Protein AF-A0A8S2MP62-F1 (afdb_monomer)

Radius of gyration: 73.42 Å; Cα contacts (8 Å, |Δi|>4): 475; chains: 1; bounding box: 120×52×201 Å

Nearest PDB structures (foldseek):
  8soe-assembly1_A  TM=4.142E-01  e=6.094E-03  Sus scrofa
  3w57-assembly2_B  TM=5.983E-01  e=1.827E-01  Scophthalmus maximus
  3l08-assembly1_A  TM=4.008E-01  e=2.745E-02  Homo sapiens
  7q60-assembly1_A  TM=4.463E-01  e=6.584E-01  Homo sapiens

Mean predicted aligned error: 21.82 Å

Organism: NCBI:txid392030

Secondary structure (DSSP, 8-state):
--GGGEEEEEEE------SS-EEEEEEESSTTSPPSEEPPPEES-SS-EEES----TTTTT-SEEEEEEEEEETTEEEEEEEEEEE-STT--B-----GGGSPTTEEEEEETTEEEE--S--B---------------------------S--HHHHHHHHHHHHHHHHHHHHHHHHHHHHHHHHHHHHHHHHHHHHHHHHHHHHHHHHHHHHHHHHHHHHHHHHHHHHHHHHHHHHHHHHHHHHHHHHHHHHHHHHHHHHHHHHHHHHHHHHHHHHHHHHHHHHHHHHTS-EEE-TTS-EEETTEEE--TT-TTTTT---HHHHHHHHHHHHHHHHHHHHHHHHHT---SS-EE--TTS--EEE-TTSTT-EEESS--S-HHHHHHHHHHHHHHHHHHHHHTT-S---S-TT-HHHHHHHHHHHHHHTHHHHHHHHHHHHHHHHHHHHHHHHH-SS--SS--HHHHHHHHHHHHHHHHHHHHHHHHHHHHHHHHHTT-

Solvent-accessible surface area (backbone atoms only — not comparable to full-atom values): 28619 Å² total; per-residue (Å²): 94,42,53,68,48,45,49,34,42,34,42,35,53,48,90,64,94,67,88,64,40,34,39,35,43,35,36,20,72,46,97,89,45,73,66,80,44,72,56,74,79,37,71,64,56,50,55,44,73,50,67,76,68,81,71,57,84,93,55,32,78,38,41,60,35,34,38,38,32,34,40,33,42,97,91,49,75,42,65,66,44,43,38,74,44,71,36,51,90,83,70,58,70,59,79,88,68,67,83,88,78,61,66,69,66,34,51,38,38,28,40,90,93,39,47,31,60,68,90,84,58,86,53,84,66,88,70,93,80,89,87,85,93,84,83,89,85,87,82,89,85,81,91,78,83,90,72,95,62,74,95,65,52,76,67,58,51,51,50,50,49,51,50,52,51,48,52,51,51,49,50,51,52,49,52,53,49,49,52,52,51,49,53,50,50,52,52,50,49,54,52,50,49,53,50,52,51,51,51,52,52,50,54,50,52,53,52,50,51,54,52,50,52,53,49,50,54,52,48,52,53,51,51,50,54,49,53,52,50,51,51,54,47,52,53,52,50,54,51,50,52,51,52,50,55,52,51,52,54,52,50,53,52,50,53,52,52,52,51,52,52,51,51,53,51,49,53,52,51,52,49,52,50,53,50,53,51,50,46,49,51,52,54,48,49,43,36,67,75,68,49,34,71,52,69,49,97,82,79,49,35,25,42,63,86,29,57,43,80,66,93,77,51,78,60,56,85,78,66,73,47,78,66,58,49,51,36,41,26,50,29,43,48,52,49,54,51,48,53,51,51,50,27,61,70,68,71,45,84,63,86,47,50,73,50,86,44,96,91,50,82,45,34,34,34,43,85,92,42,99,80,28,76,20,45,50,41,84,54,99,53,56,66,50,22,53,50,27,45,35,51,53,31,50,38,52,34,50,51,20,54,76,64,67,35,94,61,67,61,90,51,52,78,44,55,65,58,45,51,48,51,40,50,56,47,59,58,56,56,61,74,61,51,66,60,54,58,58,45,54,60,46,53,52,53,46,49,54,54,26,45,64,75,42,50,90,71,90,62,101,63,82,51,75,68,34,52,52,41,33,55,54,42,47,54,54,49,52,53,53,48,53,55,52,52,51,57,51,52,57,47,53,55,53,56,62,73,73,110

InterPro domains:
  IPR004217 Tim10-like [PF02953] (441-489)
  IPR035427 Tim10-like domain superfamily [G3DSA:1.10.287.810] (438-498)
  IPR035427 Tim10-like domain superfamily [SSF144122] (441-495)

Structure (mmCIF, N/CA/C/O backbone):
data_AF-A0A8S2MP62-F1
#
_entry.id   AF-A0A8S2MP62-F1
#
loop_
_atom_site.group_PDB
_atom_site.id
_atom_site.type_symbol
_atom_site.label_atom_id
_atom_site.label_alt_id
_atom_site.label_comp_id
_atom_site.label_asym_id
_atom_site.label_entity_id
_atom_site.label_seq_id
_atom_site.pdbx_PDB_ins_code
_atom_site.Cartn_x
_atom_site.Cartn_y
_atom_site.Cartn_z
_atom_site.occupancy
_atom_site.B_iso_or_equiv
_atom_site.auth_seq_id
_atom_site.auth_comp_id
_atom_site.auth_asym_id
_atom_site.auth_atom_id
_atom_site.pdbx_PDB_model_num
ATOM 1 N N . LYS A 1 1 ? -30.638 17.308 96.036 1.00 68.62 1 LYS A N 1
ATOM 2 C CA . LYS A 1 1 ? -30.264 16.020 95.373 1.00 68.62 1 LYS A CA 1
ATOM 3 C C . LYS A 1 1 ? -30.498 14.854 96.365 1.00 68.62 1 LYS A C 1
ATOM 5 O O . LYS A 1 1 ? -30.831 15.149 97.499 1.00 68.62 1 LYS A O 1
ATOM 10 N N . ARG A 1 2 ? -30.513 13.556 95.992 1.00 79.50 2 ARG A N 1
ATOM 11 C CA . ARG A 1 2 ? -30.823 12.419 96.923 1.00 79.50 2 ARG A CA 1
ATOM 12 C C . ARG A 1 2 ? -29.920 11.206 96.662 1.00 79.50 2 ARG A C 1
ATOM 14 O O . ARG A 1 2 ? -29.596 10.983 95.496 1.00 79.50 2 ARG A O 1
ATOM 21 N N 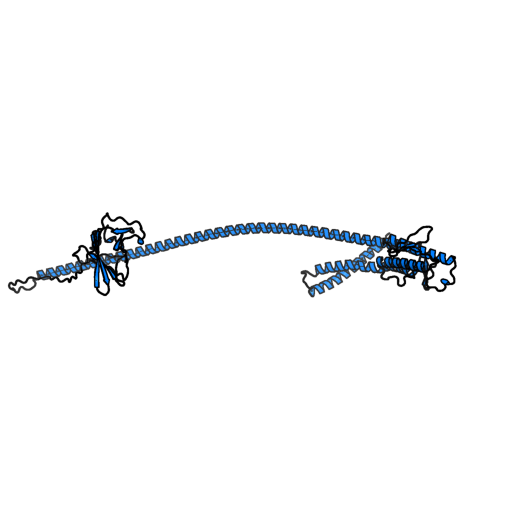. LEU A 1 3 ? -29.629 10.384 97.681 1.00 77.75 3 LEU A N 1
ATOM 22 C CA . LEU A 1 3 ? -28.743 9.202 97.596 1.00 77.75 3 LEU A CA 1
ATOM 23 C C . LEU A 1 3 ? -29.079 8.264 96.417 1.00 77.75 3 LEU A C 1
ATOM 25 O O . LEU A 1 3 ? -28.185 7.839 95.697 1.00 77.75 3 LEU A O 1
ATOM 29 N N . ARG A 1 4 ? -30.369 8.009 96.139 1.00 78.38 4 ARG A N 1
ATOM 30 C CA . ARG A 1 4 ? -30.818 7.178 94.994 1.00 78.38 4 ARG A CA 1
ATOM 31 C C . ARG A 1 4 ? -30.393 7.668 93.608 1.00 78.38 4 ARG A C 1
ATOM 33 O O . ARG A 1 4 ? -30.576 6.948 92.636 1.00 78.38 4 ARG A O 1
ATOM 40 N N . SER A 1 5 ? -29.949 8.915 93.511 1.00 78.25 5 SER A N 1
ATOM 41 C CA . SER A 1 5 ? -29.596 9.551 92.241 1.00 78.25 5 SER A CA 1
ATOM 42 C C . SER A 1 5 ? -28.092 9.527 91.967 1.00 78.25 5 SER A C 1
ATOM 44 O O . SER A 1 5 ? -27.684 10.019 90.922 1.00 78.25 5 SER A O 1
ATOM 46 N N . ILE A 1 6 ? -27.293 8.960 92.881 1.00 78.62 6 ILE A N 1
ATOM 47 C CA . ILE A 1 6 ? -25.871 8.680 92.662 1.00 78.62 6 ILE A CA 1
ATOM 48 C C . ILE A 1 6 ? -25.754 7.412 91.817 1.00 78.62 6 ILE A C 1
ATOM 50 O O . ILE A 1 6 ? -26.229 6.349 92.219 1.00 78.62 6 ILE A O 1
ATOM 54 N N . THR A 1 7 ? -25.145 7.540 90.641 1.00 77.00 7 THR A N 1
ATOM 55 C CA . THR A 1 7 ? -24.943 6.442 89.683 1.00 77.00 7 THR A CA 1
ATOM 56 C C . THR A 1 7 ? -23.549 5.835 89.787 1.00 77.00 7 THR A C 1
ATOM 58 O O . THR A 1 7 ? -23.402 4.614 89.665 1.00 77.00 7 THR A O 1
ATOM 61 N N . SER A 1 8 ? -22.546 6.671 90.058 1.00 80.31 8 SER A N 1
ATOM 62 C CA . SER A 1 8 ? -21.161 6.272 90.299 1.00 80.31 8 SER A CA 1
ATOM 63 C C . SER A 1 8 ? -20.527 7.148 91.387 1.00 80.31 8 SER A C 1
ATOM 65 O O . SER A 1 8 ? -20.941 8.288 91.622 1.00 80.31 8 SER A O 1
ATOM 67 N N . LEU A 1 9 ? -19.558 6.577 92.099 1.00 82.88 9 LEU A N 1
ATOM 68 C CA . LEU A 1 9 ? -18.776 7.234 93.143 1.00 82.88 9 LEU A CA 1
ATOM 69 C C . LEU A 1 9 ? -17.316 6.845 92.955 1.00 82.88 9 LEU A C 1
ATOM 71 O O . LEU A 1 9 ? -17.019 5.663 92.780 1.00 82.88 9 LEU A O 1
ATOM 75 N N . GLY A 1 10 ? -16.400 7.804 93.037 1.00 79.56 10 GLY A N 1
ATOM 76 C CA . GLY A 1 10 ? -14.978 7.501 92.952 1.00 79.56 10 GLY A CA 1
ATOM 77 C C . GLY A 1 10 ? -14.103 8.422 93.787 1.00 79.56 10 GLY A C 1
ATOM 78 O O . GLY A 1 10 ? -14.493 9.519 94.185 1.00 79.56 10 GLY A O 1
ATOM 79 N N . LEU A 1 11 ? -12.888 7.950 94.041 1.00 80.31 11 LEU A N 1
ATOM 80 C CA . LEU A 1 11 ? -11.835 8.697 94.724 1.00 80.31 11 LEU A CA 1
ATOM 81 C C . LEU A 1 11 ? -10.683 8.933 93.749 1.00 80.31 11 LEU A C 1
ATOM 83 O O . LEU A 1 11 ? -10.406 8.088 92.898 1.00 80.31 11 LEU A O 1
ATOM 87 N N . ARG A 1 12 ? -10.008 10.078 93.853 1.00 77.88 12 ARG A N 1
ATOM 88 C CA . ARG A 1 12 ? -8.871 10.430 92.988 1.00 77.88 12 ARG A CA 1
ATOM 89 C C . ARG A 1 12 ? -7.609 10.666 93.810 1.00 77.88 12 ARG A C 1
ATOM 91 O O . ARG A 1 12 ? -7.657 11.299 94.863 1.00 77.88 12 ARG A O 1
ATOM 98 N N . ASN A 1 13 ? -6.480 10.184 93.284 1.00 70.56 13 ASN A N 1
ATOM 99 C CA . ASN A 1 13 ? -5.128 10.453 93.784 1.00 70.56 13 ASN A CA 1
ATOM 100 C C . ASN A 1 13 ? -4.953 10.138 95.281 1.00 70.56 13 ASN A C 1
ATOM 102 O O . ASN A 1 13 ? -4.523 10.990 96.060 1.00 70.56 13 ASN A O 1
ATOM 106 N N . LEU A 1 14 ? -5.281 8.904 95.685 1.00 75.69 14 LEU A N 1
ATOM 107 C CA . LEU A 1 14 ? -5.088 8.443 97.059 1.00 75.69 14 LEU A CA 1
ATOM 108 C C . LEU A 1 14 ? -3.595 8.413 97.432 1.00 75.69 14 LEU A C 1
ATOM 110 O O . LEU A 1 14 ? -2.807 7.659 96.848 1.00 75.69 14 LEU A O 1
ATOM 114 N N . THR A 1 15 ? -3.199 9.195 98.439 1.00 69.31 15 THR A N 1
ATOM 115 C CA . THR A 1 15 ? -1.809 9.280 98.931 1.00 69.31 15 THR A CA 1
ATOM 116 C C . THR A 1 15 ? -1.484 8.154 99.909 1.00 69.31 15 THR A C 1
ATOM 118 O O . THR A 1 15 ? -1.258 8.377 101.098 1.00 69.31 15 THR A O 1
ATOM 121 N N . VAL A 1 16 ? -1.474 6.917 99.415 1.00 71.38 16 VAL A N 1
ATOM 122 C CA . VAL A 1 16 ? -1.174 5.724 100.221 1.00 71.38 16 VAL A CA 1
ATOM 123 C C . VAL A 1 16 ? 0.286 5.329 100.022 1.00 71.38 16 VAL A C 1
ATOM 125 O O . VAL A 1 16 ? 0.721 5.070 98.901 1.00 71.38 16 VAL A O 1
ATOM 128 N N . SER A 1 17 ? 1.053 5.278 101.114 1.00 61.81 17 SER A N 1
ATOM 129 C CA . SER A 1 17 ? 2.489 4.950 101.097 1.00 61.81 17 SER A CA 1
ATOM 130 C C . SER A 1 17 ? 2.784 3.457 100.871 1.00 61.81 17 SER A C 1
ATOM 132 O O . SER A 1 17 ? 3.930 3.079 100.646 1.00 61.81 17 SER A O 1
ATOM 134 N N . GLU A 1 18 ? 1.769 2.595 100.959 1.00 72.00 18 GLU A N 1
ATOM 135 C CA . GLU A 1 18 ? 1.888 1.136 100.868 1.00 72.00 18 GLU A CA 1
ATOM 136 C C . GLU A 1 18 ? 1.758 0.657 99.411 1.00 72.00 18 GLU A C 1
ATOM 138 O O . GLU A 1 18 ? 0.973 1.198 98.635 1.00 72.00 18 GLU A O 1
ATOM 143 N N . PHE A 1 19 ? 2.539 -0.357 99.017 1.00 62.53 19 PHE A N 1
ATOM 144 C CA . PHE A 1 19 ? 2.562 -0.855 97.631 1.00 62.53 19 PHE A CA 1
ATOM 145 C C . PHE A 1 19 ? 1.465 -1.881 97.318 1.00 62.53 19 PHE A C 1
ATOM 147 O O . PHE A 1 19 ? 1.062 -1.968 96.163 1.00 62.53 19 PHE A O 1
ATOM 154 N N . ASN A 1 20 ? 0.977 -2.615 98.328 1.00 75.75 20 ASN A N 1
ATOM 155 C CA . ASN A 1 20 ? -0.141 -3.551 98.202 1.00 75.75 20 ASN A CA 1
ATOM 156 C C . ASN A 1 20 ? -1.212 -3.234 99.254 1.00 75.75 20 ASN A C 1
ATOM 158 O O . ASN A 1 20 ? -0.981 -3.478 100.438 1.00 75.75 20 ASN A O 1
ATOM 162 N N . PHE A 1 21 ? -2.355 -2.699 98.832 1.00 80.81 21 PHE A N 1
ATOM 163 C CA . PHE A 1 21 ? -3.473 -2.343 99.702 1.00 80.81 21 PHE A CA 1
ATOM 164 C C . PHE A 1 21 ? -4.817 -2.525 98.989 1.00 80.81 21 PHE A C 1
ATOM 166 O O . PHE A 1 21 ? -4.911 -2.383 97.772 1.00 80.81 21 PHE A O 1
ATOM 173 N N . THR A 1 22 ? -5.876 -2.798 99.748 1.00 82.19 22 THR A N 1
ATOM 174 C CA . THR A 1 22 ? -7.255 -2.815 99.237 1.00 82.19 22 THR A CA 1
ATOM 175 C C . THR A 1 22 ? -8.048 -1.651 99.812 1.00 82.19 22 THR A C 1
ATOM 177 O O . THR A 1 22 ? -7.950 -1.381 101.012 1.00 82.19 22 THR A O 1
ATOM 180 N N . VAL A 1 23 ? -8.856 -0.995 98.981 1.00 85.44 23 VAL A N 1
ATOM 181 C CA . VAL A 1 23 ? -9.705 0.139 99.368 1.00 85.44 23 VAL A CA 1
ATOM 182 C C . VAL A 1 23 ? -11.173 -0.239 99.241 1.00 85.44 23 VAL A C 1
ATOM 184 O O . VAL A 1 23 ? -11.592 -0.782 98.224 1.00 85.44 23 VAL A O 1
ATOM 187 N N . HIS A 1 24 ? -11.967 0.081 100.255 1.00 86.44 24 HIS A N 1
ATOM 188 C CA . HIS A 1 24 ? -13.428 0.057 100.177 1.00 86.44 24 HIS A CA 1
ATOM 189 C C . HIS A 1 24 ? -14.007 1.205 101.000 1.00 86.44 24 HIS A C 1
ATOM 191 O O . HIS A 1 24 ? -13.315 1.783 101.842 1.00 86.44 24 HIS A O 1
ATOM 197 N N . PHE A 1 25 ? -15.276 1.534 100.776 1.00 87.56 25 PHE A N 1
ATOM 198 C CA . PHE A 1 25 ? -15.977 2.545 101.555 1.00 87.56 25 PHE A CA 1
ATOM 199 C C . PHE A 1 25 ? -17.236 1.992 102.224 1.00 87.56 25 PHE A C 1
ATOM 201 O O . PHE A 1 25 ? -17.855 1.025 101.767 1.00 87.56 25 PHE A O 1
ATOM 208 N N . THR A 1 26 ? -17.625 2.635 103.321 1.00 86.81 26 THR A N 1
ATOM 209 C CA . THR A 1 26 ? -18.871 2.373 104.040 1.00 86.81 26 THR A CA 1
ATOM 210 C C . THR A 1 26 ? -19.688 3.649 104.175 1.00 86.81 26 THR A C 1
ATOM 212 O O . THR A 1 26 ? -19.137 4.732 104.378 1.00 86.81 26 THR A O 1
ATOM 215 N N . LEU A 1 27 ? -21.014 3.526 104.068 1.00 85.31 27 LEU A N 1
ATOM 216 C CA . LEU A 1 27 ? -21.948 4.639 104.255 1.00 85.31 27 LEU A CA 1
ATOM 217 C C . LEU A 1 27 ? -22.711 4.492 105.568 1.00 85.31 27 LEU A C 1
ATOM 219 O O . LEU A 1 27 ? -23.265 3.430 105.875 1.00 85.31 27 LEU A O 1
ATOM 223 N N . HIS A 1 28 ? -22.766 5.584 106.321 1.00 83.50 28 HIS A N 1
ATOM 224 C CA . HIS A 1 28 ? -23.397 5.672 107.632 1.00 83.50 28 HIS A CA 1
ATOM 225 C C . HIS A 1 28 ? -24.408 6.818 107.643 1.00 83.50 28 HIS A C 1
ATOM 227 O O . HIS A 1 28 ? -24.255 7.800 106.921 1.00 83.50 28 HIS A O 1
ATOM 233 N N . ARG A 1 29 ? -25.467 6.697 108.455 1.00 78.50 29 ARG A N 1
ATOM 234 C CA . ARG A 1 29 ? -26.429 7.799 108.618 1.00 78.50 29 ARG A CA 1
ATOM 235 C C . ARG A 1 29 ? -25.825 8.913 109.469 1.00 78.50 29 ARG A C 1
ATOM 237 O O . ARG A 1 29 ? -25.841 10.051 109.047 1.00 78.50 29 ARG A O 1
ATOM 244 N N . ASN A 1 30 ? -25.256 8.542 110.618 1.00 72.88 30 ASN A N 1
ATOM 245 C CA . ASN A 1 30 ? -24.549 9.418 111.558 1.00 72.88 30 ASN A CA 1
ATOM 246 C C . ASN A 1 30 ? -23.274 8.714 112.076 1.00 72.88 30 ASN A C 1
ATOM 248 O O . ASN A 1 30 ? -23.184 7.483 112.007 1.00 72.88 30 ASN A O 1
ATOM 252 N N . GLU A 1 31 ? -22.354 9.449 112.716 1.00 68.75 31 GLU A N 1
ATOM 253 C CA . GLU A 1 31 ? -21.077 8.932 113.258 1.00 68.75 31 GLU A CA 1
ATOM 254 C C . GLU A 1 31 ? -21.194 7.644 114.096 1.00 68.75 31 GLU A C 1
ATOM 256 O O . GLU A 1 31 ? -20.315 6.782 114.027 1.00 68.75 31 GLU A O 1
ATOM 261 N N . LYS A 1 32 ? -22.282 7.507 114.874 1.00 68.44 32 LYS A N 1
ATOM 262 C CA . LYS A 1 32 ? -22.538 6.395 115.815 1.00 68.44 32 LYS A CA 1
ATOM 263 C C . LYS A 1 32 ? -23.351 5.237 115.224 1.00 68.44 32 LYS A C 1
ATOM 265 O O . LYS A 1 32 ? -23.657 4.287 115.937 1.00 68.44 32 LYS A O 1
ATOM 270 N N . THR A 1 33 ? -23.771 5.331 113.962 1.00 73.06 33 THR A N 1
ATOM 271 C CA . THR A 1 33 ? -24.625 4.310 113.328 1.00 73.06 33 THR A CA 1
ATOM 272 C C . THR A 1 33 ? -23.799 3.251 112.604 1.00 73.06 33 THR A C 1
ATOM 274 O O . THR A 1 33 ? -22.775 3.563 111.997 1.00 73.06 33 THR A O 1
ATOM 277 N N . VAL A 1 34 ? -24.262 1.998 112.641 1.00 74.31 34 VAL A N 1
ATOM 278 C CA . VAL A 1 34 ? -23.673 0.895 111.863 1.00 74.31 34 VAL A CA 1
ATOM 279 C C . VAL A 1 34 ? -23.811 1.192 110.364 1.00 74.31 34 VAL A C 1
ATOM 281 O O . VAL A 1 34 ? -24.772 1.845 109.948 1.00 74.31 34 VAL A O 1
ATOM 284 N N . ALA A 1 35 ? -22.842 0.748 109.557 1.00 80.75 35 ALA A N 1
ATOM 285 C CA . ALA A 1 35 ? -22.863 0.951 108.110 1.00 80.75 35 ALA A CA 1
ATOM 286 C C . ALA A 1 35 ? -24.129 0.331 107.500 1.00 80.75 35 ALA A C 1
ATOM 288 O O . ALA A 1 35 ? -24.419 -0.842 107.727 1.00 80.75 35 ALA A O 1
ATOM 289 N N . PHE A 1 36 ? -24.880 1.106 106.714 1.00 82.75 36 PHE A N 1
ATOM 290 C CA . PHE A 1 36 ? -26.032 0.580 105.969 1.00 82.75 36 PHE A CA 1
ATOM 291 C C . PHE A 1 36 ? -25.648 0.105 104.563 1.00 82.75 36 PHE A C 1
ATOM 293 O O . PHE A 1 36 ? -26.455 -0.538 103.890 1.00 82.75 36 PHE A O 1
ATOM 300 N N . TYR A 1 37 ? -24.444 0.455 104.106 1.00 83.44 37 TYR A N 1
ATOM 301 C CA . TYR A 1 37 ? -23.890 0.040 102.826 1.00 83.44 37 TYR A CA 1
ATOM 302 C C . TYR A 1 37 ? -22.370 -0.112 102.933 1.00 83.44 37 TYR A C 1
ATOM 304 O O . TYR A 1 37 ? -21.706 0.738 103.530 1.00 83.44 37 TYR A O 1
ATOM 312 N N . THR A 1 38 ? -21.844 -1.166 102.313 1.00 84.00 38 THR A N 1
ATOM 313 C CA . THR A 1 38 ? -20.411 -1.462 102.199 1.00 84.00 38 THR A CA 1
ATOM 314 C C . THR A 1 38 ? -20.111 -1.760 100.735 1.00 84.00 38 THR A C 1
ATOM 316 O O . THR A 1 38 ? -20.835 -2.537 100.113 1.00 84.00 38 THR A O 1
ATOM 319 N N . SER A 1 39 ? -19.087 -1.116 100.177 1.00 86.69 39 SER A N 1
ATOM 320 C CA . SER A 1 39 ? -18.715 -1.273 98.770 1.00 86.69 39 SER A CA 1
ATOM 321 C C . SER A 1 39 ? -17.922 -2.553 98.499 1.00 86.69 39 SER A C 1
ATOM 323 O O . SER A 1 39 ? -17.418 -3.207 99.412 1.00 86.69 39 SER A O 1
ATOM 325 N N . GLU A 1 40 ? -17.751 -2.863 97.214 1.00 83.25 40 GLU A N 1
ATOM 326 C CA . GLU A 1 40 ? -16.778 -3.855 96.755 1.00 83.25 40 GLU A CA 1
ATOM 327 C C . GLU A 1 40 ? -15.340 -3.386 97.050 1.00 83.25 40 GLU A C 1
ATOM 329 O O . GLU A 1 40 ? -15.069 -2.181 97.134 1.00 83.25 40 GLU A O 1
ATOM 334 N N . LEU A 1 41 ? -14.425 -4.343 97.224 1.00 81.75 41 LEU A N 1
ATOM 335 C CA . LEU A 1 41 ? -13.008 -4.101 97.506 1.00 81.75 41 LEU A CA 1
ATOM 336 C C . LEU A 1 41 ? -12.251 -3.815 96.201 1.00 81.75 41 LEU A C 1
ATOM 338 O O . LEU A 1 41 ? -12.247 -4.643 95.294 1.00 81.75 41 LEU A O 1
ATOM 342 N N . ALA A 1 42 ? -11.581 -2.667 96.124 1.00 80.88 42 ALA A N 1
ATOM 343 C CA . ALA A 1 42 ? -10.706 -2.297 95.016 1.00 80.88 42 ALA A CA 1
ATOM 344 C C . ALA A 1 42 ? -9.238 -2.556 95.390 1.00 80.88 42 ALA A C 1
ATOM 346 O O . ALA A 1 42 ? -8.699 -1.932 96.307 1.00 80.88 42 ALA A O 1
ATOM 347 N N . GLU A 1 43 ? -8.575 -3.482 94.697 1.00 80.25 43 GLU A N 1
ATOM 348 C CA . GLU A 1 43 ? -7.190 -3.873 94.988 1.00 80.25 43 GLU A CA 1
ATOM 349 C C . GLU A 1 43 ? -6.178 -2.980 94.256 1.00 80.25 43 GLU A C 1
ATOM 351 O O . GLU A 1 43 ? -6.240 -2.825 93.039 1.00 80.25 43 GLU A O 1
ATOM 356 N N . ASN A 1 44 ? -5.215 -2.413 94.988 1.00 77.19 44 ASN A N 1
ATOM 357 C CA . ASN A 1 44 ? -4.079 -1.635 94.476 1.00 77.19 44 ASN A CA 1
ATOM 358 C C . ASN A 1 44 ? -4.433 -0.441 93.570 1.00 77.19 44 ASN A C 1
ATOM 360 O O . ASN A 1 44 ? -3.580 0.075 92.841 1.00 77.19 44 ASN A O 1
ATOM 364 N N . GLN A 1 45 ? -5.674 0.041 93.630 1.00 78.00 45 GLN A N 1
ATOM 365 C CA . GLN A 1 45 ? -6.128 1.200 92.872 1.00 78.00 45 GLN A CA 1
ATOM 366 C C . GLN A 1 45 ? -5.966 2.475 93.701 1.00 78.00 45 GLN A C 1
ATOM 368 O O . GLN A 1 45 ? -6.551 2.625 94.771 1.00 78.00 45 GLN A O 1
ATOM 373 N N . ARG A 1 46 ? -5.187 3.430 93.180 1.00 75.88 46 ARG A N 1
ATOM 374 C CA . ARG A 1 46 ? -5.037 4.771 93.779 1.00 75.88 46 ARG A CA 1
ATOM 375 C C . ARG A 1 46 ? -6.175 5.729 93.420 1.00 75.88 46 ARG A C 1
ATOM 377 O O . ARG A 1 46 ? -6.300 6.770 94.053 1.00 75.88 46 ARG A O 1
ATOM 384 N N . SER A 1 47 ? -6.995 5.363 92.439 1.00 79.88 47 SER A N 1
ATOM 385 C CA . SER A 1 47 ? -8.198 6.100 92.051 1.00 79.88 47 SER A CA 1
ATOM 386 C C . SER A 1 47 ? -9.346 5.115 91.784 1.00 79.88 47 SER A C 1
ATOM 388 O O . SER A 1 47 ? -9.626 4.831 90.620 1.00 79.88 47 SER A O 1
ATOM 390 N N . PRO A 1 48 ? -9.928 4.496 92.829 1.00 81.00 48 PRO A N 1
ATOM 391 C CA . PRO A 1 48 ? -11.001 3.520 92.667 1.00 81.00 48 PRO A CA 1
ATOM 392 C C . PRO A 1 48 ? -12.315 4.190 92.244 1.00 81.00 48 PRO A C 1
ATOM 394 O O . PRO A 1 48 ? -12.635 5.298 92.685 1.00 81.00 48 PRO A O 1
ATOM 397 N N . GLU A 1 49 ? -13.087 3.483 91.421 1.00 82.06 49 GLU A N 1
ATOM 398 C CA . GLU A 1 49 ? -14.417 3.887 90.964 1.00 82.06 49 GLU A CA 1
ATOM 399 C C . GLU A 1 49 ? -15.416 2.748 91.191 1.00 82.06 49 GLU A C 1
ATOM 401 O O . GLU A 1 49 ? -15.158 1.596 90.841 1.00 82.06 49 GLU A O 1
ATOM 406 N N . TRP A 1 50 ? -16.570 3.083 91.768 1.00 83.50 50 TRP A N 1
ATOM 407 C CA . TRP A 1 50 ? -17.678 2.167 92.002 1.00 83.50 50 TRP A CA 1
ATOM 408 C C . TRP A 1 50 ? -18.920 2.653 91.259 1.00 83.50 50 TRP A C 1
ATOM 410 O O . TRP A 1 50 ? -19.471 3.715 91.556 1.00 83.50 50 TRP A O 1
ATOM 420 N N . SER A 1 51 ? -19.395 1.843 90.320 1.00 77.25 51 SER A N 1
ATOM 421 C CA . SER A 1 51 ? -20.597 2.111 89.526 1.00 77.25 51 SER A CA 1
ATOM 422 C C . SER A 1 51 ? -21.708 1.115 89.883 1.00 77.25 51 SER A C 1
ATOM 424 O O . SER A 1 51 ? -21.444 0.046 90.428 1.00 77.25 51 SER A O 1
ATOM 426 N N . TYR A 1 52 ? -22.964 1.438 89.556 1.00 71.31 52 TYR A N 1
ATOM 427 C CA . TYR A 1 52 ? -24.133 0.566 89.793 1.00 71.31 52 TYR A CA 1
ATOM 428 C C . TYR A 1 52 ? -24.456 0.295 91.276 1.00 71.31 52 TYR A C 1
ATOM 430 O O . TYR A 1 52 ? -24.889 -0.800 91.648 1.00 71.31 52 TYR A O 1
ATOM 438 N N . LEU A 1 53 ? -24.307 1.313 92.127 1.00 76.94 53 LEU A N 1
ATOM 439 C CA . LEU A 1 53 ? -24.604 1.233 93.560 1.00 76.94 53 LEU A CA 1
ATOM 440 C C . LEU A 1 53 ? -26.106 0.983 93.808 1.00 76.94 53 LEU A C 1
ATOM 442 O O . LEU A 1 53 ? -26.965 1.754 93.379 1.00 76.94 53 LEU A O 1
ATOM 446 N N . LYS A 1 54 ? -26.444 -0.097 94.527 1.00 72.69 54 LYS A N 1
ATOM 447 C CA . LYS A 1 54 ? -27.831 -0.430 94.904 1.00 72.69 54 LYS A CA 1
ATOM 448 C C . LYS A 1 54 ? -28.053 -0.209 96.395 1.00 72.69 54 LYS A C 1
ATOM 450 O O . LYS A 1 54 ? -27.644 -1.022 97.220 1.00 72.69 54 LYS A O 1
ATOM 455 N N . PHE A 1 55 ? -28.752 0.870 96.737 1.00 79.38 55 PHE A N 1
ATOM 456 C CA . PHE A 1 55 ? -29.041 1.218 98.130 1.00 79.38 55 PHE A CA 1
ATOM 457 C C . PHE A 1 55 ? -30.360 0.602 98.635 1.00 79.38 55 PHE A C 1
ATOM 459 O O . PHE A 1 55 ? -31.334 0.541 97.873 1.00 79.38 55 PHE A O 1
ATOM 466 N N . PRO A 1 56 ? -30.445 0.211 99.923 1.00 73.62 56 PRO A N 1
ATOM 467 C CA . PRO A 1 56 ? -31.690 -0.237 100.546 1.00 73.62 56 PRO A CA 1
ATOM 468 C C . PRO A 1 56 ? -32.823 0.800 100.408 1.00 73.62 56 PRO A C 1
ATOM 470 O O . PRO A 1 56 ? -32.581 1.999 100.558 1.00 73.62 56 PRO A O 1
ATOM 473 N N . PRO A 1 57 ? -34.086 0.385 100.193 1.00 69.12 57 PRO A N 1
ATOM 474 C CA . PRO A 1 57 ? -35.202 1.310 99.955 1.00 69.12 57 PRO A CA 1
ATOM 475 C C . PRO A 1 57 ? -35.441 2.304 101.105 1.00 69.12 57 PRO A C 1
ATOM 477 O O . PRO A 1 57 ? -35.940 3.403 100.885 1.00 69.12 57 PRO A O 1
ATOM 480 N N . THR A 1 58 ? -35.028 1.964 102.328 1.00 67.69 58 THR A N 1
ATOM 481 C CA . THR A 1 58 ? -35.148 2.816 103.521 1.00 67.69 58 THR A CA 1
ATOM 482 C C . THR A 1 58 ? -34.118 3.950 103.597 1.00 67.69 58 THR A C 1
ATOM 484 O O . THR A 1 58 ? -34.272 4.841 104.431 1.00 67.69 58 THR A O 1
ATOM 487 N N . THR A 1 59 ? -33.062 3.946 102.775 1.00 70.62 59 THR A N 1
ATOM 488 C CA . THR A 1 59 ? -31.981 4.959 102.782 1.00 70.62 59 THR A CA 1
ATOM 489 C C . THR A 1 59 ? -31.891 5.764 101.484 1.00 70.62 59 THR A C 1
ATOM 491 O O . THR A 1 59 ? -31.235 6.799 101.448 1.00 70.62 59 THR A O 1
ATOM 494 N N . GLN A 1 60 ? -32.621 5.363 100.441 1.00 70.81 60 GLN A N 1
ATOM 495 C CA . GLN A 1 60 ? -32.628 5.991 99.111 1.00 70.81 60 GLN A CA 1
ATOM 496 C C . GLN A 1 60 ? -32.982 7.491 99.089 1.00 70.81 60 GLN A C 1
ATOM 498 O O . GLN A 1 60 ? -32.610 8.199 98.149 1.00 70.81 60 GLN A O 1
ATOM 503 N N . CYS A 1 61 ? -33.694 7.990 100.102 1.00 75.12 61 CYS A N 1
ATOM 504 C CA . CYS A 1 61 ? -34.106 9.392 100.206 1.00 75.12 61 CYS A CA 1
ATOM 505 C C . CYS A 1 61 ? -33.177 10.265 101.070 1.00 75.12 61 CYS A C 1
ATOM 507 O O . CYS A 1 61 ? -33.513 11.428 101.293 1.00 75.12 61 CYS A O 1
ATOM 509 N N . LEU A 1 62 ? -32.046 9.752 101.564 1.00 77.69 62 LEU A N 1
ATOM 510 C CA . LEU A 1 62 ? -31.103 10.551 102.356 1.00 77.69 62 LEU A CA 1
ATOM 511 C C . LEU A 1 62 ? -30.483 11.681 101.513 1.00 77.69 62 LEU A C 1
ATOM 513 O O . LEU A 1 62 ? -30.253 11.510 100.310 1.00 77.69 62 LEU A O 1
ATOM 517 N N . GLN A 1 63 ? -30.285 12.836 102.150 1.00 76.94 63 GLN A N 1
ATOM 518 C CA . GLN A 1 63 ? -29.564 13.996 101.602 1.00 76.94 63 GLN A CA 1
ATOM 519 C C . GLN A 1 63 ? -28.185 14.113 102.237 1.00 76.94 63 GLN A C 1
ATOM 521 O O . GLN A 1 63 ? -27.230 14.349 101.514 1.00 76.94 63 GLN A O 1
ATOM 526 N N . ASP A 1 64 ? -28.094 13.813 103.531 1.00 77.88 64 ASP A N 1
ATOM 527 C CA . ASP A 1 64 ? -26.853 13.856 104.294 1.00 77.88 64 ASP A CA 1
ATOM 528 C C . ASP A 1 64 ? -26.450 12.444 104.705 1.00 77.88 64 ASP A C 1
ATOM 530 O O . ASP A 1 64 ? -27.298 11.641 105.129 1.00 77.88 64 ASP A O 1
ATOM 534 N N . PHE A 1 65 ? -25.173 12.118 104.535 1.00 82.38 65 PHE A N 1
ATOM 535 C CA . PHE A 1 65 ? -24.602 10.857 104.988 1.00 82.38 65 PHE A CA 1
ATOM 536 C C . PHE A 1 65 ? -23.087 10.960 105.150 1.00 82.38 65 PHE A C 1
ATOM 538 O O . PHE A 1 65 ? -22.405 11.685 104.432 1.00 82.38 65 PHE A O 1
ATOM 545 N N . LEU A 1 66 ? -22.557 10.129 106.042 1.00 81.81 66 LEU A N 1
ATOM 546 C CA . LEU A 1 66 ? -21.128 10.039 106.298 1.00 81.81 66 LEU A CA 1
ATOM 547 C C . LEU A 1 66 ? -20.528 8.891 105.480 1.00 81.81 66 LEU A C 1
ATOM 549 O O . LEU A 1 66 ? -20.980 7.742 105.588 1.00 81.81 66 LEU A O 1
ATOM 553 N N . MET A 1 67 ? -19.494 9.182 104.695 1.00 83.19 67 MET A N 1
ATOM 554 C CA . MET A 1 67 ? -18.720 8.187 103.963 1.00 83.19 67 MET A CA 1
ATOM 555 C C . MET A 1 67 ? -17.358 7.975 104.616 1.00 83.19 67 MET A C 1
ATOM 557 O O . MET A 1 67 ? -16.561 8.897 104.748 1.00 83.19 67 MET A O 1
ATOM 561 N N . ARG A 1 68 ? -17.062 6.726 104.967 1.00 84.31 68 ARG A N 1
ATOM 562 C CA . ARG A 1 68 ? -15.776 6.310 105.533 1.00 84.31 68 ARG A CA 1
ATOM 563 C C . ARG A 1 68 ? -15.026 5.443 104.540 1.00 84.31 68 ARG A C 1
ATOM 565 O O . ARG A 1 68 ? -15.578 4.464 104.049 1.00 84.31 68 ARG A O 1
ATOM 572 N N . VAL A 1 69 ? -13.775 5.783 104.264 1.00 82.94 69 VAL A N 1
ATOM 573 C CA . VAL A 1 69 ? -12.889 5.045 103.361 1.00 82.94 69 VAL A CA 1
ATOM 574 C C . VAL A 1 69 ? -11.885 4.268 104.192 1.00 82.94 69 VAL A C 1
ATOM 576 O O . VAL A 1 69 ? -11.148 4.843 104.994 1.00 82.94 69 VAL A O 1
ATOM 579 N N . TRP A 1 70 ? -11.836 2.960 103.980 1.00 83.69 70 TRP A N 1
ATOM 580 C CA . TRP A 1 70 ? -10.982 2.039 104.714 1.00 83.69 70 TRP A CA 1
ATOM 581 C C . TRP A 1 70 ? -9.886 1.503 103.805 1.00 83.69 70 TRP A C 1
ATOM 583 O O . TRP A 1 70 ? -10.139 1.134 102.656 1.00 83.69 70 TRP A O 1
ATOM 593 N N . ILE A 1 71 ? -8.670 1.438 104.342 1.00 81.75 71 ILE A N 1
ATOM 594 C CA . ILE A 1 71 ? -7.517 0.839 103.673 1.00 81.75 71 ILE A CA 1
ATOM 595 C C . ILE A 1 71 ? -7.054 -0.361 104.479 1.00 81.75 71 ILE A C 1
ATOM 597 O O . ILE A 1 71 ? -6.804 -0.253 105.682 1.00 81.75 71 ILE A O 1
ATOM 601 N N . THR A 1 72 ? -6.899 -1.488 103.794 1.00 79.62 72 THR A N 1
ATOM 602 C CA . THR A 1 72 ? -6.394 -2.727 104.382 1.00 79.62 72 THR A CA 1
ATOM 603 C C . THR A 1 72 ? -5.067 -3.097 103.734 1.00 79.62 72 THR A C 1
ATOM 605 O O . THR A 1 72 ? -4.982 -3.246 102.516 1.00 79.62 72 THR A O 1
ATOM 608 N N . SER A 1 73 ? -4.027 -3.253 104.552 1.00 76.69 73 SER A N 1
ATOM 609 C CA . SER A 1 73 ? -2.683 -3.676 104.141 1.00 76.69 73 SER A CA 1
ATOM 610 C C . SER A 1 73 ? -2.201 -4.766 105.095 1.00 76.69 73 SER A C 1
ATOM 612 O O . SER A 1 73 ? -2.314 -4.613 106.311 1.00 76.69 73 SER A O 1
ATOM 614 N N . LYS A 1 74 ? -1.712 -5.889 104.544 1.00 61.31 74 LYS A N 1
ATOM 615 C CA . LYS A 1 74 ? -1.132 -7.029 105.291 1.00 61.31 74 LYS A CA 1
ATOM 616 C C . LYS A 1 74 ? -1.920 -7.400 106.571 1.00 61.31 74 LYS A C 1
ATOM 618 O O . LYS A 1 74 ? -1.332 -7.521 107.639 1.00 61.31 74 LYS A O 1
ATOM 623 N N . GLU A 1 75 ? -3.243 -7.548 106.427 1.00 60.69 75 GLU A N 1
ATOM 624 C CA . GLU A 1 75 ? -4.253 -7.927 107.446 1.00 60.69 75 GLU A CA 1
ATOM 625 C C . GLU A 1 75 ? -4.726 -6.861 108.455 1.00 60.69 75 GLU A C 1
ATOM 627 O O . GLU A 1 75 ? -5.674 -7.120 109.195 1.00 60.69 75 GLU A O 1
ATOM 632 N N . ASN A 1 76 ? -4.197 -5.633 108.437 1.00 68.50 76 ASN A N 1
ATOM 633 C CA . ASN A 1 76 ? -4.728 -4.545 109.269 1.00 68.50 76 ASN A CA 1
ATOM 634 C C . ASN A 1 76 ? -5.588 -3.577 108.444 1.00 68.50 76 ASN A C 1
ATOM 636 O O . ASN A 1 76 ? -5.086 -2.902 107.544 1.00 68.50 76 ASN A O 1
ATOM 640 N N . SER A 1 77 ? -6.882 -3.487 108.772 1.00 74.56 77 SER A N 1
ATOM 641 C CA . SER A 1 77 ? -7.816 -2.492 108.221 1.00 74.56 77 SER A CA 1
ATOM 642 C C . SER A 1 77 ? -7.811 -1.231 109.080 1.00 74.56 77 SER A C 1
ATOM 644 O O . SER A 1 77 ? -8.087 -1.299 110.278 1.00 74.56 77 SER A O 1
ATOM 646 N N . ARG A 1 78 ? -7.540 -0.074 108.473 1.00 79.56 78 ARG A N 1
ATOM 647 C CA . ARG A 1 78 ? -7.599 1.237 109.134 1.00 79.56 78 ARG A CA 1
ATOM 648 C C . ARG A 1 78 ? -8.529 2.189 108.394 1.00 79.56 78 ARG A C 1
ATOM 650 O O . ARG A 1 78 ? -8.617 2.145 107.167 1.00 79.56 78 ARG A O 1
ATOM 657 N N . LEU A 1 79 ? -9.194 3.064 109.143 1.00 79.69 79 LEU A N 1
ATOM 658 C CA . LEU A 1 79 ? -9.925 4.189 108.569 1.00 79.69 79 LEU A CA 1
ATOM 659 C C . LEU A 1 79 ? -8.904 5.176 107.998 1.00 79.69 79 LEU A C 1
ATOM 661 O O . LEU A 1 79 ? -7.970 5.564 108.701 1.00 79.69 79 LEU A O 1
ATOM 665 N N . PHE A 1 80 ? -9.054 5.530 106.726 1.00 78.06 80 PHE A N 1
ATOM 666 C CA . PHE A 1 80 ? -8.130 6.415 106.022 1.00 78.06 80 PHE A CA 1
ATOM 667 C C . PHE A 1 80 ? -8.717 7.809 105.807 1.00 78.06 80 PHE A C 1
ATOM 669 O O . PHE A 1 80 ? -8.047 8.788 106.114 1.00 78.06 80 PHE A O 1
ATOM 676 N N . LEU A 1 81 ? -9.959 7.904 105.324 1.00 79.50 81 LEU A N 1
ATOM 677 C CA . LEU A 1 81 ? -10.642 9.179 105.078 1.00 79.50 81 LEU A CA 1
ATOM 678 C C . LEU A 1 81 ? -12.085 9.103 105.575 1.00 79.50 81 LEU A C 1
ATOM 680 O O . LEU A 1 81 ? -12.718 8.048 105.497 1.00 79.50 81 LEU A O 1
ATOM 684 N N . GLU A 1 82 ? -12.606 10.223 106.054 1.00 80.06 82 GLU A N 1
ATOM 685 C CA . GLU A 1 82 ? -14.009 10.395 106.418 1.00 80.06 82 GLU A CA 1
ATOM 686 C C . GLU A 1 82 ? -14.526 11.667 105.736 1.00 80.06 82 GLU A C 1
ATOM 688 O O . GLU A 1 82 ? -13.917 12.727 105.865 1.00 80.06 82 GLU A O 1
ATOM 693 N N . TYR A 1 83 ? -15.615 11.539 104.978 1.00 78.88 83 TYR A N 1
ATOM 694 C CA . TYR A 1 83 ? -16.282 12.631 104.274 1.00 78.88 83 TYR A CA 1
ATOM 695 C C . TYR A 1 83 ? -17.701 12.773 104.808 1.00 78.88 83 TYR A C 1
ATOM 697 O O . TYR A 1 83 ? -18.441 11.785 104.861 1.00 78.88 83 TYR A O 1
ATOM 705 N N . ASP A 1 84 ? -18.086 13.994 105.161 1.00 76.12 84 ASP A N 1
ATOM 706 C CA . ASP A 1 84 ? -19.475 14.329 105.460 1.00 76.12 84 ASP A CA 1
ATOM 707 C C . ASP A 1 84 ? -20.119 14.883 104.188 1.00 76.12 84 ASP A C 1
ATOM 709 O O . ASP A 1 84 ? -19.739 15.946 103.699 1.00 76.12 84 ASP A O 1
ATOM 713 N N . VAL A 1 85 ? -21.012 14.102 103.578 1.00 77.81 85 VAL A N 1
ATOM 714 C CA . VAL A 1 85 ? -21.541 14.390 102.243 1.00 77.81 85 VAL A CA 1
ATOM 715 C C . VAL A 1 85 ? -22.947 14.956 102.365 1.00 77.81 85 VAL A C 1
ATOM 717 O O . VAL A 1 85 ? -23.894 14.233 102.685 1.00 77.81 85 VAL A O 1
ATOM 720 N N . HIS A 1 86 ? -23.083 16.235 102.019 1.00 76.31 86 HIS A N 1
ATOM 721 C CA . HIS A 1 86 ? -24.352 16.961 101.988 1.00 76.31 86 HIS A CA 1
ATOM 722 C C . HIS A 1 86 ? -24.840 17.154 100.545 1.00 76.31 86 HIS A C 1
ATOM 724 O O . HIS A 1 86 ? -24.273 17.923 99.768 1.00 76.31 86 HIS A O 1
ATOM 730 N N . LEU A 1 87 ? -25.912 16.455 100.153 1.00 72.25 87 LEU A N 1
ATOM 731 C CA . LEU A 1 87 ? -26.486 16.486 98.797 1.00 72.25 87 LEU A CA 1
ATOM 732 C C . LEU A 1 87 ? -27.465 17.652 98.571 1.00 72.25 87 LEU A C 1
ATOM 734 O O . LEU A 1 87 ? -28.564 17.472 98.012 1.00 72.25 87 LEU A O 1
ATOM 738 N N . ASP A 1 88 ? -27.047 18.844 98.971 1.00 67.50 88 ASP A N 1
ATOM 739 C CA . ASP A 1 88 ? -27.817 20.076 98.842 1.00 67.50 88 ASP A CA 1
ATOM 740 C C . ASP A 1 88 ? -27.572 20.785 97.501 1.00 67.50 88 ASP A C 1
ATOM 742 O O . ASP A 1 88 ? -26.772 20.364 96.656 1.00 67.50 88 ASP A O 1
ATOM 746 N N . ASP A 1 89 ? -28.334 21.850 97.257 1.00 59.47 89 ASP A N 1
ATOM 747 C CA . ASP A 1 89 ? -28.290 22.602 95.998 1.00 59.47 89 ASP A CA 1
ATOM 748 C C . ASP A 1 89 ? -27.009 23.454 95.846 1.00 59.47 89 ASP A C 1
ATOM 750 O O . ASP A 1 89 ? -26.806 24.072 94.805 1.00 59.47 89 ASP A O 1
ATOM 754 N N . SER A 1 90 ? -26.111 23.428 96.840 1.00 57.12 90 SER A N 1
ATOM 755 C CA . SER A 1 90 ? -24.769 24.031 96.814 1.00 57.12 90 SER A CA 1
ATOM 756 C C . SER A 1 90 ? -23.750 23.261 95.961 1.00 57.12 90 SER A C 1
ATOM 758 O O . SER A 1 90 ? -22.720 23.822 95.597 1.00 57.12 90 SER A O 1
ATOM 760 N N . LEU A 1 91 ? -24.023 21.998 95.609 1.00 62.91 91 LEU A N 1
ATOM 761 C CA . LEU A 1 91 ? -23.147 21.184 94.758 1.00 62.91 91 LEU A CA 1
ATOM 762 C C . LEU A 1 91 ? -23.165 21.702 93.309 1.00 62.91 91 LEU A C 1
ATOM 764 O O . LEU A 1 91 ? -24.139 21.495 92.577 1.00 62.91 91 LEU A O 1
ATOM 768 N N . ILE A 1 92 ? -22.086 22.343 92.874 1.00 60.34 92 ILE A N 1
ATOM 769 C CA . ILE A 1 92 ? -21.929 22.839 91.501 1.00 60.34 92 ILE A CA 1
ATOM 770 C C . ILE A 1 92 ? -21.368 21.697 90.630 1.00 60.34 92 ILE A C 1
ATOM 772 O O . ILE A 1 92 ? -20.441 21.016 91.069 1.00 60.34 92 ILE A O 1
ATOM 776 N N . PRO A 1 93 ? -21.934 21.421 89.438 1.00 63.75 93 PRO A N 1
ATOM 777 C CA . PRO A 1 93 ? -21.370 20.426 88.527 1.00 63.75 93 PRO A CA 1
ATOM 778 C C . PRO A 1 93 ? -19.985 20.879 88.044 1.00 63.75 93 PRO A C 1
ATOM 780 O O . PRO A 1 93 ? -19.817 22.024 87.627 1.00 63.75 93 PRO A O 1
ATOM 783 N N . ASP A 1 94 ? -19.000 19.987 88.125 1.00 65.19 94 ASP A N 1
ATOM 784 C CA . ASP A 1 94 ? -17.606 20.278 87.784 1.00 65.19 94 ASP A CA 1
ATOM 785 C C . ASP A 1 94 ? -17.435 20.268 86.253 1.00 65.19 94 ASP A C 1
ATOM 787 O O . ASP A 1 94 ? -17.642 19.244 85.593 1.00 65.19 94 ASP A O 1
ATOM 791 N N . GLU A 1 95 ? -17.088 21.417 85.666 1.00 56.59 95 GLU A N 1
ATOM 792 C CA . GLU A 1 95 ? -16.758 21.524 84.242 1.00 56.59 95 GLU A CA 1
ATOM 793 C C . GLU A 1 95 ? -15.349 20.958 84.006 1.00 56.59 95 GLU A C 1
ATOM 795 O O . GLU A 1 95 ? -14.355 21.543 84.429 1.00 56.59 95 GLU A O 1
ATOM 800 N N . GLN A 1 96 ? -15.301 19.792 83.349 1.00 55.41 96 GLN A N 1
ATOM 801 C CA . GLN A 1 96 ? -14.128 19.012 82.920 1.00 55.41 96 GLN A CA 1
ATOM 802 C C . GLN A 1 96 ? -12.773 19.748 82.986 1.00 55.41 96 GLN A C 1
ATOM 804 O O . GLN A 1 96 ? -12.325 20.351 82.010 1.00 55.41 96 GLN A O 1
ATOM 809 N N . LYS A 1 97 ? -12.076 19.623 84.121 1.00 48.69 97 LYS A N 1
ATOM 810 C CA . LYS A 1 97 ? -10.633 19.883 84.223 1.00 48.69 97 LYS A CA 1
ATOM 811 C C . LYS A 1 97 ? -9.862 18.569 84.140 1.00 48.69 97 LYS A C 1
ATOM 813 O O . LYS A 1 97 ? -10.277 17.574 84.734 1.00 48.69 97 LYS A O 1
ATOM 818 N N . ASP A 1 98 ? -8.742 18.588 83.416 1.00 53.66 98 ASP A N 1
ATOM 819 C CA . ASP A 1 98 ? -7.803 17.467 83.295 1.00 53.66 98 ASP A CA 1
ATOM 820 C C . ASP A 1 98 ? -7.436 16.884 84.674 1.00 53.66 98 ASP A C 1
ATOM 822 O O . ASP A 1 98 ? -7.104 17.615 85.613 1.00 53.66 98 ASP A O 1
ATOM 826 N N . ASP A 1 99 ? -7.448 15.549 84.778 1.00 53.50 99 ASP A N 1
ATOM 827 C CA . ASP A 1 99 ? -7.233 14.774 86.016 1.00 53.50 99 ASP A CA 1
ATOM 828 C C . ASP A 1 99 ? -5.902 15.086 86.741 1.00 53.50 99 ASP A C 1
ATOM 830 O O . ASP A 1 99 ? -5.736 14.757 87.916 1.00 53.50 99 ASP A O 1
ATOM 834 N N . SER A 1 100 ? -4.952 15.741 86.068 1.00 53.84 100 SER A N 1
ATOM 835 C CA . SER A 1 100 ? -3.632 16.118 86.585 1.00 53.84 100 SER A CA 1
ATOM 836 C C . SER A 1 100 ? -3.604 17.414 87.411 1.00 53.84 100 SER A C 1
ATOM 838 O O . SER A 1 100 ? -2.576 17.704 88.021 1.00 53.84 100 SER A O 1
ATOM 840 N N . GLN A 1 101 ? -4.702 18.183 87.467 1.00 53.44 101 GLN A N 1
ATOM 841 C CA . GLN A 1 101 ? -4.810 19.419 88.268 1.00 53.44 101 GLN A CA 1
ATOM 842 C C . GLN A 1 101 ? -5.642 19.269 89.555 1.00 53.44 101 GLN A C 1
ATOM 844 O O . GLN A 1 101 ? -5.791 20.235 90.305 1.00 53.44 101 GLN A O 1
ATOM 849 N N . ARG A 1 102 ? -6.199 18.081 89.820 1.00 61.22 102 ARG A N 1
ATOM 850 C CA . ARG A 1 102 ? -7.032 17.814 91.005 1.00 61.22 102 ARG A CA 1
ATOM 851 C C . ARG A 1 102 ? -6.173 17.527 92.240 1.00 61.22 102 ARG A C 1
ATOM 853 O O . ARG A 1 102 ? -5.114 16.907 92.133 1.00 61.22 102 ARG A O 1
ATOM 860 N N . SER A 1 103 ? -6.630 17.986 93.407 1.00 62.28 103 SER A N 1
ATOM 861 C CA . SER A 1 103 ? -5.962 17.741 94.687 1.00 62.28 103 SER A CA 1
ATOM 862 C C . SER A 1 103 ? -5.922 16.243 95.022 1.00 62.28 103 SER A C 1
ATOM 864 O O . SER A 1 103 ? -6.622 15.417 94.437 1.00 62.28 103 SER A O 1
ATOM 866 N N . ASN A 1 104 ? -5.030 15.861 95.932 1.00 71.25 104 ASN A N 1
ATOM 867 C CA . ASN A 1 104 ? -4.969 14.483 96.407 1.00 71.25 104 ASN A CA 1
ATOM 868 C C . ASN A 1 104 ? -6.162 14.181 97.326 1.00 71.25 104 ASN A C 1
ATOM 870 O O . ASN A 1 104 ? -6.611 15.066 98.051 1.00 71.25 104 ASN A O 1
ATOM 874 N N . ASN A 1 105 ? -6.623 12.925 97.338 1.00 76.31 105 ASN A N 1
ATOM 875 C CA . ASN A 1 105 ? -7.757 12.455 98.145 1.00 76.31 105 ASN A CA 1
ATOM 876 C C . ASN A 1 105 ? -9.074 13.214 97.865 1.00 76.31 105 ASN A C 1
ATOM 878 O O . ASN A 1 105 ? -9.787 13.600 98.791 1.00 76.31 105 ASN A O 1
ATOM 882 N N . THR A 1 106 ? -9.419 13.438 96.594 1.00 73.50 106 THR A N 1
ATOM 883 C CA . THR A 1 106 ? -10.691 14.089 96.224 1.00 73.50 106 THR A CA 1
ATOM 884 C C . THR A 1 106 ? -11.794 13.058 95.988 1.00 73.50 106 THR A C 1
ATOM 886 O O . THR A 1 106 ? -11.598 12.096 95.238 1.00 73.50 106 THR A O 1
ATOM 889 N N . LEU A 1 107 ? -12.967 13.287 96.587 1.00 77.44 107 LEU A N 1
ATOM 890 C CA . LEU A 1 107 ? -14.200 12.552 96.306 1.00 77.44 107 LEU A CA 1
ATOM 891 C C . LEU A 1 107 ? -14.925 13.175 95.113 1.00 77.44 107 LEU A C 1
ATOM 893 O O . LEU A 1 107 ? -15.134 14.388 95.067 1.00 77.44 107 LEU A O 1
ATOM 897 N N . TRP A 1 108 ? -15.362 12.334 94.178 1.00 79.62 108 TRP A N 1
ATOM 898 C CA . TRP A 1 108 ? -16.281 12.739 93.125 1.00 79.62 108 TRP A CA 1
ATOM 899 C C . TRP A 1 108 ? -17.496 11.810 93.054 1.00 79.62 108 TRP A C 1
ATOM 901 O O . TRP A 1 108 ? -17.423 10.611 93.338 1.00 79.62 108 TRP A O 1
ATOM 911 N N . LEU A 1 109 ? -18.632 12.396 92.689 1.00 81.12 109 LEU A N 1
ATOM 912 C CA . LEU A 1 109 ? -19.944 11.762 92.640 1.00 81.12 109 LEU A CA 1
ATOM 913 C C . LEU A 1 109 ? -20.579 12.046 91.285 1.00 81.12 109 LEU A C 1
ATOM 915 O O . LEU A 1 109 ? -20.632 13.199 90.864 1.00 81.12 109 LEU A O 1
ATOM 919 N N . GLU A 1 110 ? -21.120 11.034 90.620 1.00 77.25 110 GLU A N 1
ATOM 920 C CA . GLU A 1 110 ? -21.927 11.246 89.421 1.00 77.25 110 GLU A CA 1
ATOM 921 C C . GLU A 1 110 ? -23.408 11.147 89.754 1.00 77.25 110 GLU A C 1
ATOM 923 O O . GLU A 1 110 ? -23.881 10.156 90.320 1.00 77.25 110 GLU A O 1
ATOM 928 N N . MET A 1 111 ? -24.156 12.181 89.382 1.00 75.12 111 MET A N 1
ATOM 929 C CA . MET A 1 111 ? -25.606 12.200 89.497 1.00 75.12 111 MET A CA 1
ATOM 930 C C . MET A 1 111 ? -26.202 12.793 88.228 1.00 75.12 111 MET A C 1
ATOM 932 O O . MET A 1 111 ? -25.782 13.855 87.776 1.00 75.12 111 MET A O 1
ATOM 936 N N . PHE A 1 112 ? -27.216 12.133 87.668 1.00 72.75 112 PHE A N 1
ATOM 937 C CA . PHE A 1 112 ? -27.929 12.616 86.476 1.00 72.75 112 PHE A CA 1
ATOM 938 C C . PHE A 1 112 ? -27.016 12.909 85.264 1.00 72.75 112 PHE A C 1
ATOM 940 O O . PHE A 1 112 ? -27.323 13.796 84.473 1.00 72.75 112 PHE A O 1
ATOM 947 N N . GLY A 1 113 ? -25.902 12.178 85.123 1.00 63.97 113 GLY A N 1
ATOM 948 C CA . GLY A 1 113 ? -24.929 12.357 84.035 1.00 63.97 113 GLY A CA 1
ATOM 949 C C . GLY A 1 113 ? -23.963 13.536 84.210 1.00 63.97 113 GLY A C 1
ATOM 950 O O . GLY A 1 113 ? -23.228 13.850 83.278 1.00 63.97 113 GLY A O 1
ATOM 951 N N . TYR A 1 114 ? -23.953 14.185 85.380 1.00 69.31 114 TYR A N 1
ATOM 952 C CA . TYR A 1 114 ? -22.998 15.236 85.745 1.00 69.31 114 TYR A CA 1
ATOM 953 C C . TYR A 1 114 ? -22.107 14.773 86.903 1.00 69.31 114 TYR A C 1
ATOM 955 O O . TYR A 1 114 ? -22.594 14.132 87.837 1.00 69.31 114 TYR A O 1
ATOM 963 N N . GLN A 1 115 ? -20.818 15.125 86.858 1.00 72.19 115 GLN A N 1
ATOM 964 C CA . GLN A 1 115 ? -19.870 14.883 87.947 1.00 72.19 115 GLN A CA 1
ATOM 965 C C . GLN A 1 115 ? -19.844 16.072 88.913 1.00 72.19 115 GLN A C 1
ATOM 967 O O . GLN A 1 115 ? -19.806 17.229 88.501 1.00 72.19 115 GLN A O 1
ATOM 972 N N . PHE A 1 116 ? -19.853 15.771 90.205 1.00 73.12 116 PHE A N 1
ATOM 973 C CA . PHE A 1 116 ? -19.760 16.720 91.305 1.00 73.12 116 PHE A CA 1
ATOM 974 C C . PHE A 1 116 ? -18.524 16.375 92.131 1.00 73.12 116 PHE A C 1
ATOM 976 O O . PHE A 1 116 ? -18.291 15.203 92.426 1.00 73.12 116 PHE A O 1
ATOM 983 N N . THR A 1 117 ? -17.743 17.379 92.508 1.00 66.88 117 THR A N 1
ATOM 984 C CA . THR A 1 117 ? -16.606 17.246 93.424 1.00 66.88 117 THR A CA 1
ATOM 985 C C . THR A 1 117 ? -16.899 18.056 94.676 1.00 66.88 117 THR A C 1
ATOM 987 O O . THR A 1 117 ? -17.484 19.136 94.595 1.00 66.88 117 THR A O 1
ATOM 990 N N . ASP A 1 118 ? -16.529 17.523 95.837 1.00 61.88 118 ASP A N 1
ATOM 991 C CA . ASP A 1 118 ? -16.570 18.293 97.077 1.00 61.88 118 ASP A CA 1
ATOM 992 C C . ASP A 1 118 ? -15.158 18.811 97.368 1.00 61.88 118 ASP A C 1
ATOM 994 O O . ASP A 1 118 ? -14.229 18.025 97.568 1.00 61.88 118 ASP A O 1
ATOM 998 N N . ASN A 1 119 ? -14.977 20.132 97.304 1.00 52.88 119 ASN A N 1
ATOM 999 C CA . ASN A 1 119 ? -13.686 20.779 97.541 1.00 52.88 119 ASN A CA 1
ATOM 1000 C C . ASN A 1 119 ? -13.525 21.280 98.990 1.00 52.88 119 ASN A C 1
ATOM 1002 O O . ASN A 1 119 ? -12.447 21.773 99.318 1.00 52.88 119 ASN A O 1
ATOM 1006 N N . GLU A 1 120 ? -14.526 21.140 99.870 1.00 52.12 120 GLU A N 1
ATOM 1007 C CA . GLU A 1 120 ? -14.471 21.691 101.236 1.00 52.12 120 GLU A CA 1
ATOM 1008 C C . GLU A 1 120 ? -15.128 20.784 102.295 1.00 52.12 120 GLU A C 1
ATOM 1010 O O . GLU A 1 120 ? -16.105 21.159 102.933 1.00 52.12 120 GLU A O 1
ATOM 1015 N N . SER A 1 121 ? -14.561 19.602 102.557 1.00 46.22 121 SER A N 1
ATOM 1016 C CA . SER A 1 121 ? -14.941 18.790 103.732 1.00 46.22 121 SER A CA 1
ATOM 1017 C C . SER A 1 121 ? -13.904 17.696 104.043 1.00 46.22 121 SER A C 1
ATOM 1019 O O . SER A 1 121 ? -14.172 16.498 104.000 1.00 46.22 121 SER A O 1
ATOM 1021 N N . MET A 1 122 ? -12.667 18.096 104.359 1.00 38.53 122 MET A N 1
ATOM 1022 C CA . MET A 1 122 ? -11.609 17.156 104.755 1.00 38.53 122 MET A CA 1
ATOM 1023 C C . MET A 1 122 ? -11.417 17.169 106.281 1.00 38.53 122 MET A C 1
ATOM 1025 O O . MET A 1 122 ? -10.781 18.071 106.825 1.00 38.53 122 MET A O 1
ATOM 1029 N N . LEU A 1 123 ? -11.943 16.155 106.975 1.00 40.84 123 LEU A N 1
ATOM 1030 C CA . LEU A 1 123 ? -11.593 15.849 108.367 1.00 40.84 123 LEU A CA 1
ATOM 1031 C C . LEU A 1 123 ? -10.782 14.544 108.396 1.00 40.84 123 LEU A C 1
ATOM 1033 O O . LEU A 1 123 ? -11.329 13.445 108.391 1.00 40.84 123 LEU A O 1
ATOM 1037 N N . GLU A 1 124 ? -9.451 14.649 108.433 1.00 37.00 124 GLU A N 1
ATOM 1038 C CA . GLU A 1 124 ? -8.590 13.498 108.730 1.00 37.00 124 GLU A CA 1
ATOM 1039 C C . GLU A 1 124 ? -8.752 13.109 110.209 1.00 37.00 124 GLU A C 1
ATOM 1041 O O . GLU A 1 124 ? -8.210 13.763 111.103 1.00 37.00 124 GLU A O 1
ATOM 1046 N N . ILE A 1 125 ? -9.486 12.029 110.494 1.00 39.38 125 ILE A N 1
ATOM 1047 C CA . ILE A 1 125 ? -9.586 11.465 111.847 1.00 39.38 125 ILE A CA 1
ATOM 1048 C C . ILE A 1 125 ? -9.022 10.040 111.857 1.00 39.38 125 ILE A C 1
ATOM 1050 O O . ILE A 1 125 ? -9.683 9.072 111.488 1.00 39.38 125 ILE A O 1
ATOM 1054 N N . GLN A 1 126 ? -7.792 9.891 112.360 1.00 34.00 126 GLN A N 1
ATOM 1055 C CA . GLN A 1 126 ? -7.222 8.593 112.736 1.00 34.00 126 GLN A CA 1
ATOM 1056 C C . GLN A 1 126 ? -7.804 8.128 114.081 1.00 34.00 126 GLN A C 1
ATOM 1058 O O . GLN A 1 126 ? -7.297 8.507 115.137 1.00 34.00 126 GLN A O 1
ATOM 1063 N N . LYS A 1 127 ? -8.840 7.276 114.076 1.00 33.66 127 LYS A N 1
ATOM 1064 C CA . LYS A 1 127 ? -9.236 6.493 115.266 1.00 33.66 127 LYS A CA 1
ATOM 1065 C C . LYS A 1 127 ? -9.671 5.068 114.901 1.00 33.66 127 LYS A C 1
ATOM 1067 O O . LYS A 1 127 ? -10.677 4.861 114.234 1.00 33.66 127 LYS A O 1
ATOM 1072 N N . ASN A 1 128 ? -8.920 4.087 115.404 1.00 31.44 128 ASN A N 1
ATOM 1073 C CA . ASN A 1 128 ? -9.260 2.661 115.388 1.00 31.44 128 ASN A CA 1
ATOM 1074 C C . ASN A 1 128 ? -10.305 2.363 116.472 1.00 31.44 128 ASN A C 1
ATOM 1076 O O . ASN A 1 128 ? -9.996 2.538 117.650 1.00 31.44 128 ASN A O 1
ATOM 1080 N N . VAL A 1 129 ? -11.498 1.871 116.116 1.00 30.14 129 VAL A N 1
ATOM 1081 C CA . VAL A 1 129 ? -12.447 1.329 117.107 1.00 30.14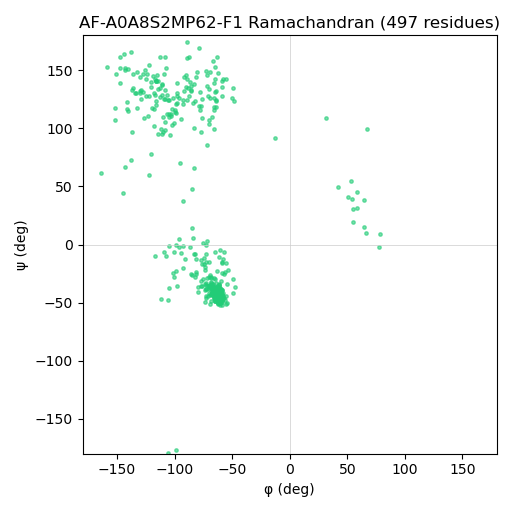 129 VAL A CA 1
ATOM 1082 C C . VAL A 1 129 ? -13.176 0.093 116.566 1.00 30.14 129 VAL A C 1
ATOM 1084 O O . VAL A 1 129 ? -13.833 0.148 115.531 1.00 30.14 129 VAL A O 1
ATOM 1087 N N . GLN A 1 130 ? -13.046 -1.020 117.296 1.00 28.69 130 GLN A N 1
ATOM 1088 C CA . GLN A 1 130 ? -13.795 -2.272 117.138 1.00 28.69 130 GLN A CA 1
ATOM 1089 C C . GLN A 1 130 ? -15.103 -2.195 117.941 1.00 28.69 130 GLN A C 1
ATOM 1091 O O . GLN A 1 130 ? -15.072 -1.735 119.082 1.00 28.69 130 GLN A O 1
ATOM 1096 N N . PHE A 1 131 ? -16.225 -2.697 117.408 1.00 27.69 131 PHE A N 1
ATOM 1097 C CA . PHE A 1 131 ? -17.445 -2.909 118.198 1.00 27.69 131 PHE A CA 1
ATOM 1098 C C . PHE A 1 131 ? -18.097 -4.275 117.939 1.00 27.69 131 PHE A C 1
ATOM 1100 O O . PHE A 1 131 ? -18.323 -4.680 116.802 1.00 27.69 131 PHE A O 1
ATOM 1107 N N . THR A 1 132 ? -18.391 -4.955 119.048 1.00 25.39 132 THR A N 1
ATOM 1108 C CA . THR A 1 132 ? -19.187 -6.176 119.216 1.00 25.39 132 THR A CA 1
ATOM 1109 C C . THR A 1 132 ? -20.609 -5.806 119.649 1.00 25.39 132 THR A C 1
ATOM 1111 O O . THR A 1 132 ? -20.750 -5.087 120.639 1.00 25.39 132 THR A O 1
ATOM 1114 N N . ASP A 1 133 ? -21.646 -6.337 118.993 1.00 27.09 133 ASP A N 1
ATOM 1115 C CA . ASP A 1 133 ? -23.044 -6.136 119.404 1.00 27.09 133 ASP A CA 1
ATOM 1116 C C . ASP A 1 133 ? -23.589 -7.339 120.193 1.00 27.09 133 ASP A C 1
ATOM 1118 O O . ASP A 1 133 ? -23.800 -8.430 119.663 1.00 27.09 133 ASP A O 1
ATOM 1122 N N . THR A 1 134 ? -23.885 -7.098 121.471 1.00 25.91 134 THR A N 1
ATOM 1123 C CA . THR A 1 134 ? -24.772 -7.911 122.315 1.00 25.91 134 THR A CA 1
ATOM 1124 C C . THR A 1 134 ? -25.739 -6.991 123.057 1.00 25.91 134 THR A C 1
ATOM 1126 O O . THR A 1 134 ? -25.313 -6.206 123.901 1.00 25.91 134 THR A O 1
ATOM 1129 N N . ALA A 1 135 ? -27.040 -7.135 122.798 1.00 28.94 135 ALA A N 1
ATOM 1130 C CA . ALA A 1 135 ? -28.130 -6.716 123.687 1.00 28.94 135 ALA A CA 1
ATOM 1131 C C . ALA A 1 135 ? -29.329 -7.653 123.411 1.00 28.94 135 ALA A C 1
ATOM 1133 O O . ALA A 1 135 ? -29.822 -7.698 122.291 1.00 28.94 135 ALA A O 1
ATOM 1134 N N . SER A 1 136 ? -29.704 -8.601 124.275 1.00 27.53 136 SER A N 1
ATOM 1135 C CA . SER A 1 136 ? -30.272 -8.488 125.632 1.00 27.53 136 SER A CA 1
ATOM 1136 C C . SER A 1 136 ? -31.676 -7.877 125.644 1.00 27.53 136 SER A C 1
ATOM 1138 O O . SER A 1 136 ? -31.832 -6.662 125.655 1.00 27.53 136 SER A O 1
ATOM 1140 N N . THR A 1 137 ? -32.704 -8.727 125.735 1.00 28.81 137 THR A N 1
ATOM 1141 C CA . THR A 1 137 ? -34.020 -8.358 126.281 1.00 28.81 137 THR A CA 1
ATOM 1142 C C . THR A 1 137 ? -34.289 -9.204 127.522 1.00 28.81 137 THR A C 1
ATOM 1144 O O . THR A 1 137 ? -34.335 -10.432 127.480 1.00 28.81 137 THR A O 1
ATOM 1147 N N . THR A 1 138 ? -34.400 -8.515 128.651 1.00 28.89 138 THR A N 1
ATOM 1148 C CA . THR A 1 138 ? -34.675 -9.019 129.995 1.00 28.89 138 THR A CA 1
ATOM 1149 C C . THR A 1 138 ? -36.181 -9.214 130.196 1.00 28.89 138 THR A C 1
ATOM 1151 O O . THR A 1 138 ? -36.980 -8.368 129.803 1.00 28.89 138 THR A O 1
ATOM 1154 N N . ILE A 1 139 ? -36.581 -10.321 130.832 1.00 34.53 139 ILE A N 1
ATOM 1155 C CA . ILE A 1 139 ? -37.954 -10.544 131.312 1.00 34.53 139 ILE A CA 1
ATOM 1156 C C . ILE A 1 139 ? -37.917 -10.657 132.835 1.00 34.53 139 ILE A C 1
ATOM 1158 O O . ILE A 1 139 ? -37.262 -11.531 133.405 1.00 34.53 139 ILE A O 1
ATOM 1162 N N . ASP A 1 140 ? -38.646 -9.741 133.459 1.00 29.53 140 ASP A N 1
ATOM 1163 C CA . ASP A 1 140 ? -38.821 -9.564 134.893 1.00 29.53 140 ASP A CA 1
ATOM 1164 C C . ASP A 1 140 ? -39.686 -10.697 135.487 1.00 29.53 140 ASP A C 1
ATOM 1166 O O . ASP A 1 140 ? -40.789 -10.978 135.011 1.00 29.53 140 ASP A O 1
ATOM 1170 N N . LYS A 1 141 ? -39.201 -11.368 136.540 1.00 33.34 141 LYS A N 1
ATOM 1171 C CA . LYS A 1 141 ? -39.933 -12.414 137.278 1.00 33.34 141 LYS A CA 1
ATOM 1172 C C . LYS A 1 141 ? -40.311 -11.899 138.665 1.00 33.34 141 LYS A C 1
ATOM 1174 O O . LYS A 1 141 ? -39.471 -11.840 139.559 1.00 33.34 141 LYS A O 1
ATOM 1179 N N . LYS A 1 142 ? -41.603 -11.649 138.892 1.00 33.59 142 LYS A N 1
ATOM 1180 C CA . LYS A 1 142 ? -42.199 -11.628 140.238 1.00 33.59 142 LYS A CA 1
ATOM 1181 C C . LYS A 1 142 ? -43.348 -12.633 140.315 1.00 33.59 142 LYS A C 1
ATOM 1183 O O . LYS A 1 142 ? -44.396 -12.462 139.702 1.00 33.59 142 LYS A O 1
ATOM 1188 N N . SER A 1 143 ? -43.113 -13.694 141.085 1.00 31.39 143 SER A N 1
ATOM 1189 C CA . SER A 1 143 ? -44.063 -14.750 141.445 1.00 31.39 143 SER A CA 1
ATOM 1190 C C . SER A 1 143 ? -45.296 -14.220 142.175 1.00 31.39 143 SER A C 1
ATOM 1192 O O . SER A 1 143 ? -45.148 -13.521 143.175 1.00 31.39 143 SER A O 1
ATOM 1194 N N . LYS A 1 144 ? -46.493 -14.687 141.791 1.00 35.53 144 LYS A N 1
ATOM 1195 C CA . LYS A 1 144 ? -47.633 -14.892 142.705 1.00 35.53 144 LYS A CA 1
ATOM 1196 C C . LYS A 1 144 ? -48.550 -16.021 142.196 1.00 35.53 144 LYS A C 1
ATOM 1198 O O . LYS A 1 144 ? -49.120 -15.930 141.120 1.00 35.53 144 LYS A O 1
ATOM 1203 N N . ARG A 1 145 ? -48.627 -17.073 143.023 1.00 32.84 145 ARG A N 1
ATOM 1204 C CA . ARG A 1 145 ? -49.637 -18.146 143.173 1.00 32.84 145 ARG A CA 1
ATOM 1205 C C . ARG A 1 145 ? -50.417 -18.612 141.930 1.00 32.84 145 ARG A C 1
ATOM 1207 O O . ARG A 1 145 ? -51.367 -17.982 141.482 1.00 32.84 145 ARG A O 1
ATOM 1214 N N . ILE A 1 146 ? -50.067 -19.825 141.505 1.00 39.09 146 ILE A N 1
ATOM 1215 C CA . ILE A 1 146 ? -50.764 -20.665 140.527 1.00 39.09 146 ILE A CA 1
ATOM 1216 C C . ILE A 1 146 ? -52.123 -21.084 141.105 1.00 39.09 146 ILE A C 1
ATOM 1218 O O . ILE A 1 146 ? -52.184 -21.813 142.092 1.00 39.09 146 ILE A O 1
ATOM 1222 N N . SER A 1 147 ? -53.208 -20.640 140.472 1.00 43.78 147 SER A N 1
ATOM 1223 C CA . SER A 1 147 ? -54.490 -21.345 140.512 1.00 43.78 147 SER A CA 1
ATOM 1224 C C . SER A 1 147 ? -54.583 -22.177 139.234 1.00 43.78 147 SER A C 1
ATOM 1226 O O . SER A 1 147 ? -54.334 -21.676 138.138 1.00 43.78 147 SER A O 1
ATOM 1228 N N . LEU A 1 148 ? -54.871 -23.472 139.369 1.00 42.84 148 LEU A N 1
ATOM 1229 C CA . LEU A 1 148 ? -55.098 -24.367 138.234 1.00 42.84 148 LEU A CA 1
ATOM 1230 C C . LEU A 1 148 ? -56.446 -24.021 137.590 1.00 42.84 148 LEU A C 1
ATOM 1232 O O . LEU A 1 148 ? -57.480 -24.602 137.907 1.00 42.84 148 LEU A O 1
ATOM 1236 N N . VAL A 1 149 ? -56.430 -23.046 136.686 1.00 51.91 149 VAL A N 1
ATOM 1237 C CA . VAL A 1 149 ? -57.517 -22.788 135.739 1.00 51.91 149 VAL A CA 1
ATOM 1238 C C . VAL A 1 149 ? -57.247 -23.653 134.507 1.00 51.91 149 VAL A C 1
ATOM 1240 O O . VAL A 1 149 ? -56.111 -23.704 134.034 1.00 51.91 149 VAL A O 1
ATOM 1243 N N . LYS A 1 150 ? -58.264 -24.352 133.975 1.00 54.53 150 LYS A N 1
ATOM 1244 C CA . LYS A 1 150 ? -58.148 -25.018 132.664 1.00 54.53 150 LYS A CA 1
ATOM 1245 C C . LYS A 1 150 ? -57.604 -23.988 131.671 1.00 54.53 150 LYS A C 1
ATOM 1247 O O . LYS A 1 150 ? -58.179 -22.910 131.551 1.00 54.53 150 LYS A O 1
ATOM 1252 N N . SER A 1 151 ? -56.512 -24.309 130.981 1.00 53.44 151 SER A N 1
ATOM 1253 C CA . SER A 1 151 ? -55.751 -23.376 130.130 1.00 53.44 151 SER A CA 1
ATOM 1254 C C . SER A 1 151 ? -56.555 -22.767 128.972 1.00 53.44 151 SER A C 1
ATOM 1256 O O . SER A 1 151 ? -56.063 -21.893 128.264 1.00 53.44 151 SER A O 1
ATOM 1258 N N . TYR A 1 152 ? -57.802 -23.195 128.785 1.00 64.00 152 TYR A N 1
ATOM 1259 C CA . TYR A 1 152 ? -58.718 -22.703 127.775 1.00 64.00 152 TYR A CA 1
ATOM 1260 C C . TYR A 1 152 ? -60.175 -22.826 128.244 1.00 64.00 152 TYR A C 1
ATOM 1262 O O . TYR A 1 152 ? -60.560 -23.776 128.930 1.00 64.00 152 TYR A O 1
ATOM 1270 N N . ASN A 1 153 ? -61.015 -21.881 127.818 1.00 71.75 153 ASN A N 1
ATOM 1271 C CA . ASN A 1 153 ? -62.470 -22.014 127.847 1.00 71.75 153 ASN A CA 1
ATOM 1272 C C . ASN A 1 153 ? -62.991 -22.185 126.401 1.00 71.75 153 ASN A C 1
ATOM 1274 O O . ASN A 1 153 ? -62.285 -21.875 125.437 1.00 71.75 153 ASN A O 1
ATOM 1278 N N . LYS A 1 154 ? -64.220 -22.694 126.228 1.00 76.06 154 LYS A N 1
ATOM 1279 C CA . LYS A 1 154 ? -64.827 -22.933 124.899 1.00 76.06 154 LYS A CA 1
ATOM 1280 C C . LYS A 1 154 ? -64.833 -21.668 124.026 1.00 76.06 154 LYS A C 1
ATOM 1282 O O . LYS A 1 154 ? -64.640 -21.757 122.818 1.00 76.06 154 LYS A O 1
ATOM 1287 N N . LEU A 1 155 ? -64.997 -20.496 124.640 1.00 75.31 155 LEU A N 1
ATOM 1288 C CA . LEU A 1 155 ? -64.985 -19.200 123.961 1.00 75.31 155 LEU A CA 1
ATOM 1289 C C . LEU A 1 155 ? -63.582 -18.828 123.438 1.00 75.31 155 LEU A C 1
ATOM 1291 O O . LEU A 1 155 ? -63.472 -18.278 122.349 1.00 75.31 155 LEU A O 1
ATOM 1295 N N . SER A 1 156 ? -62.511 -19.163 124.163 1.00 73.62 156 SER A N 1
ATOM 1296 C CA . SER A 1 156 ? -61.115 -18.964 123.750 1.00 73.62 156 SER A CA 1
ATOM 1297 C C . SER A 1 156 ? -60.738 -19.859 122.570 1.00 73.62 156 SER A C 1
ATOM 1299 O O . SER A 1 156 ? -60.052 -19.402 121.661 1.00 73.62 156 SER A O 1
ATOM 1301 N N . ILE A 1 157 ? -61.228 -21.106 122.547 1.00 79.31 157 ILE A N 1
ATOM 1302 C CA . ILE A 1 157 ? -61.059 -22.010 121.396 1.00 79.31 157 ILE A CA 1
ATOM 1303 C C . ILE A 1 157 ? -61.814 -21.468 120.181 1.00 79.31 157 ILE A C 1
ATOM 1305 O O . ILE A 1 157 ? -61.233 -21.379 119.106 1.00 79.31 157 ILE A O 1
ATOM 1309 N N . LEU A 1 158 ? -63.069 -21.036 120.347 1.00 77.50 158 LEU A N 1
ATOM 1310 C CA . LEU A 1 158 ? -63.852 -20.441 119.256 1.00 77.50 158 LEU A CA 1
ATOM 1311 C C . LEU A 1 158 ? -63.211 -19.157 118.707 1.00 77.50 158 LEU A C 1
ATOM 1313 O O . LEU A 1 158 ? -63.190 -18.956 117.499 1.00 77.50 158 LEU A O 1
ATOM 1317 N N . ARG A 1 159 ? -62.624 -18.312 119.565 1.00 79.44 159 ARG A N 1
ATOM 1318 C CA . ARG A 1 159 ? -61.852 -17.137 119.125 1.00 79.44 159 ARG A CA 1
ATOM 1319 C C . ARG A 1 159 ? -60.618 -17.532 118.316 1.00 79.44 159 ARG A C 1
ATOM 1321 O O . ARG A 1 159 ? -60.379 -16.929 117.279 1.00 79.44 159 ARG A O 1
ATOM 1328 N N . MET A 1 160 ? -59.869 -18.549 118.747 1.00 81.31 160 MET A N 1
ATOM 1329 C CA . MET A 1 160 ? -58.738 -19.067 117.969 1.00 81.31 160 MET A CA 1
ATOM 1330 C C . MET A 1 160 ? -59.185 -19.681 116.637 1.00 81.31 160 MET A C 1
ATOM 1332 O O . MET A 1 160 ? -58.538 -19.432 115.629 1.00 81.31 160 MET A O 1
ATOM 1336 N N . MET A 1 161 ? -60.300 -20.416 116.598 1.00 80.50 161 MET A N 1
ATOM 1337 C CA . MET A 1 161 ? -60.858 -20.950 115.347 1.00 80.50 161 MET A CA 1
ATOM 1338 C C . MET A 1 161 ? -61.278 -19.828 114.395 1.00 80.50 161 MET A C 1
ATOM 1340 O O . MET A 1 161 ? -60.907 -19.868 113.230 1.00 80.50 161 MET A O 1
ATOM 1344 N N . ASN A 1 162 ? -61.928 -18.775 114.896 1.00 82.75 162 ASN A N 1
ATOM 1345 C CA . ASN A 1 162 ? -62.273 -17.605 114.088 1.00 82.75 162 ASN A CA 1
ATOM 1346 C C . ASN A 1 162 ? -61.031 -16.864 113.568 1.00 82.75 162 ASN A C 1
ATOM 1348 O O . ASN A 1 162 ? -61.047 -16.373 112.446 1.00 82.75 162 ASN A O 1
ATOM 1352 N N . VAL A 1 163 ? -59.950 -16.788 114.353 1.00 83.25 163 VAL A N 1
ATOM 1353 C CA . VAL A 1 163 ? -58.666 -16.224 113.898 1.00 83.25 163 VAL A CA 1
ATOM 1354 C C . VAL A 1 163 ? -58.026 -17.118 112.833 1.00 83.25 163 VAL A C 1
ATOM 1356 O O . VAL A 1 163 ? -57.540 -16.607 111.832 1.00 83.25 163 VAL A O 1
ATOM 1359 N N . ILE A 1 164 ? -58.067 -18.443 112.996 1.00 84.69 164 ILE A N 1
ATOM 1360 C CA . ILE A 1 164 ? -57.593 -19.397 111.983 1.00 84.69 164 ILE A CA 1
ATOM 1361 C C . ILE A 1 164 ? -58.409 -19.264 110.691 1.00 84.69 164 ILE A C 1
ATOM 1363 O O . ILE A 1 164 ? -57.831 -19.271 109.606 1.00 84.69 164 ILE A O 1
ATOM 1367 N N . ASP A 1 165 ? -59.728 -19.108 110.784 1.00 84.81 165 ASP A N 1
ATOM 1368 C CA . ASP A 1 165 ? -60.598 -18.928 109.622 1.00 84.81 165 ASP A CA 1
ATOM 1369 C C . ASP A 1 165 ? -60.403 -17.553 108.966 1.00 84.81 165 ASP A C 1
ATOM 1371 O O . ASP A 1 165 ? -60.379 -17.470 107.738 1.00 84.81 165 ASP A O 1
ATOM 1375 N N . ALA A 1 166 ? -60.145 -16.500 109.749 1.00 85.44 166 ALA A N 1
ATOM 1376 C CA . ALA A 1 166 ? -59.735 -15.195 109.234 1.00 85.44 166 ALA A CA 1
ATOM 1377 C C . ALA A 1 166 ? -58.402 -15.290 108.471 1.00 85.44 166 ALA A C 1
ATOM 1379 O O . ALA A 1 166 ? -58.344 -14.887 107.311 1.00 85.44 166 ALA A O 1
ATOM 1380 N N . ILE A 1 167 ? -57.382 -15.937 109.048 1.00 81.31 167 ILE A N 1
ATOM 1381 C CA . ILE A 1 167 ? -56.084 -16.183 108.394 1.00 81.31 167 ILE A CA 1
ATOM 1382 C C . ILE A 1 167 ? -56.260 -17.015 107.117 1.00 81.31 167 ILE A C 1
ATOM 1384 O O . ILE A 1 167 ? -55.641 -16.726 106.098 1.00 81.31 167 ILE A O 1
ATOM 1388 N N . ARG A 1 168 ? -57.114 -18.047 107.123 1.00 87.62 168 ARG A N 1
ATOM 1389 C CA . ARG A 1 168 ? -57.410 -18.842 105.917 1.00 87.62 168 ARG A CA 1
ATOM 1390 C C . ARG A 1 168 ? -58.108 -18.013 104.842 1.00 87.62 168 ARG A C 1
ATOM 1392 O O . ARG A 1 168 ? -57.786 -18.170 103.667 1.00 87.62 168 ARG A O 1
ATOM 1399 N N . SER A 1 169 ? -59.046 -17.149 105.225 1.00 84.06 169 SER A N 1
ATOM 1400 C CA . SER A 1 169 ? -59.739 -16.256 104.294 1.00 84.06 169 SER A CA 1
ATOM 1401 C C . SER A 1 169 ? -58.795 -15.214 103.686 1.00 84.06 169 SER A C 1
ATOM 1403 O O . SER A 1 169 ? -58.872 -14.956 102.487 1.00 84.06 169 SER A O 1
ATOM 1405 N N . GLU A 1 170 ? -57.849 -14.705 104.477 1.00 88.12 170 GLU A N 1
ATOM 1406 C CA . GLU A 1 170 ? -56.822 -13.755 104.049 1.00 88.12 170 GLU A CA 1
ATOM 1407 C C . GLU A 1 170 ? -55.752 -14.422 103.178 1.00 88.12 170 GLU A C 1
ATOM 1409 O O . GLU A 1 170 ? -55.354 -13.888 102.147 1.00 88.12 170 GLU A O 1
ATOM 1414 N N . ASN A 1 171 ? -55.361 -15.656 103.498 1.00 85.88 171 ASN A N 1
ATOM 1415 C CA . ASN A 1 171 ? -54.513 -16.454 102.617 1.00 85.88 171 ASN A CA 1
ATOM 1416 C C . ASN A 1 171 ? -55.207 -16.740 101.279 1.00 85.88 171 ASN A C 1
ATOM 1418 O O . ASN A 1 171 ? -54.562 -16.670 100.239 1.00 85.88 171 ASN A O 1
ATOM 1422 N N . ARG A 1 172 ? -56.520 -17.005 101.275 1.00 88.69 172 ARG A N 1
ATOM 1423 C CA . ARG A 1 172 ? -57.289 -17.237 100.042 1.00 88.69 172 ARG A CA 1
ATOM 1424 C C . ARG A 1 172 ? -57.459 -15.968 99.202 1.00 88.69 172 ARG A C 1
ATOM 1426 O O . ARG A 1 172 ? -57.409 -16.042 97.976 1.00 88.69 172 ARG A O 1
ATOM 1433 N N . SER A 1 173 ? -57.660 -14.808 99.827 1.00 87.06 173 SER A N 1
ATOM 1434 C CA . SER A 1 173 ? -57.701 -13.531 99.105 1.00 87.06 173 SER A CA 1
ATOM 1435 C C . SER A 1 173 ? -56.316 -13.140 98.580 1.00 87.06 173 SER A C 1
ATOM 1437 O O . SER A 1 173 ? -56.213 -12.640 97.460 1.00 87.06 173 SER A O 1
ATOM 1439 N N . SER A 1 174 ? -55.253 -13.448 99.328 1.00 87.38 174 SER A N 1
ATOM 1440 C CA . SER A 1 174 ? -53.860 -13.285 98.903 1.00 87.38 174 SER A CA 1
ATOM 1441 C C . SER A 1 174 ? -53.527 -14.160 97.690 1.00 87.38 174 SER A C 1
ATOM 1443 O O . SER A 1 174 ? -53.045 -13.641 96.684 1.00 87.38 174 SER A O 1
ATOM 1445 N N . THR A 1 175 ? -53.880 -15.454 97.697 1.00 89.81 175 THR A N 1
ATOM 1446 C CA . THR A 1 175 ? -53.674 -16.328 96.525 1.00 89.81 175 THR A CA 1
ATOM 1447 C C . THR A 1 175 ? -54.483 -15.866 95.316 1.00 89.81 175 THR A C 1
ATOM 1449 O O . THR A 1 175 ? -53.965 -15.855 94.204 1.00 89.81 175 THR A O 1
ATOM 1452 N N . GLN A 1 176 ? -55.720 -15.407 95.518 1.00 90.81 176 GLN A N 1
ATOM 1453 C CA . GLN A 1 176 ? -56.540 -14.864 94.433 1.00 90.81 176 GLN A CA 1
ATOM 1454 C C . GLN A 1 176 ? -55.972 -13.550 93.864 1.00 90.81 176 GLN A C 1
ATOM 1456 O O . GLN A 1 176 ? -56.083 -13.287 92.666 1.00 90.81 176 GLN A O 1
ATOM 1461 N N . CYS A 1 177 ? -55.352 -12.718 94.703 1.00 91.19 177 CYS A N 1
ATOM 1462 C CA . CYS A 1 177 ? -54.634 -11.525 94.265 1.00 91.19 177 CYS A CA 1
ATOM 1463 C C . CYS A 1 177 ? -53.388 -11.898 93.446 1.00 91.19 177 CYS A C 1
ATOM 1465 O O . CYS A 1 177 ? -53.167 -11.330 92.379 1.00 91.19 177 CYS A O 1
ATOM 1467 N N . LEU A 1 178 ? -52.626 -12.903 93.891 1.00 90.00 178 LEU A N 1
ATOM 1468 C CA . LEU A 1 178 ? -51.461 -13.417 93.167 1.00 90.00 178 LEU A CA 1
ATOM 1469 C C . LEU A 1 178 ? -51.834 -13.999 91.797 1.00 90.00 178 LEU A C 1
ATOM 1471 O O . LEU A 1 178 ? -51.163 -13.689 90.821 1.00 90.00 178 LEU A O 1
ATOM 1475 N N . GLU A 1 179 ? -52.928 -14.756 91.678 1.00 91.38 179 GLU A N 1
ATOM 1476 C CA . GLU A 1 179 ? -53.415 -15.254 90.378 1.00 91.38 179 GLU A CA 1
ATOM 1477 C C . GLU A 1 179 ? -53.820 -14.115 89.426 1.00 91.38 179 GLU A C 1
ATOM 1479 O O . GLU A 1 179 ? -53.539 -14.155 88.226 1.00 91.38 179 GLU A O 1
ATOM 1484 N N . ARG A 1 180 ? -54.446 -13.052 89.949 1.00 91.62 180 ARG A N 1
ATOM 1485 C CA . ARG A 1 180 ? -54.771 -11.854 89.155 1.00 91.62 180 ARG A CA 1
ATOM 1486 C C . ARG A 1 180 ? -53.521 -11.105 88.701 1.00 91.62 180 ARG A C 1
ATOM 1488 O O . ARG A 1 180 ? -53.475 -10.632 87.570 1.00 91.62 180 ARG A O 1
ATOM 1495 N N . LEU A 1 181 ? -52.505 -11.009 89.555 1.00 89.12 181 LEU A N 1
ATOM 1496 C CA . LEU A 1 181 ? -51.219 -10.423 89.180 1.00 89.12 181 LEU A CA 1
ATOM 1497 C C . LEU A 1 181 ? -50.498 -11.285 88.139 1.00 89.12 181 LEU A C 1
ATOM 1499 O O . LEU A 1 181 ? -49.977 -10.738 87.174 1.00 89.12 181 LEU A O 1
ATOM 1503 N N . GLN A 1 182 ? -50.527 -12.611 88.282 1.00 92.75 182 GLN A N 1
ATOM 1504 C CA . GLN A 1 182 ? -49.932 -13.544 87.324 1.00 92.75 182 GLN A CA 1
ATOM 1505 C C . GLN A 1 182 ? -50.585 -13.409 85.941 1.00 92.75 182 GLN A C 1
ATOM 1507 O O . GLN A 1 182 ? -49.896 -13.176 84.954 1.00 92.75 182 GLN A O 1
ATOM 1512 N N . THR A 1 183 ? -51.918 -13.446 85.874 1.00 93.12 183 THR A N 1
ATOM 1513 C CA . THR A 1 183 ? -52.657 -13.267 84.610 1.00 93.12 183 THR A CA 1
ATOM 1514 C C . THR A 1 183 ? -52.420 -11.893 83.982 1.00 93.12 183 THR A C 1
ATOM 1516 O O . THR A 1 183 ? -52.275 -11.789 82.765 1.00 93.12 183 THR A O 1
ATOM 1519 N N . PHE A 1 184 ? -52.321 -10.832 84.788 1.00 94.94 184 PHE A N 1
ATOM 1520 C CA . PHE A 1 184 ? -51.957 -9.501 84.303 1.00 94.94 184 PHE A CA 1
ATOM 1521 C C . PHE A 1 184 ? -50.536 -9.461 83.722 1.00 94.94 184 PHE A C 1
ATOM 1523 O O . PHE A 1 184 ? -50.325 -8.858 82.669 1.00 94.94 184 PHE A O 1
ATOM 1530 N N . VAL A 1 185 ? -49.573 -10.124 84.371 1.00 93.38 185 VAL A N 1
ATOM 1531 C CA . VAL A 1 185 ? -48.196 -10.260 83.872 1.00 93.38 185 VAL A CA 1
ATOM 1532 C C . VAL A 1 185 ? -48.169 -11.029 82.552 1.00 93.38 185 VAL A C 1
ATOM 1534 O O . VAL A 1 185 ? -47.535 -10.555 81.611 1.00 93.38 185 VAL A O 1
ATOM 1537 N N . ASP A 1 186 ? -48.889 -12.145 82.442 1.00 93.12 186 ASP A N 1
ATOM 1538 C CA . ASP A 1 186 ? -48.940 -12.958 81.220 1.00 93.12 186 ASP A CA 1
ATOM 1539 C C . ASP A 1 186 ? -49.543 -12.169 80.042 1.00 93.12 186 ASP A C 1
ATOM 1541 O O . ASP A 1 186 ? -48.986 -12.147 78.941 1.00 93.12 186 ASP A O 1
ATOM 1545 N N . VAL A 1 187 ? -50.634 -11.428 80.281 1.00 93.69 187 VAL A N 1
ATOM 1546 C CA . VAL A 1 187 ? -51.250 -10.542 79.276 1.00 93.69 187 VAL A CA 1
ATOM 1547 C C . VAL A 1 187 ? -50.300 -9.412 78.874 1.00 93.69 187 VAL A C 1
ATOM 1549 O O . VAL A 1 187 ? -50.178 -9.095 77.688 1.00 93.69 187 VAL A O 1
ATOM 1552 N N . HIS A 1 188 ? -49.588 -8.809 79.829 1.00 92.81 188 HIS A N 1
ATOM 1553 C CA . HIS A 1 188 ? -48.585 -7.792 79.522 1.00 92.81 188 HIS A CA 1
ATOM 1554 C C . HIS A 1 188 ? -47.397 -8.357 78.739 1.00 92.81 188 HIS A C 1
ATOM 1556 O O . HIS A 1 188 ? -46.889 -7.674 77.849 1.00 92.81 188 HIS A O 1
ATOM 1562 N N . GLN A 1 189 ? -46.962 -9.585 79.022 1.00 93.75 189 GLN A N 1
ATOM 1563 C CA . GLN A 1 189 ? -45.907 -10.256 78.264 1.00 93.75 189 GLN A CA 1
ATOM 1564 C C . GLN A 1 189 ? -46.336 -10.542 76.818 1.00 93.75 189 GLN A C 1
ATOM 1566 O O . GLN A 1 189 ? -45.555 -10.270 75.905 1.00 93.75 189 GLN A O 1
ATOM 1571 N N . ASP A 1 190 ? -47.573 -10.998 76.587 1.00 93.81 190 ASP A N 1
ATOM 1572 C CA . ASP A 1 190 ? -48.133 -11.173 75.236 1.00 93.81 190 ASP A CA 1
ATOM 1573 C C . ASP A 1 190 ? -48.288 -9.832 74.494 1.00 93.81 190 ASP A C 1
ATOM 1575 O O . ASP A 1 190 ? -47.956 -9.700 73.316 1.00 93.81 190 ASP A O 1
ATOM 1579 N N . HIS A 1 191 ? -48.712 -8.775 75.186 1.00 94.44 191 HIS A N 1
ATOM 1580 C CA . HIS A 1 191 ? -48.761 -7.440 74.592 1.00 94.44 191 HIS A CA 1
ATOM 1581 C C . HIS A 1 191 ? -47.359 -6.932 74.207 1.00 94.44 191 HIS A C 1
ATOM 1583 O O . HIS A 1 191 ? -47.159 -6.390 73.117 1.00 94.44 191 HIS A O 1
ATOM 1589 N N . LEU A 1 192 ? -46.360 -7.146 75.068 1.00 93.75 192 LEU A N 1
ATOM 1590 C CA . LEU A 1 192 ? -44.968 -6.796 74.783 1.00 93.75 192 LEU A CA 1
ATOM 1591 C C . LEU A 1 192 ? -44.383 -7.631 73.635 1.00 93.75 192 LEU A C 1
ATOM 1593 O O . LEU A 1 192 ? -43.618 -7.087 72.836 1.00 93.75 192 LEU A O 1
ATOM 1597 N N . SER A 1 193 ? -44.731 -8.916 73.510 1.00 93.88 193 SER A N 1
ATOM 1598 C CA . SER A 1 193 ? -44.278 -9.763 72.397 1.00 93.88 193 SER A CA 1
ATOM 1599 C C . SER A 1 193 ? -44.835 -9.259 71.059 1.00 93.88 193 SER A C 1
ATOM 1601 O O . SER A 1 193 ? -44.077 -9.099 70.101 1.00 93.88 193 SER A O 1
ATOM 1603 N N . LYS A 1 194 ? -46.116 -8.871 71.024 1.00 94.06 194 LYS A N 1
ATOM 1604 C CA . LYS A 1 194 ? -46.766 -8.264 69.852 1.00 94.06 194 LYS A CA 1
ATOM 1605 C C . LYS A 1 194 ? -46.160 -6.914 69.474 1.00 94.06 194 LYS A C 1
ATOM 1607 O O . LYS A 1 194 ? -45.976 -6.643 68.287 1.00 94.06 194 LYS A O 1
ATOM 1612 N N . ILE A 1 195 ? -45.801 -6.073 70.449 1.00 95.12 195 ILE A N 1
ATOM 1613 C CA . ILE A 1 195 ? -45.074 -4.818 70.183 1.00 95.12 195 ILE A CA 1
ATOM 1614 C C . ILE A 1 195 ? -43.699 -5.111 69.580 1.00 95.12 195 ILE A C 1
ATOM 1616 O O . ILE A 1 195 ? -43.340 -4.503 68.573 1.00 95.12 195 ILE A O 1
ATOM 1620 N N . LYS A 1 196 ? -42.946 -6.063 70.145 1.00 93.81 196 LYS A N 1
ATOM 1621 C CA . LYS A 1 196 ? -41.636 -6.464 69.605 1.00 93.81 196 LYS A CA 1
ATOM 1622 C C . LYS A 1 196 ? -41.751 -6.975 68.172 1.00 93.81 196 LYS A C 1
ATOM 1624 O O . LYS A 1 196 ? -40.951 -6.592 67.324 1.00 93.81 196 LYS A O 1
ATOM 1629 N N . GLU A 1 197 ? -42.752 -7.802 67.884 1.00 95.19 197 GLU A N 1
ATOM 1630 C CA . GLU A 1 197 ? -42.983 -8.320 66.537 1.00 95.19 197 GLU A CA 1
ATOM 1631 C C . GLU A 1 197 ? -43.373 -7.204 65.557 1.00 95.19 197 GLU A C 1
ATOM 1633 O O . GLU A 1 197 ? -42.852 -7.144 64.441 1.00 95.19 197 GLU A O 1
ATOM 1638 N N . ARG A 1 198 ? -44.234 -6.270 65.980 1.00 95.31 198 ARG A N 1
ATOM 1639 C CA . ARG A 1 198 ? -44.593 -5.088 65.188 1.00 95.31 198 ARG A CA 1
ATOM 1640 C C . ARG A 1 198 ? -43.369 -4.232 64.868 1.00 95.31 198 ARG A C 1
ATOM 1642 O O . ARG A 1 198 ? -43.194 -3.861 63.708 1.00 95.31 198 ARG A O 1
ATOM 1649 N N . GLU A 1 199 ? -42.530 -3.932 65.857 1.00 93.44 199 GLU A N 1
ATOM 1650 C CA . GLU A 1 199 ? -41.308 -3.146 65.651 1.00 93.44 199 GLU A CA 1
ATOM 1651 C C . GLU A 1 199 ? -40.292 -3.899 64.781 1.00 93.44 199 GLU A C 1
ATOM 1653 O O . GLU A 1 199 ? -39.716 -3.318 63.865 1.00 93.44 199 GLU A O 1
ATOM 1658 N N . SER A 1 200 ? -40.148 -5.217 64.954 1.00 95.00 200 SER A N 1
ATOM 1659 C CA . SER A 1 200 ? -39.304 -6.049 64.087 1.00 95.00 200 SER A CA 1
ATOM 1660 C C . SER A 1 200 ? -39.762 -6.004 62.623 1.00 95.00 200 SER A C 1
ATOM 1662 O O . SER A 1 200 ? -38.957 -5.773 61.717 1.00 95.00 200 SER A O 1
ATOM 1664 N N . ARG A 1 201 ? -41.072 -6.141 62.372 1.00 95.00 201 ARG A N 1
ATOM 1665 C CA . ARG A 1 201 ? -41.648 -6.017 61.023 1.00 95.00 201 ARG A CA 1
ATOM 1666 C C . ARG A 1 201 ? -41.480 -4.605 60.464 1.00 95.00 201 ARG A C 1
ATOM 1668 O O . ARG A 1 201 ? -41.169 -4.462 59.283 1.00 95.00 201 ARG A O 1
ATOM 1675 N N . ARG A 1 202 ? -41.644 -3.567 61.290 1.00 96.69 202 ARG A N 1
ATOM 1676 C CA . ARG A 1 202 ? -41.438 -2.166 60.893 1.00 96.69 202 ARG A CA 1
ATOM 1677 C C . ARG A 1 202 ? -39.999 -1.925 60.434 1.00 96.69 202 ARG A C 1
ATOM 1679 O O . ARG A 1 202 ? -39.804 -1.440 59.322 1.00 96.69 202 ARG A O 1
ATOM 1686 N N . LEU A 1 203 ? -39.016 -2.342 61.232 1.00 96.19 203 LEU A N 1
ATOM 1687 C CA . LEU A 1 203 ? -37.595 -2.255 60.881 1.00 96.19 203 LEU A CA 1
ATOM 1688 C C . LEU A 1 203 ? -37.278 -3.044 59.605 1.00 96.19 203 LEU A C 1
ATOM 1690 O O . LEU A 1 203 ? -36.514 -2.583 58.756 1.00 96.19 203 LEU A O 1
ATOM 1694 N N . ARG A 1 204 ? -37.908 -4.211 59.416 1.00 97.12 204 ARG A N 1
ATOM 1695 C CA . ARG A 1 204 ? -37.750 -4.994 58.186 1.00 97.12 204 ARG A CA 1
ATOM 1696 C C . ARG A 1 204 ? -38.274 -4.254 56.956 1.00 97.12 204 ARG A C 1
ATOM 1698 O O . ARG A 1 204 ? -37.600 -4.258 55.929 1.00 97.12 204 ARG A O 1
ATOM 1705 N N . VAL A 1 205 ? -39.442 -3.617 57.045 1.00 97.25 205 VAL A N 1
ATOM 1706 C CA . VAL A 1 205 ? -40.003 -2.804 55.952 1.00 97.25 205 VAL A CA 1
ATOM 1707 C C . VAL A 1 205 ? -39.095 -1.620 55.630 1.00 97.25 205 VAL A C 1
ATOM 1709 O O . VAL A 1 205 ? -38.860 -1.335 54.459 1.00 97.25 205 VAL A O 1
ATOM 1712 N N . GLU A 1 206 ? -38.558 -0.949 56.645 1.00 97.12 206 GLU A N 1
ATOM 1713 C CA . GLU A 1 206 ? -37.658 0.190 56.457 1.00 97.12 206 GLU A CA 1
ATOM 1714 C C . GLU A 1 206 ? -36.338 -0.226 55.794 1.00 97.12 206 GLU A C 1
ATOM 1716 O O . GLU A 1 206 ? -35.924 0.382 54.807 1.00 97.12 206 GLU A O 1
ATOM 1721 N N . SER A 1 207 ? -35.755 -1.347 56.227 1.00 96.62 207 SER A N 1
ATOM 1722 C CA . SER A 1 207 ? -34.590 -1.958 55.578 1.00 96.62 207 SER A CA 1
ATOM 1723 C C . SER A 1 207 ? -34.863 -2.324 54.112 1.00 96.62 207 SER A C 1
ATOM 1725 O O . SER A 1 207 ? -34.046 -2.031 53.239 1.00 96.62 207 SER A O 1
ATOM 1727 N N . LEU A 1 208 ? -36.025 -2.912 53.807 1.00 97.31 208 LEU A N 1
ATOM 1728 C CA . LEU A 1 208 ? -36.405 -3.249 52.431 1.00 97.31 208 LEU A CA 1
ATOM 1729 C C . LEU A 1 208 ? -36.609 -2.002 51.561 1.00 97.31 208 LEU A C 1
ATOM 1731 O O . LEU A 1 208 ? -36.215 -2.003 50.398 1.00 97.31 208 LEU A O 1
ATOM 1735 N N . ARG A 1 209 ? -37.179 -0.924 52.112 1.00 97.00 209 ARG A N 1
ATOM 1736 C CA . ARG A 1 209 ? -37.312 0.358 51.402 1.00 97.00 209 ARG A CA 1
ATOM 1737 C C . ARG A 1 209 ? -35.950 0.961 51.075 1.00 97.00 209 ARG A C 1
ATOM 1739 O O . ARG A 1 209 ? -35.751 1.395 49.945 1.00 97.00 209 ARG A O 1
ATOM 1746 N N . GLN A 1 210 ? -35.009 0.930 52.018 1.00 96.62 210 GLN A N 1
ATOM 1747 C CA . GLN A 1 210 ? -33.634 1.378 51.780 1.00 96.62 210 GLN A CA 1
ATOM 1748 C C . GLN A 1 210 ? -32.936 0.533 50.704 1.00 96.62 210 GLN A C 1
ATOM 1750 O O . GLN A 1 210 ? -32.263 1.083 49.834 1.00 96.62 210 GLN A O 1
ATOM 1755 N N . GLN A 1 211 ? -33.131 -0.792 50.712 1.00 97.12 211 GLN A N 1
ATOM 1756 C CA . GLN A 1 211 ? -32.605 -1.682 49.669 1.00 97.12 211 GLN A CA 1
ATOM 1757 C C . GLN A 1 211 ? -33.220 -1.402 48.293 1.00 97.12 211 GLN A C 1
ATOM 1759 O O . GLN A 1 211 ? -32.506 -1.380 47.296 1.00 97.12 211 GLN A O 1
ATOM 1764 N N . LEU A 1 212 ? -34.528 -1.158 48.221 1.00 97.38 212 LEU A N 1
ATOM 1765 C CA . LEU A 1 212 ? -35.185 -0.799 46.966 1.00 97.38 212 LEU A CA 1
ATOM 1766 C C . LEU A 1 212 ? -34.664 0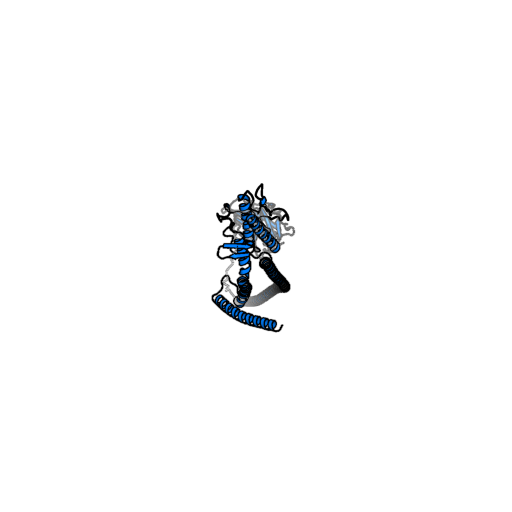.543 46.436 1.00 97.38 212 LEU A C 1
ATOM 1768 O O . LEU A 1 212 ? -34.363 0.662 45.252 1.00 97.38 212 LEU A O 1
ATOM 1772 N N . GLN A 1 213 ? -34.518 1.541 47.309 1.00 96.69 213 GLN A N 1
ATOM 1773 C CA . GLN A 1 213 ? -34.010 2.856 46.927 1.00 96.69 213 GLN A CA 1
ATOM 1774 C C . GLN A 1 213 ? -32.570 2.779 46.409 1.00 96.69 213 GLN A C 1
ATOM 1776 O O . GLN A 1 213 ? -32.261 3.373 45.377 1.00 96.69 213 GLN A O 1
ATOM 1781 N N . SER A 1 214 ? -31.697 2.014 47.071 1.00 95.75 214 SER A N 1
ATOM 1782 C CA . SER A 1 214 ? -30.323 1.827 46.595 1.00 95.75 214 SER A CA 1
ATOM 1783 C C . SER A 1 214 ? -30.275 1.088 45.255 1.00 95.75 214 SER A C 1
ATOM 1785 O O . SER A 1 214 ? -29.506 1.471 44.373 1.00 95.75 214 SER A O 1
ATOM 1787 N N . GLN A 1 215 ? -31.140 0.091 45.049 1.00 97.00 215 GLN A N 1
ATOM 1788 C CA . GLN A 1 215 ? -31.259 -0.601 43.765 1.00 97.00 215 GLN A CA 1
ATOM 1789 C C . GLN A 1 215 ? -31.751 0.315 42.641 1.00 97.00 215 GLN A C 1
ATOM 1791 O O . GLN A 1 215 ? -31.219 0.238 41.535 1.00 97.00 215 GLN A O 1
ATOM 1796 N N . LEU A 1 216 ? -32.721 1.194 42.911 1.00 97.69 216 LEU A N 1
ATOM 1797 C CA . LEU A 1 216 ? -33.224 2.154 41.926 1.00 97.69 216 LEU A CA 1
ATOM 1798 C C . LEU A 1 216 ? -32.129 3.123 41.470 1.00 97.69 216 LEU A C 1
ATOM 1800 O O . LEU A 1 216 ? -31.963 3.314 40.268 1.00 97.69 216 LEU A O 1
ATOM 1804 N N . ILE A 1 217 ? -31.331 3.652 42.403 1.00 97.44 217 ILE A N 1
ATOM 1805 C CA . ILE A 1 217 ? -30.204 4.542 42.076 1.00 97.44 217 ILE A CA 1
ATOM 1806 C C . ILE A 1 217 ? -29.185 3.819 41.184 1.00 97.44 217 ILE A C 1
ATOM 1808 O O . ILE A 1 217 ? -28.746 4.357 40.169 1.00 97.44 217 ILE A O 1
ATOM 1812 N N . VAL A 1 218 ? -28.825 2.576 41.523 1.00 97.31 218 VAL A N 1
ATOM 1813 C CA . VAL A 1 218 ? -27.886 1.778 40.715 1.00 97.31 218 VAL A CA 1
ATOM 1814 C C . VAL A 1 218 ? -28.459 1.474 39.329 1.00 97.31 218 VAL A C 1
ATOM 1816 O O . VAL A 1 218 ? -27.726 1.493 38.338 1.00 97.31 218 VAL A O 1
ATOM 1819 N N . TYR A 1 219 ? -29.757 1.184 39.240 1.00 96.88 219 TYR A N 1
ATOM 1820 C CA . TYR A 1 219 ? -30.426 0.948 37.965 1.00 96.88 219 TYR A CA 1
ATOM 1821 C C . TYR A 1 219 ? -30.406 2.199 37.082 1.00 96.88 219 TYR A C 1
ATOM 1823 O O . TYR A 1 219 ? -30.029 2.106 35.916 1.00 96.88 219 TYR A O 1
ATOM 1831 N N . GLU A 1 220 ? -30.743 3.363 37.636 1.00 97.00 220 GLU A N 1
ATOM 1832 C CA . GLU A 1 220 ? -30.734 4.639 36.919 1.00 97.00 220 GLU A CA 1
ATOM 1833 C C . GLU A 1 220 ? -29.331 4.987 36.401 1.00 97.00 220 GLU A C 1
ATOM 1835 O O . GLU A 1 220 ? -29.162 5.316 35.227 1.00 97.00 220 GLU A O 1
ATOM 1840 N N . GLN A 1 221 ? -28.298 4.803 37.229 1.00 96.69 221 GLN A N 1
ATOM 1841 C CA . GLN A 1 221 ? -26.906 4.977 36.804 1.00 96.69 221 GLN A CA 1
ATOM 1842 C C . GLN A 1 221 ? -26.539 4.044 35.643 1.00 96.69 221 GLN A C 1
ATOM 1844 O O . GLN A 1 221 ? -25.980 4.492 34.643 1.00 96.69 221 GLN A O 1
ATOM 1849 N N . ARG A 1 222 ? -26.886 2.752 35.736 1.00 96.38 222 ARG A N 1
ATOM 1850 C CA . ARG A 1 222 ? -26.632 1.781 34.657 1.00 96.38 222 ARG A CA 1
ATOM 1851 C C . ARG A 1 222 ? -27.383 2.131 33.379 1.00 96.38 222 ARG A C 1
ATOM 1853 O O . ARG A 1 222 ? -26.824 1.968 32.297 1.00 96.38 222 ARG A O 1
ATOM 1860 N N . PHE A 1 223 ? -28.621 2.597 33.499 1.00 97.12 223 PHE A N 1
ATOM 1861 C CA . PHE A 1 223 ? -29.436 3.018 32.367 1.00 97.12 223 PHE A CA 1
ATOM 1862 C C . PHE A 1 223 ? -28.805 4.216 31.649 1.00 97.12 223 PHE A C 1
ATOM 1864 O O . PHE A 1 223 ? -28.631 4.172 30.431 1.00 97.12 223 PHE A O 1
ATOM 1871 N N . ASN A 1 224 ? -28.356 5.227 32.397 1.00 96.94 224 ASN A N 1
ATOM 1872 C CA . ASN A 1 224 ? -27.666 6.389 31.836 1.00 96.94 224 ASN A CA 1
ATOM 1873 C C . ASN A 1 224 ? -26.347 5.990 31.155 1.00 96.94 224 ASN A C 1
ATOM 1875 O O . ASN A 1 224 ? -26.119 6.348 30.000 1.00 96.94 224 ASN A O 1
ATOM 1879 N N . SER A 1 225 ? -25.522 5.157 31.803 1.00 96.12 225 SER A N 1
ATOM 1880 C CA . SER A 1 225 ? -24.287 4.638 31.193 1.00 96.12 225 SER A CA 1
ATOM 1881 C C . SER A 1 225 ? -24.544 3.809 29.930 1.00 96.12 225 SER A C 1
ATOM 1883 O O . SER A 1 225 ? -23.741 3.832 28.995 1.00 96.12 225 SER A O 1
ATOM 1885 N N . TYR A 1 226 ? -25.647 3.056 29.884 1.00 95.81 226 TYR A N 1
ATOM 1886 C CA . TYR A 1 226 ? -26.050 2.316 28.690 1.00 95.81 226 TYR A CA 1
ATOM 1887 C C . TYR A 1 226 ? -26.429 3.266 27.549 1.00 95.81 226 TYR A C 1
ATOM 1889 O O . TYR A 1 226 ? -25.946 3.087 26.431 1.00 95.81 226 TYR A O 1
ATOM 1897 N N . GLN A 1 227 ? -27.223 4.303 27.828 1.00 96.56 227 GLN A N 1
ATOM 1898 C CA . GLN A 1 227 ? -27.604 5.299 26.825 1.00 96.56 227 GLN A CA 1
ATOM 1899 C C . GLN A 1 227 ? -26.399 6.065 26.268 1.00 96.56 227 GLN A C 1
ATOM 1901 O O . GLN A 1 227 ? -26.299 6.247 25.055 1.00 96.56 227 GLN A O 1
ATOM 1906 N N . GLU A 1 228 ? -25.463 6.486 27.122 1.00 96.31 228 GLU A N 1
ATOM 1907 C CA . GLU A 1 228 ? -24.224 7.142 26.682 1.00 96.31 228 GLU A CA 1
ATOM 1908 C C . GLU A 1 228 ? -23.401 6.229 25.774 1.00 96.31 228 GLU A C 1
ATOM 1910 O O . GLU A 1 228 ? -22.970 6.636 24.694 1.00 96.31 228 GLU A O 1
ATOM 1915 N N . ARG A 1 229 ? -23.239 4.959 26.166 1.00 95.69 229 ARG A N 1
ATOM 1916 C CA . ARG A 1 229 ? -22.521 3.971 25.357 1.00 95.69 229 ARG A CA 1
ATOM 1917 C C . ARG A 1 229 ? -23.200 3.730 24.013 1.00 95.69 229 ARG A C 1
ATOM 1919 O O . ARG A 1 229 ? -22.507 3.569 23.014 1.00 95.69 229 ARG A O 1
ATOM 1926 N N . GLN A 1 230 ? -24.530 3.714 23.978 1.00 95.44 230 GLN A N 1
ATOM 1927 C CA . GLN A 1 230 ? -25.290 3.540 22.746 1.00 95.44 230 GLN A CA 1
ATOM 1928 C C . GLN A 1 230 ? -25.098 4.728 21.791 1.00 95.44 230 GLN A C 1
ATOM 1930 O O . GLN A 1 230 ? -24.881 4.514 20.601 1.00 95.44 230 GLN A O 1
ATOM 1935 N N . LYS A 1 231 ? -25.089 5.965 22.308 1.00 96.62 231 LYS A N 1
ATOM 1936 C CA . LYS A 1 231 ? -24.789 7.166 21.509 1.00 96.62 231 LYS A CA 1
ATOM 1937 C C . LYS A 1 231 ? -23.370 7.134 20.945 1.00 96.62 231 LYS A C 1
ATOM 1939 O O . LYS A 1 231 ? -23.195 7.289 19.741 1.00 96.62 231 LYS A O 1
ATOM 1944 N N . LEU A 1 232 ? -22.379 6.848 21.793 1.00 97.31 232 LEU A N 1
ATOM 1945 C CA . LEU A 1 232 ? -20.977 6.725 21.377 1.00 97.31 232 LEU A CA 1
ATOM 1946 C C . LEU A 1 232 ? -20.785 5.638 20.315 1.00 97.31 232 LEU A C 1
ATOM 1948 O O . LEU A 1 232 ? -20.004 5.808 19.380 1.00 97.31 232 LEU A O 1
ATOM 1952 N N . PHE A 1 233 ? -21.495 4.516 20.447 1.00 97.06 233 PHE A N 1
ATOM 1953 C CA . PHE A 1 233 ? -21.457 3.449 19.456 1.00 97.06 233 PHE A CA 1
ATOM 1954 C C . PHE A 1 233 ? -22.021 3.906 18.106 1.00 97.06 233 PHE A C 1
ATOM 1956 O O . PHE A 1 233 ? -21.387 3.657 17.082 1.00 97.06 233 PHE A O 1
ATOM 1963 N N . GLU A 1 234 ? -23.160 4.604 18.090 1.00 96.81 234 GLU A N 1
ATOM 1964 C CA . GLU A 1 234 ? -23.763 5.094 16.844 1.00 96.81 234 GLU A CA 1
ATOM 1965 C C . GLU A 1 234 ? -22.887 6.162 16.172 1.00 96.81 234 GLU A C 1
ATOM 1967 O O . GLU A 1 234 ? -22.650 6.105 14.967 1.00 96.81 234 GLU A O 1
ATOM 1972 N N . GLU A 1 235 ? -22.314 7.088 16.946 1.00 96.75 235 GLU A N 1
ATOM 1973 C CA . GLU A 1 235 ? -21.337 8.058 16.437 1.00 96.75 235 GLU A CA 1
ATOM 1974 C C . GLU A 1 235 ? -20.124 7.357 15.825 1.00 96.75 235 GLU A C 1
ATOM 1976 O O . GLU A 1 235 ? -19.702 7.685 14.713 1.00 96.75 235 GLU A O 1
ATOM 1981 N N . ARG A 1 236 ? -19.576 6.353 16.521 1.00 96.56 236 ARG A N 1
ATOM 1982 C CA . ARG A 1 236 ? -18.416 5.609 16.033 1.00 96.56 236 ARG A CA 1
ATOM 1983 C C . ARG A 1 236 ? -18.739 4.810 14.776 1.00 96.56 236 ARG A C 1
ATOM 1985 O O . ARG A 1 236 ? -17.907 4.755 13.873 1.00 96.56 236 ARG A O 1
ATOM 1992 N N . LYS A 1 237 ? -19.926 4.212 14.704 1.00 96.62 237 LYS A N 1
ATOM 1993 C CA . LYS A 1 237 ? -20.421 3.505 13.523 1.00 96.62 237 LYS A CA 1
ATOM 1994 C C . LYS A 1 237 ? -20.518 4.453 12.325 1.00 96.62 237 LYS A C 1
ATOM 1996 O O . LYS A 1 237 ? -19.922 4.162 11.294 1.00 96.62 237 LYS A O 1
ATOM 2001 N N . ASN A 1 238 ? -21.149 5.615 12.491 1.00 97.06 238 ASN A N 1
ATOM 2002 C CA . ASN A 1 238 ? -21.273 6.618 11.429 1.00 97.06 238 ASN A CA 1
ATOM 2003 C C . ASN A 1 238 ? -19.903 7.132 10.956 1.00 97.06 238 ASN A C 1
ATOM 2005 O O . ASN A 1 238 ? -19.670 7.283 9.757 1.00 97.06 238 ASN A O 1
ATOM 2009 N N . GLN A 1 239 ? -18.962 7.351 11.883 1.00 97.44 239 GLN A N 1
ATOM 2010 C CA . GLN A 1 239 ? -17.580 7.708 11.540 1.00 97.44 239 GLN A CA 1
ATOM 2011 C C . GLN A 1 239 ? -16.893 6.614 10.715 1.00 97.44 239 GLN A C 1
ATOM 2013 O O . GLN A 1 239 ? -16.218 6.915 9.733 1.00 97.44 239 GLN A O 1
ATOM 2018 N N . LEU A 1 240 ? -17.042 5.347 11.109 1.00 96.38 240 LEU A N 1
ATOM 2019 C CA . LEU A 1 240 ? -16.443 4.221 10.393 1.00 96.38 240 LEU A CA 1
ATOM 2020 C C . LEU A 1 240 ? -17.043 4.053 8.996 1.00 96.38 240 LEU A C 1
ATOM 2022 O O . LEU A 1 240 ? -16.289 3.839 8.051 1.00 96.38 240 LEU A O 1
ATOM 2026 N N . GLU A 1 241 ? -18.360 4.198 8.853 1.00 96.69 241 GLU A N 1
ATOM 2027 C CA . GLU A 1 241 ? -19.029 4.174 7.550 1.00 96.69 241 GLU A CA 1
ATOM 2028 C C . GLU A 1 241 ? -18.508 5.298 6.649 1.00 96.69 241 GLU A C 1
ATOM 2030 O O . GLU A 1 241 ? -18.105 5.039 5.516 1.00 96.69 241 GLU A O 1
ATOM 2035 N N . HIS A 1 242 ? -18.414 6.528 7.163 1.00 96.94 242 HIS A N 1
ATOM 2036 C CA . HIS A 1 242 ? -17.861 7.651 6.408 1.00 96.94 242 HIS A CA 1
ATOM 2037 C C . HIS A 1 242 ? -16.412 7.403 5.962 1.00 96.94 242 HIS A C 1
ATOM 2039 O O . HIS A 1 242 ? -16.080 7.601 4.792 1.00 96.94 242 HIS A O 1
ATOM 2045 N N . ASN A 1 243 ? -15.560 6.920 6.869 1.00 96.56 243 ASN A N 1
ATOM 2046 C CA . ASN A 1 243 ? -14.168 6.598 6.557 1.00 96.56 243 ASN A CA 1
ATOM 2047 C C . ASN A 1 243 ? -14.060 5.484 5.507 1.00 96.56 243 ASN A C 1
ATOM 2049 O O . ASN A 1 243 ? -13.192 5.540 4.639 1.00 96.56 243 ASN A O 1
ATOM 2053 N N . LEU A 1 244 ? -14.945 4.486 5.560 1.00 97.12 244 LEU A N 1
ATOM 2054 C CA . LEU A 1 244 ? -14.997 3.411 4.573 1.00 97.12 244 LEU A CA 1
ATOM 2055 C C . LEU A 1 244 ? -15.369 3.949 3.186 1.00 97.12 244 LEU A C 1
ATOM 2057 O O . LEU A 1 244 ? -14.695 3.616 2.215 1.00 97.12 244 LEU A O 1
ATOM 2061 N N . TYR A 1 245 ? -16.364 4.836 3.090 1.00 95.25 245 TYR A N 1
ATOM 2062 C CA . TYR A 1 245 ? -16.698 5.498 1.825 1.00 95.25 245 TYR A CA 1
ATOM 2063 C C . TYR A 1 245 ? -15.529 6.325 1.275 1.00 95.25 245 TYR A C 1
ATOM 2065 O O . TYR A 1 245 ? -15.231 6.248 0.083 1.00 95.25 245 TYR A O 1
ATOM 2073 N N . GLN A 1 246 ? -14.830 7.077 2.132 1.00 96.19 246 GLN A N 1
ATOM 2074 C CA . GLN A 1 246 ? -13.645 7.833 1.718 1.00 96.19 246 GLN A CA 1
ATOM 2075 C C . GLN A 1 246 ? -12.524 6.921 1.201 1.00 96.19 246 GLN A C 1
ATOM 2077 O O . GLN A 1 246 ? -11.932 7.214 0.163 1.00 96.19 246 GLN A O 1
ATOM 2082 N N . LEU A 1 247 ? -12.248 5.811 1.893 1.00 94.75 247 LEU A N 1
ATOM 2083 C CA . LEU A 1 247 ? -11.221 4.844 1.495 1.00 94.75 247 LEU A CA 1
ATOM 2084 C C . LEU A 1 247 ? -11.538 4.185 0.151 1.00 94.75 247 LEU A C 1
ATOM 2086 O O . LEU A 1 247 ? -10.639 4.046 -0.676 1.00 94.75 247 LEU A O 1
ATOM 2090 N N . ILE A 1 248 ? -12.800 3.815 -0.089 1.00 95.19 248 ILE A N 1
ATOM 2091 C CA . ILE A 1 248 ? -13.233 3.255 -1.377 1.00 95.19 248 ILE A CA 1
ATOM 2092 C C . ILE A 1 248 ? -12.974 4.260 -2.500 1.00 95.19 248 ILE A C 1
ATOM 2094 O O . ILE A 1 248 ? -12.318 3.925 -3.482 1.00 95.19 248 ILE A O 1
ATOM 2098 N N . HIS A 1 249 ? -13.405 5.509 -2.324 1.00 94.88 249 HIS A N 1
ATOM 2099 C CA . HIS A 1 249 ? -13.203 6.548 -3.330 1.00 94.88 249 HIS A CA 1
ATOM 2100 C C . HIS A 1 249 ? -11.712 6.813 -3.604 1.00 94.88 249 HIS A C 1
ATOM 2102 O O . HIS A 1 249 ? -11.300 6.965 -4.753 1.00 94.88 249 HIS A O 1
ATOM 2108 N N . GLN A 1 250 ? -10.870 6.828 -2.566 1.00 94.50 250 GLN A N 1
ATOM 2109 C CA . GLN A 1 250 ? -9.418 6.948 -2.734 1.00 94.50 250 GLN A CA 1
ATOM 2110 C C . GLN A 1 250 ? -8.826 5.761 -3.504 1.00 94.50 250 GLN A C 1
ATOM 2112 O O . GLN A 1 250 ? -7.956 5.955 -4.352 1.00 94.50 250 GLN A O 1
ATOM 2117 N N . HIS A 1 251 ? -9.296 4.541 -3.237 1.00 93.19 251 HIS A N 1
ATOM 2118 C CA . HIS A 1 251 ? -8.843 3.350 -3.950 1.00 93.19 251 HIS A CA 1
ATOM 2119 C C . HIS A 1 251 ? -9.199 3.411 -5.441 1.00 93.19 251 HIS A C 1
ATOM 2121 O O . HIS A 1 251 ? -8.327 3.213 -6.286 1.00 93.19 251 HIS A O 1
ATOM 2127 N N . GLU A 1 252 ? -10.434 3.794 -5.769 1.00 92.88 252 GLU A N 1
ATOM 2128 C CA . GLU A 1 252 ? -10.889 3.968 -7.154 1.00 92.88 252 GLU A CA 1
ATOM 2129 C C . GLU A 1 252 ? -10.077 5.035 -7.904 1.00 92.88 252 GLU A C 1
ATOM 2131 O O . GLU A 1 252 ? -9.718 4.851 -9.070 1.00 92.88 252 GLU A O 1
ATOM 2136 N N . GLN A 1 253 ? -9.724 6.138 -7.233 1.00 94.62 253 GLN A N 1
ATOM 2137 C CA . GLN A 1 253 ? -8.844 7.156 -7.811 1.00 94.62 253 GLN A CA 1
ATOM 2138 C C . GLN A 1 253 ? -7.453 6.600 -8.126 1.00 94.62 253 GLN A C 1
ATOM 2140 O O . GLN A 1 253 ? -6.912 6.863 -9.201 1.00 94.62 253 GLN A O 1
ATOM 2145 N N . ILE A 1 254 ? -6.865 5.822 -7.213 1.00 94.12 254 ILE A N 1
ATOM 2146 C CA . ILE A 1 254 ? -5.556 5.194 -7.430 1.00 94.12 254 ILE A CA 1
ATOM 2147 C C . ILE A 1 254 ? -5.616 4.229 -8.618 1.00 94.12 254 ILE A C 1
ATOM 2149 O O . ILE A 1 254 ? -4.742 4.287 -9.485 1.00 94.12 254 ILE A O 1
ATOM 2153 N N . ASP A 1 255 ? -6.654 3.398 -8.710 1.00 91.88 255 ASP A N 1
ATOM 2154 C CA . ASP A 1 255 ? -6.843 2.478 -9.834 1.00 91.88 255 ASP A CA 1
ATOM 2155 C C . ASP A 1 255 ? -6.954 3.221 -11.169 1.00 91.88 255 ASP A C 1
ATOM 2157 O O . ASP A 1 255 ? -6.353 2.815 -12.171 1.00 91.88 255 ASP A O 1
ATOM 2161 N N . PHE A 1 256 ? -7.662 4.353 -11.190 1.00 94.31 256 PHE A N 1
ATOM 2162 C CA . PHE A 1 256 ? -7.716 5.225 -12.359 1.00 94.31 256 PHE A CA 1
ATOM 2163 C C . PHE A 1 256 ? -6.317 5.721 -12.766 1.00 94.31 256 PHE A C 1
ATOM 2165 O O . PHE A 1 256 ? -5.935 5.597 -13.935 1.00 94.31 256 PHE A O 1
ATOM 2172 N N . TYR A 1 257 ? -5.513 6.211 -11.816 1.00 94.69 257 TYR A N 1
ATOM 2173 C CA . TYR A 1 257 ? -4.144 6.661 -12.096 1.00 94.69 257 TYR A CA 1
ATOM 2174 C C . TYR A 1 257 ? -3.236 5.526 -12.581 1.00 94.69 257 TYR A C 1
ATOM 2176 O O . TYR A 1 257 ? -2.482 5.715 -13.538 1.00 94.69 257 TYR A O 1
ATOM 2184 N N . ILE A 1 258 ? -3.321 4.336 -11.977 1.00 90.81 258 ILE A N 1
ATOM 2185 C CA . ILE A 1 258 ? -2.558 3.155 -12.405 1.00 90.81 258 ILE A CA 1
ATOM 2186 C C . ILE A 1 258 ? -2.910 2.788 -13.850 1.00 90.81 258 ILE A C 1
ATOM 2188 O O . ILE A 1 258 ? -2.016 2.539 -14.664 1.00 90.81 258 ILE A O 1
ATOM 2192 N N . ASN A 1 259 ? -4.198 2.788 -14.199 1.00 88.12 259 ASN A N 1
ATOM 2193 C CA . ASN A 1 259 ? -4.646 2.498 -15.559 1.00 88.12 259 ASN A CA 1
ATOM 2194 C C . ASN A 1 259 ? -4.135 3.537 -16.564 1.00 88.12 259 ASN A C 1
ATOM 2196 O O . ASN A 1 259 ? -3.607 3.161 -17.614 1.00 88.12 259 ASN A O 1
ATOM 2200 N N . HIS A 1 260 ? -4.201 4.824 -16.221 1.00 93.19 260 HIS A N 1
ATOM 2201 C CA . HIS A 1 260 ? -3.682 5.898 -17.068 1.00 93.19 260 HIS A CA 1
ATOM 2202 C C . HIS A 1 260 ? -2.160 5.794 -17.284 1.00 93.19 260 HIS A C 1
ATOM 2204 O O . HIS A 1 260 ? -1.659 5.931 -18.406 1.00 93.19 260 HIS A O 1
ATOM 2210 N N . LEU A 1 261 ? -1.404 5.495 -16.223 1.00 93.31 261 LEU A N 1
ATOM 2211 C CA . LEU A 1 261 ? 0.042 5.269 -16.305 1.00 93.31 261 LEU A CA 1
ATOM 2212 C C . LEU A 1 261 ? 0.380 4.056 -17.178 1.00 93.31 261 LEU A C 1
ATOM 2214 O O . LEU A 1 261 ? 1.280 4.132 -18.016 1.00 93.31 261 LEU A O 1
ATOM 2218 N N . ASN A 1 262 ? -0.358 2.955 -17.034 1.00 83.75 262 ASN A N 1
ATOM 2219 C CA . ASN A 1 262 ? -0.176 1.769 -17.869 1.00 83.75 262 ASN A CA 1
ATOM 2220 C C . ASN A 1 262 ? -0.473 2.055 -19.343 1.00 83.75 262 ASN A C 1
ATOM 2222 O O . ASN A 1 262 ? 0.283 1.616 -20.210 1.00 83.75 262 ASN A O 1
ATOM 2226 N N . GLN A 1 263 ? -1.519 2.827 -19.639 1.00 89.62 263 GLN A N 1
ATOM 2227 C CA . GLN A 1 263 ? -1.827 3.244 -21.005 1.00 89.62 263 GLN A CA 1
ATOM 2228 C C . GLN A 1 263 ? -0.695 4.093 -21.595 1.00 89.62 263 GLN A C 1
ATOM 2230 O O . GLN A 1 263 ? -0.233 3.806 -22.696 1.00 89.62 263 GLN A O 1
ATOM 2235 N N . SER A 1 264 ? -0.191 5.069 -20.836 1.00 90.56 264 SER A N 1
ATOM 2236 C CA . SER A 1 264 ? 0.923 5.933 -21.252 1.00 90.56 264 SER A CA 1
ATOM 2237 C C . SER A 1 264 ? 2.220 5.141 -21.470 1.00 90.56 264 SER A C 1
ATOM 2239 O O . SER A 1 264 ? 2.987 5.399 -22.393 1.00 90.56 264 SER A O 1
ATOM 2241 N N . LYS A 1 265 ? 2.465 4.117 -20.648 1.00 86.75 265 LYS A N 1
ATOM 2242 C CA . LYS A 1 265 ? 3.592 3.195 -20.824 1.00 86.75 265 LYS A CA 1
ATOM 2243 C C . LYS A 1 265 ? 3.461 2.366 -22.104 1.00 86.75 265 LYS A C 1
ATOM 2245 O O . LYS A 1 265 ? 4.460 2.171 -22.795 1.00 86.75 265 LYS A O 1
ATOM 2250 N N . CYS A 1 266 ? 2.261 1.872 -22.413 1.00 84.12 266 CYS A N 1
ATOM 2251 C CA . CYS A 1 266 ? 2.000 1.140 -23.652 1.00 84.12 266 CYS A CA 1
ATOM 2252 C C . CYS A 1 266 ? 2.218 2.034 -24.878 1.00 84.12 266 CYS A C 1
ATOM 2254 O O . CYS A 1 266 ? 2.959 1.641 -25.772 1.00 84.12 266 CYS A O 1
ATOM 2256 N N . THR A 1 267 ? 1.677 3.257 -24.886 1.00 88.56 267 THR A N 1
ATOM 2257 C CA . THR A 1 267 ? 1.861 4.184 -26.015 1.00 88.56 267 THR A CA 1
ATOM 2258 C C . THR A 1 267 ? 3.328 4.553 -26.218 1.00 88.56 267 THR A C 1
ATOM 2260 O O . THR A 1 267 ? 3.809 4.531 -27.348 1.00 88.56 267 THR A O 1
ATOM 2263 N N . LEU A 1 268 ? 4.080 4.820 -25.144 1.00 90.50 268 LEU A N 1
ATOM 2264 C CA . LEU A 1 268 ? 5.527 5.042 -25.233 1.00 90.50 268 LEU A CA 1
ATOM 2265 C C . LEU A 1 268 ? 6.255 3.830 -25.816 1.00 90.50 268 LEU A C 1
ATOM 2267 O O . LEU A 1 268 ? 7.151 3.979 -26.647 1.00 90.50 268 LEU A O 1
ATOM 2271 N N . HIS A 1 269 ? 5.881 2.624 -25.391 1.00 80.62 269 HIS A N 1
ATOM 2272 C CA . HIS A 1 269 ? 6.488 1.406 -25.909 1.00 80.62 269 HIS A CA 1
ATOM 2273 C C . HIS A 1 269 ? 6.197 1.215 -27.408 1.00 80.62 269 HIS A C 1
ATOM 2275 O O . HIS A 1 269 ? 7.132 0.927 -28.161 1.00 80.62 269 HIS A O 1
ATOM 2281 N N . ASP A 1 270 ? 4.965 1.457 -27.848 1.00 80.50 270 ASP A N 1
ATOM 2282 C CA . ASP A 1 270 ? 4.576 1.404 -29.261 1.00 80.50 270 ASP A CA 1
ATOM 2283 C C . ASP A 1 270 ? 5.340 2.450 -30.091 1.00 80.50 270 ASP A C 1
ATOM 2285 O O . ASP A 1 270 ? 5.910 2.127 -31.135 1.00 80.50 270 ASP A O 1
ATOM 2289 N N . LEU A 1 271 ? 5.453 3.689 -29.597 1.00 84.94 271 LEU A N 1
ATOM 2290 C CA . LEU A 1 271 ? 6.220 4.753 -30.255 1.00 84.94 271 LEU A CA 1
ATOM 2291 C C . LEU A 1 271 ? 7.702 4.388 -30.400 1.00 84.94 271 LEU A C 1
ATOM 2293 O O . LEU A 1 271 ? 8.277 4.562 -31.474 1.00 84.94 271 LEU A O 1
ATOM 2297 N N . ILE A 1 272 ? 8.316 3.815 -29.361 1.00 84.12 272 ILE A N 1
ATOM 2298 C CA . ILE A 1 272 ? 9.700 3.321 -29.417 1.00 84.12 272 ILE A CA 1
ATOM 2299 C C . ILE A 1 272 ? 9.843 2.224 -30.481 1.00 84.12 272 ILE A C 1
ATOM 2301 O O . ILE A 1 272 ? 10.859 2.169 -31.175 1.00 84.12 272 ILE A O 1
ATOM 2305 N N . GLN A 1 273 ? 8.858 1.337 -30.637 1.00 78.75 273 GLN A N 1
ATOM 2306 C CA . GLN A 1 273 ? 8.896 0.320 -31.692 1.00 78.75 273 GLN A CA 1
ATOM 2307 C C . GLN A 1 273 ? 8.818 0.939 -33.086 1.00 78.75 273 GLN A C 1
ATOM 2309 O O . GLN A 1 273 ? 9.594 0.547 -33.955 1.00 78.75 273 GLN A O 1
ATOM 2314 N N . VAL A 1 274 ? 7.942 1.927 -33.282 1.00 84.50 274 VAL A N 1
ATOM 2315 C CA . VAL A 1 274 ? 7.822 2.653 -34.554 1.00 84.50 274 VAL A CA 1
ATOM 2316 C C . VAL A 1 274 ? 9.123 3.382 -34.896 1.00 84.50 274 VAL A C 1
ATOM 2318 O O . VAL A 1 274 ? 9.582 3.295 -36.034 1.00 84.50 274 VAL A O 1
ATOM 2321 N N . ILE A 1 275 ? 9.750 4.054 -33.925 1.00 85.06 275 ILE A N 1
ATOM 2322 C CA . ILE A 1 275 ? 11.033 4.746 -34.122 1.00 85.06 275 ILE A CA 1
ATOM 2323 C C . ILE A 1 275 ? 12.131 3.750 -34.502 1.00 85.06 275 ILE A C 1
ATOM 2325 O O . ILE A 1 275 ? 12.779 3.936 -35.528 1.00 85.06 275 ILE A O 1
ATOM 2329 N N . ASN A 1 276 ? 12.287 2.661 -33.743 1.00 81.00 276 ASN A N 1
ATOM 2330 C CA . ASN A 1 276 ? 13.286 1.631 -34.041 1.00 81.00 276 ASN A CA 1
ATOM 2331 C C . ASN A 1 276 ? 13.074 1.010 -35.428 1.00 81.00 276 ASN A C 1
ATOM 2333 O O . ASN A 1 276 ? 14.037 0.727 -36.133 1.00 81.00 276 ASN A O 1
ATOM 2337 N N . PHE A 1 277 ? 11.819 0.787 -35.825 1.00 81.19 277 PHE A N 1
ATOM 2338 C CA . PHE A 1 277 ? 11.493 0.267 -37.150 1.00 81.19 277 PHE A CA 1
ATOM 2339 C C . PHE A 1 277 ? 11.877 1.256 -38.256 1.00 81.19 277 PHE A C 1
ATOM 2341 O O . PHE A 1 277 ? 12.501 0.866 -39.238 1.00 81.19 277 PHE A O 1
ATOM 2348 N N . ARG A 1 278 ? 11.575 2.549 -38.081 1.00 84.62 278 ARG A N 1
ATOM 2349 C CA . ARG A 1 278 ? 11.965 3.591 -39.042 1.00 84.62 278 ARG A CA 1
ATOM 2350 C C . ARG A 1 278 ? 13.479 3.756 -39.144 1.00 84.62 278 ARG A C 1
ATOM 2352 O O . ARG A 1 278 ? 13.988 3.808 -40.255 1.00 84.62 278 ARG A O 1
ATOM 2359 N N . GLN A 1 279 ? 14.191 3.793 -38.017 1.00 84.44 279 GLN A N 1
ATOM 2360 C CA . GLN A 1 279 ? 15.657 3.851 -37.999 1.00 84.44 279 GLN A CA 1
ATOM 2361 C C . GLN A 1 279 ? 16.264 2.660 -38.748 1.00 84.44 279 GLN A C 1
ATOM 2363 O O . GLN A 1 279 ? 17.133 2.850 -39.592 1.00 84.44 279 GLN A O 1
ATOM 2368 N N . LYS A 1 280 ? 15.736 1.448 -38.524 1.00 80.44 280 LYS A N 1
ATOM 2369 C CA . LYS A 1 280 ? 16.131 0.250 -39.277 1.00 80.44 280 LYS A CA 1
ATOM 2370 C C . LYS A 1 280 ? 15.901 0.395 -40.773 1.00 80.44 280 LYS A C 1
ATOM 2372 O O . LYS A 1 280 ? 16.818 0.126 -41.538 1.00 80.44 280 LYS A O 1
ATOM 2377 N N . ASN A 1 281 ? 14.716 0.834 -41.188 1.00 83.44 281 ASN A N 1
ATOM 2378 C CA . ASN A 1 281 ? 14.404 0.981 -42.609 1.00 83.44 281 ASN A CA 1
ATOM 2379 C C . ASN A 1 281 ? 15.302 2.016 -43.289 1.00 83.44 281 ASN A C 1
ATOM 2381 O O . ASN A 1 281 ? 15.800 1.750 -44.373 1.00 83.44 281 ASN A O 1
ATOM 2385 N N . ILE A 1 282 ? 15.571 3.151 -42.639 1.00 86.25 282 ILE A N 1
ATOM 2386 C CA . ILE A 1 282 ? 16.468 4.178 -43.185 1.00 86.25 282 ILE A CA 1
ATOM 2387 C C . ILE A 1 282 ? 17.889 3.623 -43.332 1.00 86.25 282 ILE A C 1
ATOM 2389 O O . ILE A 1 282 ? 18.495 3.764 -44.390 1.00 86.25 282 ILE A O 1
ATOM 2393 N N . VAL A 1 283 ? 18.417 2.944 -42.307 1.00 85.62 283 VAL A N 1
ATOM 2394 C CA . VAL A 1 283 ? 19.753 2.325 -42.384 1.00 85.62 283 VAL A CA 1
ATOM 2395 C C . VAL A 1 283 ? 19.794 1.247 -43.475 1.00 85.62 283 VAL A C 1
ATOM 2397 O O . VAL A 1 283 ? 20.790 1.147 -44.185 1.00 85.62 283 VAL A O 1
ATOM 2400 N N . HIS A 1 284 ? 18.711 0.488 -43.661 1.00 83.62 284 HIS A N 1
ATOM 2401 C CA . HIS A 1 284 ? 18.572 -0.499 -44.735 1.00 83.62 284 HIS A CA 1
ATOM 2402 C C . HIS A 1 284 ? 18.559 0.149 -46.126 1.00 83.62 284 HIS A C 1
ATOM 2404 O O . HIS A 1 284 ? 19.267 -0.302 -47.021 1.00 83.62 284 HIS A O 1
ATOM 2410 N N . GLU A 1 285 ? 17.789 1.218 -46.325 1.00 85.81 285 GLU A N 1
ATOM 2411 C CA . GLU A 1 285 ? 17.750 1.956 -47.591 1.00 85.81 285 GLU A CA 1
ATOM 2412 C C . GLU A 1 285 ? 19.116 2.570 -47.921 1.00 85.81 285 GLU A C 1
ATOM 2414 O O . GLU A 1 285 ? 19.603 2.420 -49.037 1.00 85.81 285 GLU A O 1
ATOM 2419 N N . ILE A 1 286 ? 19.785 3.189 -46.946 1.00 87.06 286 ILE A N 1
ATOM 2420 C CA . ILE A 1 286 ? 21.127 3.760 -47.134 1.00 87.06 286 ILE A CA 1
ATOM 2421 C C . ILE A 1 286 ? 22.145 2.662 -47.466 1.00 87.06 286 ILE A C 1
ATOM 2423 O O . ILE A 1 286 ? 22.959 2.837 -48.374 1.00 87.06 286 ILE A O 1
ATOM 2427 N N . TYR A 1 287 ? 22.076 1.523 -46.774 1.00 85.19 287 TYR A N 1
ATOM 2428 C CA . TYR A 1 287 ? 22.913 0.361 -47.058 1.00 85.19 287 TYR A CA 1
ATOM 2429 C C . TYR A 1 287 ? 22.714 -0.152 -48.491 1.00 85.19 287 TYR A C 1
ATOM 2431 O O . TYR A 1 287 ? 23.688 -0.354 -49.205 1.00 85.19 287 TYR A O 1
ATOM 2439 N N . HIS A 1 288 ? 21.470 -0.328 -48.943 1.00 82.50 288 HIS A N 1
ATOM 2440 C CA . HIS A 1 288 ? 21.198 -0.899 -50.263 1.00 82.50 288 HIS A CA 1
ATOM 2441 C C . HIS A 1 288 ? 21.400 0.080 -51.428 1.00 82.50 288 HIS A C 1
ATOM 2443 O O . HIS A 1 288 ? 21.837 -0.349 -52.494 1.00 82.50 288 HIS A O 1
ATOM 2449 N N . TYR A 1 289 ? 21.086 1.369 -51.252 1.00 83.56 289 TYR A N 1
ATOM 2450 C CA . TYR A 1 289 ? 21.092 2.346 -52.349 1.00 83.56 289 TYR A CA 1
ATOM 2451 C C . TYR A 1 289 ? 22.340 3.236 -52.403 1.00 83.56 289 TYR A C 1
ATOM 2453 O O . TYR A 1 289 ? 22.689 3.693 -53.489 1.00 83.56 289 TYR A O 1
ATOM 2461 N N . ILE A 1 290 ? 23.001 3.508 -51.270 1.00 85.44 290 ILE A N 1
ATOM 2462 C CA . ILE A 1 290 ? 24.117 4.471 -51.198 1.00 85.44 290 ILE A CA 1
ATOM 2463 C C . ILE A 1 290 ? 25.449 3.765 -50.923 1.00 85.44 290 ILE A C 1
ATOM 2465 O O . ILE A 1 290 ? 26.429 4.022 -51.619 1.00 85.44 290 ILE A O 1
ATOM 2469 N N . TYR A 1 291 ? 25.487 2.854 -49.945 1.00 87.19 291 TYR A N 1
ATOM 2470 C CA . TYR A 1 291 ? 26.703 2.137 -49.533 1.00 87.19 291 TYR A CA 1
ATOM 2471 C C . TYR A 1 291 ? 26.556 0.612 -49.632 1.00 87.19 291 TYR A C 1
ATOM 2473 O O . TYR A 1 291 ? 26.708 -0.075 -48.617 1.00 87.19 291 TYR A O 1
ATOM 2481 N N . PRO A 1 292 ? 26.280 0.050 -50.826 1.00 85.62 292 PRO A N 1
ATOM 2482 C CA . PRO A 1 292 ? 26.151 -1.394 -50.970 1.00 85.62 292 PRO A CA 1
ATOM 2483 C C . PRO A 1 292 ? 27.487 -2.065 -50.650 1.00 85.62 292 PRO A C 1
ATOM 2485 O O . PRO A 1 292 ? 28.509 -1.733 -51.256 1.00 85.62 292 PRO A O 1
ATOM 2488 N N . ILE A 1 293 ? 27.476 -3.003 -49.696 1.00 84.69 293 ILE A N 1
ATOM 2489 C CA . ILE A 1 293 ? 28.644 -3.824 -49.349 1.00 84.69 293 ILE A CA 1
ATOM 2490 C C . ILE A 1 293 ? 28.436 -5.219 -49.923 1.00 84.69 293 ILE A C 1
ATOM 2492 O O . ILE A 1 293 ? 27.564 -5.957 -49.459 1.00 84.69 293 ILE A O 1
ATOM 2496 N N . ILE A 1 294 ? 29.253 -5.580 -50.907 1.00 82.50 294 ILE A N 1
ATOM 2497 C CA . ILE A 1 294 ? 29.257 -6.899 -51.540 1.00 82.50 294 ILE A CA 1
ATOM 2498 C C . ILE A 1 294 ? 30.502 -7.626 -51.041 1.00 82.50 294 ILE A C 1
ATOM 2500 O O . ILE A 1 294 ? 31.600 -7.071 -51.077 1.00 82.50 294 ILE A O 1
ATOM 2504 N N . GLY A 1 295 ? 30.324 -8.843 -50.535 1.00 76.69 295 GLY A N 1
ATOM 2505 C CA . GLY A 1 295 ? 31.433 -9.698 -50.120 1.00 76.69 295 GLY A CA 1
ATOM 2506 C C . GLY A 1 295 ? 31.311 -11.060 -50.777 1.00 76.69 295 GLY A C 1
ATOM 2507 O O . GLY A 1 295 ? 30.225 -11.637 -50.710 1.00 76.69 295 GLY A O 1
ATOM 2508 N N . ASP A 1 296 ? 32.406 -11.534 -51.367 1.00 68.31 296 ASP A N 1
ATOM 2509 C CA . ASP A 1 296 ? 32.524 -12.870 -51.959 1.00 68.31 296 ASP A CA 1
ATOM 2510 C C . ASP A 1 296 ? 32.965 -13.902 -50.902 1.00 68.31 296 ASP A C 1
ATOM 2512 O O . ASP A 1 296 ? 33.536 -13.548 -49.866 1.00 68.31 296 ASP A O 1
ATOM 2516 N N . ASP A 1 297 ? 32.761 -15.197 -51.177 1.00 64.44 297 ASP A N 1
ATOM 2517 C CA . ASP A 1 297 ? 33.153 -16.316 -50.293 1.00 64.44 297 ASP A CA 1
ATOM 2518 C C . ASP A 1 297 ? 34.669 -16.365 -49.994 1.00 64.44 297 ASP A C 1
ATOM 2520 O O . ASP A 1 297 ? 35.101 -16.993 -49.028 1.00 64.44 297 ASP A O 1
ATOM 2524 N N . ASN A 1 298 ? 35.478 -15.652 -50.786 1.00 67.50 298 ASN A N 1
ATOM 2525 C CA . ASN A 1 298 ? 36.927 -15.516 -50.620 1.00 67.50 298 ASN A CA 1
ATOM 2526 C C . ASN A 1 298 ? 37.339 -14.398 -49.642 1.00 67.50 298 ASN A C 1
ATOM 2528 O O . ASN A 1 298 ? 38.506 -14.014 -49.620 1.00 67.50 298 ASN A O 1
ATOM 2532 N N . ASP A 1 299 ? 36.411 -13.862 -48.838 1.00 66.88 299 ASP A N 1
ATOM 2533 C CA . ASP A 1 299 ? 36.691 -12.805 -47.849 1.00 66.88 299 ASP A CA 1
ATOM 2534 C C . ASP A 1 299 ? 37.139 -11.468 -48.519 1.00 66.88 299 ASP A C 1
ATOM 2536 O O . ASP A 1 299 ? 37.639 -10.556 -47.853 1.00 66.88 299 ASP A O 1
ATOM 2540 N N . GLU A 1 300 ? 36.917 -11.320 -49.835 1.00 73.00 300 GLU A N 1
ATOM 2541 C CA . GLU A 1 300 ? 37.068 -10.069 -50.592 1.00 73.00 300 GLU A CA 1
ATOM 2542 C C . GLU A 1 300 ? 35.797 -9.224 -50.458 1.00 73.00 300 GLU A C 1
ATOM 2544 O O . GLU A 1 300 ? 34.708 -9.656 -50.839 1.00 73.00 300 GLU A O 1
ATOM 2549 N N . TYR A 1 301 ? 35.933 -8.001 -49.942 1.00 79.75 301 TYR A N 1
ATOM 2550 C CA . TYR A 1 301 ? 34.812 -7.089 -49.729 1.00 79.75 301 TYR A CA 1
ATOM 2551 C C . TYR A 1 301 ? 34.955 -5.823 -50.576 1.00 79.75 301 TYR A C 1
ATOM 2553 O O . TYR A 1 301 ? 36.044 -5.268 -50.733 1.00 79.75 301 TYR A O 1
ATOM 2561 N N . SER A 1 302 ? 33.829 -5.333 -51.087 1.00 82.25 302 SER A N 1
ATOM 2562 C CA . SER A 1 302 ? 33.729 -4.061 -51.799 1.00 82.25 302 SER A CA 1
ATOM 2563 C C . SER A 1 302 ? 32.592 -3.215 -51.239 1.00 82.25 302 SER A C 1
ATOM 2565 O O . SER A 1 302 ? 31.563 -3.751 -50.831 1.00 82.25 302 SER A O 1
ATOM 2567 N N . ILE A 1 303 ? 32.783 -1.897 -51.207 1.00 83.06 303 ILE A N 1
ATOM 2568 C CA . ILE A 1 303 ? 31.772 -0.914 -50.802 1.00 83.06 303 ILE A CA 1
ATOM 2569 C C . ILE A 1 303 ? 31.558 0.077 -51.939 1.00 83.06 303 ILE A C 1
ATOM 2571 O O . ILE A 1 303 ? 32.524 0.624 -52.466 1.00 83.06 303 ILE A O 1
ATOM 2575 N N . ALA A 1 304 ? 30.303 0.283 -52.348 1.00 79.25 304 ALA A N 1
ATOM 2576 C CA . ALA A 1 304 ? 29.956 1.152 -53.479 1.00 79.25 304 ALA A CA 1
ATOM 2577 C C . ALA A 1 304 ? 30.778 0.840 -54.754 1.00 79.25 304 ALA A C 1
ATOM 2579 O O . ALA A 1 304 ? 31.232 1.741 -55.454 1.00 79.25 304 ALA A O 1
ATOM 2580 N N . ASN A 1 305 ? 30.981 -0.456 -55.037 1.00 78.50 305 ASN A N 1
ATOM 2581 C CA . ASN A 1 305 ? 31.803 -1.002 -56.130 1.00 78.50 305 ASN A CA 1
ATOM 2582 C C . ASN A 1 305 ? 33.322 -0.741 -56.038 1.00 78.50 305 ASN A C 1
ATOM 2584 O O . ASN A 1 305 ? 34.044 -1.052 -56.984 1.00 78.50 305 ASN A O 1
ATOM 2588 N N . VAL A 1 306 ? 33.833 -0.233 -54.911 1.00 78.81 306 VAL A N 1
ATOM 2589 C CA . VAL A 1 306 ? 35.275 -0.086 -54.656 1.00 78.81 306 VAL A CA 1
ATOM 2590 C C . VAL A 1 306 ? 35.756 -1.248 -53.793 1.00 78.81 306 VAL A C 1
ATOM 2592 O O . VAL A 1 306 ? 35.248 -1.457 -52.689 1.00 78.81 306 VAL A O 1
ATOM 2595 N N . LYS A 1 307 ? 36.722 -2.027 -54.290 1.00 73.56 307 LYS A N 1
ATOM 2596 C CA . LYS A 1 307 ? 37.319 -3.134 -53.531 1.00 73.56 307 LYS A CA 1
ATOM 2597 C C . LYS A 1 307 ? 38.178 -2.583 -52.393 1.00 73.56 307 LYS A C 1
ATOM 2599 O O . LYS A 1 307 ? 38.997 -1.698 -52.618 1.00 73.56 307 LYS A O 1
ATOM 2604 N N . LEU A 1 308 ? 38.022 -3.142 -51.193 1.00 69.69 308 LEU A N 1
ATOM 2605 C CA . LEU A 1 308 ? 38.942 -2.933 -50.078 1.00 69.69 308 LEU A CA 1
ATOM 2606 C C . LEU A 1 308 ? 39.726 -4.233 -49.878 1.00 69.69 308 LEU A C 1
ATOM 2608 O O . LEU A 1 308 ? 39.209 -5.170 -49.261 1.00 69.69 308 LEU A O 1
ATOM 2612 N N . PRO A 1 309 ? 40.951 -4.338 -50.404 1.00 62.16 309 PRO A N 1
ATOM 2613 C CA . PRO A 1 309 ? 41.736 -5.537 -50.174 1.00 62.16 309 PRO A CA 1
ATOM 2614 C C . PRO A 1 309 ? 42.155 -5.600 -48.680 1.00 62.16 309 PRO A C 1
ATOM 2616 O O . PRO A 1 309 ? 42.285 -4.577 -48.000 1.00 62.16 309 PRO A O 1
ATOM 2619 N N . GLN A 1 310 ? 42.302 -6.788 -48.099 1.00 58.16 310 GLN A N 1
ATOM 2620 C CA . GLN A 1 310 ? 42.535 -6.917 -46.651 1.00 58.16 310 GLN A CA 1
ATOM 2621 C C . GLN A 1 310 ? 43.952 -6.458 -46.269 1.00 58.16 310 GLN A C 1
ATOM 2623 O O . GLN A 1 310 ? 44.913 -6.842 -46.922 1.00 58.16 310 GLN A O 1
ATOM 2628 N N . ALA A 1 311 ? 44.119 -5.699 -45.180 1.00 52.19 311 ALA A N 1
ATOM 2629 C CA . ALA A 1 311 ? 45.408 -5.118 -44.760 1.00 52.19 311 ALA A CA 1
ATOM 2630 C C . ALA A 1 311 ? 46.572 -6.123 -44.537 1.00 52.19 311 ALA A C 1
ATOM 2632 O O . ALA A 1 311 ? 47.700 -5.702 -44.285 1.00 52.19 311 ALA A O 1
ATOM 2633 N N . GLU A 1 312 ? 46.316 -7.435 -44.601 1.00 49.03 312 GLU A N 1
ATOM 2634 C CA . GLU A 1 312 ? 47.276 -8.517 -44.343 1.00 49.03 312 GLU A CA 1
ATOM 2635 C C . GLU A 1 312 ? 47.870 -9.161 -45.610 1.00 49.03 312 GLU A C 1
ATOM 2637 O O . GLU A 1 312 ? 48.798 -9.969 -45.505 1.00 49.03 312 GLU A O 1
ATOM 2642 N N . ASP A 1 313 ? 47.399 -8.802 -46.806 1.00 54.97 313 ASP A N 1
ATOM 2643 C CA . ASP A 1 313 ? 47.933 -9.369 -48.044 1.00 54.97 313 ASP A CA 1
ATOM 2644 C C . ASP A 1 313 ? 49.384 -8.900 -48.259 1.00 54.97 313 ASP A C 1
ATOM 2646 O O . ASP A 1 313 ? 49.662 -7.741 -48.552 1.00 54.97 313 ASP A O 1
ATOM 2650 N N . LYS A 1 314 ? 50.360 -9.808 -48.124 1.00 47.31 314 LYS A N 1
ATOM 2651 C CA . LYS A 1 314 ? 51.808 -9.525 -48.289 1.00 47.31 314 LYS A CA 1
ATOM 2652 C C . LYS A 1 314 ? 52.181 -8.959 -49.674 1.00 47.31 314 LYS A C 1
ATOM 2654 O O . LYS A 1 314 ? 53.283 -8.447 -49.860 1.00 47.31 314 LYS A O 1
ATOM 2659 N N . THR A 1 315 ? 51.262 -9.026 -50.633 1.00 48.03 315 THR A N 1
ATOM 2660 C CA . THR A 1 315 ? 51.320 -8.419 -51.971 1.00 48.03 315 THR A CA 1
ATOM 2661 C C . THR A 1 315 ? 51.053 -6.907 -51.974 1.00 48.03 315 THR A C 1
ATOM 2663 O O . THR A 1 315 ? 51.433 -6.228 -52.933 1.00 48.03 315 THR A O 1
ATOM 2666 N N . TYR A 1 316 ? 50.474 -6.352 -50.900 1.00 52.94 316 TYR A N 1
ATOM 2667 C CA . TYR A 1 316 ? 50.261 -4.911 -50.726 1.00 52.94 316 TYR A CA 1
ATOM 2668 C C . TYR A 1 316 ? 51.553 -4.116 -50.680 1.00 52.94 316 TYR A C 1
ATOM 2670 O O . TYR A 1 316 ? 51.665 -3.075 -51.316 1.00 52.94 316 TYR A O 1
ATOM 2678 N N . GLN A 1 317 ? 52.544 -4.615 -49.945 1.00 53.31 317 GLN A N 1
ATOM 2679 C CA . GLN A 1 317 ? 53.812 -3.910 -49.765 1.00 53.31 317 GLN A CA 1
ATOM 2680 C C . GLN A 1 317 ? 54.688 -3.951 -51.025 1.00 53.31 317 GLN A C 1
ATOM 2682 O O . GLN A 1 317 ? 55.586 -3.130 -51.173 1.00 53.31 317 GLN A O 1
ATOM 2687 N N . THR A 1 318 ? 54.436 -4.890 -51.944 1.00 49.75 318 THR A N 1
ATOM 2688 C CA . THR A 1 318 ? 55.284 -5.144 -53.122 1.00 49.75 318 THR A CA 1
ATOM 2689 C C . THR A 1 318 ? 54.675 -4.688 -54.454 1.00 49.75 318 THR A C 1
ATOM 2691 O O . THR A 1 318 ? 55.392 -4.653 -55.449 1.00 49.75 318 THR A O 1
ATOM 2694 N N . SER A 1 319 ? 53.394 -4.293 -54.503 1.00 53.53 319 SER A N 1
ATOM 2695 C CA . SER A 1 319 ? 52.711 -3.868 -55.745 1.00 53.53 319 SER A CA 1
ATOM 2696 C C . SER A 1 319 ? 51.683 -2.740 -55.539 1.00 53.53 319 SER A C 1
ATOM 2698 O O . SER A 1 319 ? 50.563 -2.780 -56.056 1.00 53.53 319 SER A O 1
ATOM 2700 N N . MET A 1 320 ? 52.048 -1.723 -54.756 1.00 57.66 320 MET A N 1
ATOM 2701 C CA . MET A 1 320 ? 51.198 -0.557 -54.504 1.00 57.66 320 MET A CA 1
ATOM 2702 C C . MET A 1 320 ? 51.334 0.463 -55.645 1.00 57.66 320 MET A C 1
ATOM 2704 O O . MET A 1 320 ? 52.307 1.211 -55.726 1.00 57.66 320 MET A O 1
ATOM 2708 N N . THR A 1 321 ? 50.373 0.474 -56.567 1.00 64.44 321 THR A N 1
ATOM 2709 C CA . THR A 1 321 ? 50.218 1.569 -57.533 1.00 64.44 321 THR A CA 1
ATOM 2710 C C . THR A 1 321 ? 49.481 2.733 -56.862 1.00 64.44 321 THR A C 1
ATOM 2712 O O . THR A 1 321 ? 48.602 2.511 -56.031 1.00 64.44 321 THR A O 1
ATOM 2715 N N . ARG A 1 322 ? 49.774 3.983 -57.260 1.00 65.00 322 ARG A N 1
ATOM 2716 C CA . ARG A 1 322 ? 49.039 5.188 -56.798 1.00 65.00 322 ARG A CA 1
ATOM 2717 C C . ARG A 1 322 ? 47.520 5.099 -57.006 1.00 65.00 322 ARG A C 1
ATOM 2719 O O . ARG A 1 322 ? 46.762 5.830 -56.380 1.00 65.00 322 ARG A O 1
ATOM 2726 N N . GLU A 1 323 ? 47.076 4.250 -57.926 1.00 68.06 323 GLU A N 1
ATOM 2727 C CA . GLU A 1 323 ? 45.661 3.991 -58.203 1.00 68.06 323 GLU A CA 1
ATOM 2728 C C . GLU A 1 323 ? 45.017 3.164 -57.080 1.00 68.06 323 GLU A C 1
ATOM 2730 O O . GLU A 1 323 ? 43.967 3.548 -56.574 1.00 68.06 323 GLU A O 1
ATOM 2735 N N . ARG A 1 324 ? 45.696 2.116 -56.592 1.00 70.19 324 ARG A N 1
ATOM 2736 C CA . ARG A 1 324 ? 45.213 1.282 -55.478 1.00 70.19 324 ARG A CA 1
ATOM 2737 C C . ARG A 1 324 ? 45.189 2.021 -54.138 1.00 70.19 324 ARG A C 1
ATOM 2739 O O . ARG A 1 324 ? 44.298 1.778 -53.333 1.00 70.19 324 ARG A O 1
ATOM 2746 N N . GLU A 1 325 ? 46.126 2.943 -53.897 1.00 73.81 325 GLU A N 1
ATOM 2747 C CA . GLU A 1 325 ? 46.106 3.805 -52.697 1.00 73.81 325 GLU A CA 1
ATOM 2748 C C . GLU A 1 325 ? 44.822 4.642 -52.631 1.00 73.81 325 GLU A C 1
ATOM 2750 O O . GLU A 1 325 ? 44.174 4.707 -51.587 1.00 73.81 325 GLU A O 1
ATOM 2755 N N . LYS A 1 326 ? 44.418 5.218 -53.770 1.00 76.50 326 LYS A N 1
ATOM 2756 C CA . LYS A 1 326 ? 43.194 6.020 -53.892 1.00 76.50 326 LYS A CA 1
ATOM 2757 C C . LYS A 1 326 ? 41.925 5.184 -53.774 1.00 76.50 326 LYS A C 1
ATOM 2759 O O . LYS A 1 326 ? 40.940 5.659 -53.221 1.00 76.50 326 LYS A O 1
ATOM 2764 N N . GLU A 1 327 ? 41.933 3.952 -54.280 1.00 78.00 327 GLU A N 1
ATOM 2765 C CA . GLU A 1 327 ? 40.817 3.014 -54.105 1.00 78.00 327 GLU A CA 1
ATOM 2766 C C . GLU A 1 327 ? 40.618 2.657 -52.625 1.00 78.00 327 GLU A C 1
ATOM 2768 O O . GLU A 1 327 ? 39.497 2.714 -52.121 1.00 78.00 327 GLU A O 1
ATOM 2773 N N . VAL A 1 328 ? 41.703 2.364 -51.900 1.00 78.62 328 VAL A N 1
ATOM 2774 C CA . VAL A 1 328 ? 41.655 2.078 -50.456 1.00 78.62 328 VAL A CA 1
ATOM 2775 C C . VAL A 1 328 ? 41.197 3.304 -49.663 1.00 78.62 328 VAL A C 1
ATOM 2777 O O . VAL A 1 328 ? 40.342 3.180 -48.786 1.00 78.62 328 VAL A O 1
ATOM 2780 N N . GLU A 1 329 ? 41.714 4.488 -49.990 1.00 80.19 329 GLU A N 1
ATOM 2781 C CA . GLU A 1 329 ? 41.286 5.755 -49.390 1.00 80.19 329 GLU A CA 1
ATOM 2782 C C . GLU A 1 329 ? 39.789 6.015 -49.619 1.00 80.19 329 GLU A C 1
ATOM 2784 O O . GLU A 1 329 ? 39.060 6.320 -48.673 1.00 80.19 329 GLU A O 1
ATOM 2789 N N . ALA A 1 330 ? 39.299 5.821 -50.847 1.00 82.56 330 ALA A N 1
ATOM 2790 C CA . ALA A 1 330 ? 37.886 5.982 -51.178 1.00 82.56 330 ALA A CA 1
ATOM 2791 C C . ALA A 1 330 ? 37.000 4.973 -50.429 1.00 82.56 330 ALA A C 1
ATOM 2793 O O . ALA A 1 330 ? 35.989 5.358 -49.838 1.00 82.56 330 ALA A O 1
ATOM 2794 N N . ALA A 1 331 ? 37.390 3.695 -50.393 1.00 83.44 331 ALA A N 1
ATOM 2795 C CA . ALA A 1 331 ? 36.644 2.651 -49.694 1.00 83.44 331 ALA A CA 1
ATOM 2796 C C . ALA A 1 331 ? 36.559 2.911 -48.181 1.00 83.44 331 ALA A C 1
ATOM 2798 O O . ALA A 1 331 ? 35.487 2.778 -47.584 1.00 83.44 331 ALA A O 1
ATOM 2799 N N . ILE A 1 332 ? 37.660 3.324 -47.549 1.00 84.19 332 ILE A N 1
ATOM 2800 C CA . ILE A 1 332 ? 37.678 3.665 -46.119 1.00 84.19 332 ILE A CA 1
ATOM 2801 C C . ILE A 1 332 ? 36.898 4.949 -45.858 1.00 84.19 332 ILE A C 1
ATOM 2803 O O . ILE A 1 332 ? 36.176 5.023 -44.863 1.00 84.19 332 ILE A O 1
ATOM 2807 N N . GLY A 1 333 ? 36.961 5.922 -46.767 1.00 85.50 333 GLY A N 1
ATOM 2808 C CA . GLY A 1 333 ? 36.151 7.129 -46.682 1.00 85.50 333 GLY A CA 1
ATOM 2809 C C . GLY A 1 333 ? 34.652 6.838 -46.724 1.00 85.50 333 GLY A C 1
ATOM 2810 O O . GLY A 1 333 ? 33.904 7.368 -45.901 1.00 85.50 333 GLY A O 1
ATOM 2811 N N . TYR A 1 334 ? 34.213 5.921 -47.593 1.00 87.06 334 TYR A N 1
ATOM 2812 C CA . TYR A 1 334 ? 32.832 5.436 -47.598 1.00 87.06 334 TYR A CA 1
ATOM 2813 C C . TYR A 1 334 ? 32.464 4.708 -46.302 1.00 87.06 334 TYR A C 1
ATOM 2815 O O . TYR A 1 334 ? 31.382 4.947 -45.766 1.00 87.06 334 TYR A O 1
ATOM 2823 N N . CYS A 1 335 ? 33.361 3.889 -45.743 1.00 87.62 335 CYS A N 1
ATOM 2824 C CA . CYS A 1 335 ? 33.131 3.229 -44.453 1.00 87.62 335 CYS A CA 1
ATOM 2825 C C . CYS A 1 335 ? 32.963 4.242 -43.314 1.00 87.62 335 CYS A C 1
ATOM 2827 O O . CYS A 1 335 ? 32.000 4.166 -42.554 1.00 87.62 335 CYS A O 1
ATOM 2829 N N . ALA A 1 336 ? 33.886 5.198 -43.204 1.00 89.38 336 ALA A N 1
ATOM 2830 C CA . ALA A 1 336 ? 33.877 6.229 -42.174 1.00 89.38 336 ALA A CA 1
ATOM 2831 C C . ALA A 1 336 ? 32.613 7.097 -42.265 1.00 89.38 336 ALA A C 1
ATOM 2833 O O . ALA A 1 336 ? 31.946 7.335 -41.258 1.00 89.38 336 ALA A O 1
ATOM 2834 N N . HIS A 1 337 ? 32.234 7.503 -43.480 1.00 89.44 337 HIS A N 1
ATOM 2835 C CA . HIS A 1 337 ? 31.012 8.269 -43.716 1.00 89.44 337 HIS A CA 1
ATOM 2836 C C . HIS A 1 337 ? 29.750 7.475 -43.383 1.00 89.44 337 HIS A C 1
ATOM 2838 O O . HIS A 1 337 ? 28.829 8.003 -42.759 1.00 89.44 337 HIS A O 1
ATOM 2844 N N . PHE A 1 338 ? 29.712 6.187 -43.721 1.00 89.75 338 PHE A N 1
ATOM 2845 C CA . PHE A 1 338 ? 28.567 5.353 -43.392 1.00 89.75 338 PHE A CA 1
ATOM 2846 C C . PHE A 1 338 ? 28.427 5.128 -41.877 1.00 89.75 338 PHE A C 1
ATOM 2848 O O . PHE A 1 338 ? 27.331 5.277 -41.339 1.00 89.75 338 PHE A O 1
ATOM 2855 N N . VAL A 1 339 ? 29.528 4.866 -41.162 1.00 90.62 339 VAL A N 1
ATOM 2856 C CA . VAL A 1 339 ? 29.550 4.761 -39.689 1.00 90.62 339 VAL A CA 1
ATOM 2857 C C . VAL A 1 339 ? 29.065 6.056 -39.034 1.00 90.62 339 VAL A C 1
ATOM 2859 O O . VAL A 1 339 ? 28.246 6.011 -38.112 1.00 90.62 339 VAL A O 1
ATOM 2862 N N . PHE A 1 340 ? 29.499 7.208 -39.548 1.00 91.06 340 PHE A N 1
ATOM 2863 C CA . PHE A 1 340 ? 29.018 8.511 -39.097 1.00 91.06 340 PHE A CA 1
ATOM 2864 C C . PHE A 1 340 ? 27.507 8.674 -39.312 1.00 91.06 340 PHE A C 1
ATOM 2866 O O . PHE A 1 340 ? 26.787 9.018 -38.375 1.00 91.06 340 PHE A O 1
ATOM 2873 N N . ILE A 1 341 ? 26.995 8.362 -40.506 1.00 89.56 341 ILE A N 1
ATOM 2874 C CA . ILE A 1 341 ? 25.560 8.439 -40.813 1.00 89.56 341 ILE A CA 1
ATOM 2875 C C . ILE A 1 341 ? 24.738 7.520 -39.900 1.00 89.56 341 ILE A C 1
ATOM 2877 O O . ILE A 1 341 ? 23.716 7.948 -39.358 1.00 89.56 341 ILE A O 1
ATOM 2881 N N . ILE A 1 342 ? 25.175 6.271 -39.699 1.00 89.12 342 ILE A N 1
ATOM 2882 C CA . ILE A 1 342 ? 24.499 5.328 -38.797 1.00 89.12 342 ILE A CA 1
ATOM 2883 C C . ILE A 1 342 ? 24.462 5.904 -37.381 1.00 89.12 342 ILE A C 1
ATOM 2885 O O . ILE A 1 342 ? 23.405 5.903 -36.756 1.00 89.12 342 ILE A O 1
ATOM 2889 N N . SER A 1 343 ? 25.578 6.442 -36.884 1.00 91.31 343 SER A N 1
ATOM 2890 C CA . SER A 1 343 ? 25.646 7.098 -35.574 1.00 91.31 343 SER A CA 1
ATOM 2891 C C . SER A 1 343 ? 24.625 8.235 -35.436 1.00 91.31 343 SER A C 1
ATOM 2893 O O . SER A 1 343 ? 23.917 8.285 -34.426 1.00 91.31 343 SER A O 1
ATOM 2895 N N . GLN A 1 344 ? 24.480 9.087 -36.457 1.00 89.56 344 GLN A N 1
ATOM 2896 C CA . GLN A 1 344 ? 23.513 10.191 -36.451 1.00 89.56 344 GLN A CA 1
ATOM 2897 C C . GLN A 1 344 ? 22.063 9.689 -36.424 1.00 89.56 344 GLN A C 1
ATOM 2899 O O . GLN A 1 344 ? 21.276 10.115 -35.576 1.00 89.56 344 GLN A O 1
ATOM 2904 N N . PHE A 1 345 ? 21.699 8.741 -37.295 1.00 88.44 345 PHE A N 1
ATOM 2905 C CA . PHE A 1 345 ? 20.332 8.203 -37.338 1.00 88.44 345 PHE A CA 1
ATOM 2906 C C . PHE A 1 345 ? 19.970 7.386 -36.097 1.00 88.44 345 PHE A C 1
ATOM 2908 O O . PHE A 1 345 ? 18.820 7.418 -35.649 1.00 88.44 345 PHE A O 1
ATOM 2915 N N . MET A 1 346 ? 20.944 6.682 -35.522 1.00 84.25 346 MET A N 1
ATOM 2916 C CA . MET A 1 346 ? 20.778 5.899 -34.299 1.00 84.25 346 MET A CA 1
ATOM 2917 C C . MET A 1 346 ? 20.896 6.743 -33.025 1.00 84.25 346 MET A C 1
ATOM 2919 O O . MET A 1 346 ? 20.607 6.232 -31.944 1.00 84.25 346 MET A O 1
ATOM 2923 N N . GLN A 1 347 ? 21.289 8.017 -33.141 1.00 88.19 347 GLN A N 1
ATOM 2924 C CA . GLN A 1 347 ? 21.553 8.928 -32.023 1.00 88.19 347 GLN A CA 1
ATOM 2925 C C . GLN A 1 347 ? 22.567 8.353 -31.017 1.00 88.19 347 GLN A C 1
ATOM 2927 O O . GLN A 1 347 ? 22.422 8.502 -29.803 1.00 88.19 347 GLN A O 1
ATOM 2932 N N . ILE A 1 348 ? 23.599 7.672 -31.525 1.00 89.31 348 ILE A N 1
ATOM 2933 C CA . ILE A 1 348 ? 24.680 7.096 -30.716 1.00 89.31 348 ILE A CA 1
ATOM 2934 C C . ILE A 1 348 ? 25.923 7.961 -30.921 1.00 89.31 348 ILE A C 1
ATOM 2936 O O . ILE A 1 348 ? 26.469 7.937 -32.023 1.00 89.31 348 ILE A O 1
ATOM 2940 N N . PRO A 1 349 ? 26.408 8.701 -29.910 1.00 90.56 349 PRO A N 1
ATOM 2941 C CA . PRO A 1 349 ? 27.643 9.462 -30.050 1.00 90.56 349 PRO A CA 1
ATOM 2942 C C . PRO A 1 349 ? 28.827 8.504 -30.224 1.00 90.56 349 PRO A C 1
ATOM 2944 O O . PRO A 1 349 ? 29.015 7.598 -29.408 1.00 90.56 349 PRO A O 1
ATOM 2947 N N . LEU A 1 350 ? 29.610 8.695 -31.286 1.00 90.19 350 LEU A N 1
ATOM 2948 C CA . LEU A 1 350 ? 30.832 7.925 -31.519 1.00 90.19 350 LEU A CA 1
ATOM 2949 C C . LEU A 1 350 ? 31.860 8.233 -30.432 1.00 90.19 350 LEU A C 1
ATOM 2951 O O . LEU A 1 350 ? 32.021 9.388 -30.030 1.00 90.19 350 LEU A O 1
ATOM 2955 N N . ARG A 1 351 ? 32.551 7.198 -29.951 1.00 90.25 351 ARG A N 1
ATOM 2956 C CA . ARG A 1 351 ? 33.636 7.358 -28.982 1.00 90.25 351 ARG A CA 1
ATOM 2957 C C . ARG A 1 351 ? 34.841 8.040 -29.620 1.00 90.25 351 ARG A C 1
ATOM 2959 O O . ARG A 1 351 ? 35.509 8.805 -28.927 1.00 90.25 351 ARG A O 1
ATOM 2966 N N . PHE A 1 352 ? 35.099 7.761 -30.895 1.00 92.00 352 PHE A N 1
ATOM 2967 C CA . PHE A 1 352 ? 36.179 8.364 -31.665 1.00 92.00 352 PHE A CA 1
ATOM 2968 C C . PHE A 1 352 ? 35.588 9.219 -32.800 1.00 92.00 352 PHE A C 1
ATOM 2970 O O . PHE A 1 352 ? 35.230 8.706 -33.857 1.00 92.00 352 PHE A O 1
ATOM 2977 N N . PRO A 1 353 ? 35.423 10.540 -32.607 1.00 90.56 353 PRO A N 1
ATOM 2978 C CA . PRO A 1 353 ? 34.782 11.388 -33.605 1.00 90.56 353 PRO A CA 1
ATOM 2979 C C . PRO A 1 353 ? 35.496 11.353 -34.955 1.00 90.56 353 PRO A C 1
ATOM 2981 O O . PRO A 1 353 ? 36.727 11.351 -35.024 1.00 90.56 353 PRO A O 1
ATOM 2984 N N . ILE A 1 354 ? 34.697 11.353 -36.020 1.00 89.88 354 ILE A N 1
ATOM 2985 C CA . ILE A 1 354 ? 35.158 11.372 -37.408 1.00 89.88 354 ILE A CA 1
ATOM 2986 C C . ILE A 1 354 ? 34.845 12.752 -37.980 1.00 89.88 354 ILE A C 1
ATOM 2988 O O . ILE A 1 354 ? 33.690 13.181 -37.954 1.00 89.88 354 ILE A O 1
ATOM 2992 N N . GLU A 1 355 ? 35.855 13.431 -38.518 1.00 86.06 355 GLU A N 1
ATOM 2993 C CA . GLU A 1 355 ? 35.692 14.748 -39.133 1.00 86.06 355 GLU A CA 1
ATOM 2994 C C . GLU A 1 355 ? 35.845 14.666 -40.654 1.00 86.06 355 GLU A C 1
ATOM 2996 O O . GLU A 1 355 ? 36.848 14.175 -41.184 1.00 86.06 355 GLU A O 1
ATOM 3001 N N . PHE A 1 356 ? 34.829 15.167 -41.362 1.00 82.75 356 PHE A N 1
ATOM 3002 C CA . PHE A 1 356 ? 34.802 15.250 -42.819 1.00 82.75 356 PHE A CA 1
ATOM 3003 C C . PHE A 1 356 ? 35.146 16.672 -43.246 1.00 82.75 356 PHE A C 1
ATOM 3005 O O . PHE A 1 356 ? 34.327 17.586 -43.157 1.00 82.75 356 PHE A O 1
ATOM 3012 N N . TYR A 1 357 ? 36.360 16.859 -43.741 1.00 73.38 357 TYR A N 1
ATOM 3013 C CA . TYR A 1 357 ? 36.804 18.110 -44.338 1.00 73.38 357 TYR A CA 1
ATOM 3014 C C . TYR A 1 357 ? 36.793 17.914 -45.850 1.00 73.38 357 TYR A C 1
ATOM 3016 O O . TYR A 1 357 ? 37.591 17.145 -46.358 1.00 73.38 357 TYR A O 1
ATOM 3024 N N . GLY A 1 358 ? 35.884 18.561 -46.583 1.00 65.44 358 GLY A N 1
ATOM 3025 C CA . GLY A 1 358 ? 35.581 18.208 -47.983 1.00 65.44 358 GLY A CA 1
ATOM 3026 C C . GLY A 1 358 ? 36.778 18.039 -48.939 1.00 65.44 358 GLY A C 1
ATOM 3027 O O . GLY A 1 358 ? 36.690 17.240 -49.864 1.00 65.44 358 GLY A O 1
ATOM 3028 N N . THR A 1 359 ? 37.891 18.750 -48.724 1.00 61.03 359 THR A N 1
ATOM 3029 C CA . THR A 1 359 ? 39.133 18.637 -49.518 1.00 61.03 359 THR A CA 1
ATOM 3030 C C . THR A 1 359 ? 40.300 17.976 -48.782 1.00 61.03 359 THR A C 1
ATOM 3032 O O . THR A 1 359 ? 41.351 17.775 -49.387 1.00 61.03 359 THR A O 1
ATOM 3035 N N . SER A 1 360 ? 40.159 17.689 -47.488 1.00 66.12 360 SER A N 1
ATOM 3036 C CA . SER A 1 360 ? 41.225 17.122 -46.659 1.00 66.12 360 SER A CA 1
ATOM 3037 C C . SER A 1 360 ? 40.927 15.655 -46.346 1.00 66.12 360 SER A C 1
ATOM 3039 O O . SER A 1 360 ? 39.763 15.260 -46.280 1.00 66.12 360 SER A O 1
ATOM 3041 N N . PRO A 1 361 ? 41.963 14.836 -46.120 1.00 73.00 361 PRO A N 1
ATOM 3042 C CA . PRO A 1 361 ? 41.765 13.445 -45.752 1.00 73.00 361 PRO A CA 1
ATOM 3043 C C . PRO A 1 361 ? 40.934 13.320 -44.474 1.00 73.00 361 PRO A C 1
ATOM 3045 O O . PRO A 1 361 ? 41.090 14.107 -43.537 1.00 73.00 361 PRO A O 1
ATOM 3048 N N . ILE A 1 362 ? 40.071 12.307 -44.439 1.00 85.00 362 ILE A N 1
ATOM 3049 C CA . ILE A 1 362 ? 39.209 12.025 -43.290 1.00 85.00 362 ILE A CA 1
ATOM 3050 C C . ILE A 1 362 ? 40.090 11.660 -42.094 1.00 85.00 362 ILE A C 1
ATOM 3052 O O . ILE A 1 362 ? 41.004 10.835 -42.204 1.00 85.00 362 ILE A O 1
ATOM 3056 N N . LYS A 1 363 ? 39.804 12.276 -40.947 1.00 87.06 363 LYS A N 1
ATOM 3057 C CA . LYS A 1 363 ? 40.530 12.053 -39.696 1.00 87.06 363 LYS A CA 1
ATOM 3058 C C . LYS A 1 363 ? 39.603 11.503 -38.622 1.00 87.06 363 LYS A C 1
ATOM 3060 O O . LYS A 1 363 ? 38.435 11.886 -38.545 1.00 87.06 363 LYS A O 1
ATOM 3065 N N . ILE A 1 364 ? 40.154 10.628 -37.791 1.00 89.06 364 ILE A N 1
ATOM 3066 C CA . ILE A 1 364 ? 39.522 10.096 -36.587 1.00 89.06 364 ILE A CA 1
ATOM 3067 C C . ILE A 1 364 ? 40.323 10.522 -35.357 1.00 89.06 364 ILE A C 1
ATOM 3069 O O . ILE A 1 364 ? 41.556 10.558 -35.395 1.00 89.06 364 ILE A O 1
ATOM 3073 N N . TYR A 1 365 ? 39.616 10.858 -34.281 1.00 88.81 365 TYR A N 1
ATOM 3074 C CA . TYR A 1 365 ? 40.211 11.449 -33.087 1.00 88.81 365 TYR A CA 1
ATOM 3075 C C . TYR A 1 365 ? 40.149 10.506 -31.883 1.00 88.81 365 TYR A C 1
ATOM 3077 O O . TYR A 1 365 ? 39.073 10.054 -31.493 1.00 88.81 365 TYR A O 1
ATOM 3085 N N . ASP A 1 366 ? 41.294 10.269 -31.241 1.00 90.06 366 ASP A N 1
ATOM 3086 C CA . ASP A 1 366 ? 41.376 9.734 -29.880 1.00 90.06 366 ASP A CA 1
ATOM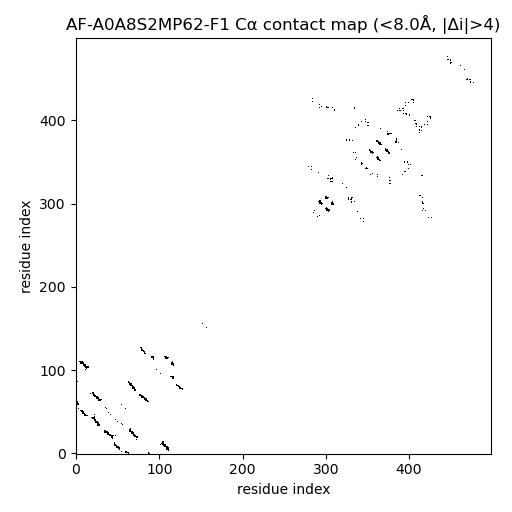 3087 C C . ASP A 1 366 ? 41.900 10.813 -28.928 1.00 90.06 366 ASP A C 1
ATOM 3089 O O . ASP A 1 366 ? 43.106 10.997 -28.753 1.00 90.06 366 ASP A O 1
ATOM 3093 N N . TYR A 1 367 ? 40.977 11.514 -28.269 1.00 86.38 367 TYR A N 1
ATOM 3094 C CA . TYR A 1 367 ? 41.304 12.549 -27.283 1.00 86.38 367 TYR A CA 1
ATOM 3095 C C . TYR A 1 367 ? 42.013 12.016 -26.030 1.00 86.38 367 TYR A C 1
ATOM 3097 O O . TYR A 1 367 ? 42.437 12.803 -25.185 1.00 86.38 367 TYR A O 1
ATOM 3105 N N . SER A 1 368 ? 42.153 10.696 -25.886 1.00 85.50 368 SER A N 1
ATOM 3106 C CA . SER A 1 368 ? 42.935 10.089 -24.805 1.00 85.50 368 SER A CA 1
ATOM 3107 C C . SER A 1 368 ? 44.447 10.259 -25.017 1.00 85.50 368 SER A C 1
ATOM 3109 O O . SER A 1 368 ? 45.219 10.048 -24.081 1.00 85.50 368 SER A O 1
ATOM 3111 N N . LEU A 1 369 ? 44.880 10.621 -26.231 1.00 85.44 369 LEU A N 1
ATOM 3112 C CA . LEU A 1 369 ? 46.281 10.790 -26.621 1.00 85.44 369 LEU A CA 1
ATOM 3113 C C . LEU A 1 369 ? 46.631 12.272 -26.850 1.00 85.44 369 LEU A C 1
ATOM 3115 O O . LEU A 1 369 ? 45.812 13.052 -27.327 1.00 85.44 369 LEU A O 1
ATOM 3119 N N . GLN A 1 370 ? 47.878 12.663 -26.545 1.00 73.94 370 GLN A N 1
ATOM 3120 C CA . GLN A 1 370 ? 48.375 14.046 -26.712 1.00 73.94 370 GLN A CA 1
ATOM 3121 C C . GLN A 1 370 ? 48.423 14.509 -28.180 1.00 73.94 370 GLN A C 1
ATOM 3123 O O . GLN A 1 370 ? 48.266 15.694 -28.462 1.00 73.94 370 GLN A O 1
ATOM 3128 N N . SER A 1 371 ? 48.625 13.580 -29.114 1.00 72.50 371 SER A N 1
ATOM 3129 C CA . SER A 1 371 ? 48.494 13.782 -30.560 1.00 72.50 371 SER A CA 1
ATOM 3130 C C . SER A 1 371 ? 47.434 12.801 -31.046 1.00 72.50 371 SER A C 1
ATOM 3132 O O . SER A 1 371 ? 47.745 11.705 -31.498 1.00 72.50 371 SER A O 1
ATOM 3134 N N . GLY A 1 372 ? 46.171 13.150 -30.809 1.00 80.00 372 GLY A N 1
ATOM 3135 C CA . GLY A 1 372 ? 45.037 12.247 -30.986 1.00 80.00 372 GLY A CA 1
ATOM 3136 C C . GLY A 1 372 ? 44.483 12.159 -32.405 1.00 80.00 372 GLY A C 1
ATOM 3137 O O . GLY A 1 372 ? 43.444 11.536 -32.577 1.00 80.00 372 GLY A O 1
ATOM 3138 N N . GLU A 1 373 ? 45.101 12.797 -33.403 1.00 86.62 373 GLU A N 1
ATOM 3139 C CA . GLU A 1 373 ? 44.583 12.805 -34.777 1.00 86.62 373 GLU A CA 1
ATOM 3140 C C . GLU A 1 373 ? 45.183 11.666 -35.603 1.00 86.62 373 GLU A C 1
ATOM 3142 O O . GLU A 1 373 ? 46.400 11.591 -35.776 1.00 86.62 373 GLU A O 1
ATOM 3147 N N . PHE A 1 374 ? 44.328 10.829 -36.185 1.00 87.06 374 PHE A N 1
ATOM 3148 C CA . PHE A 1 374 ? 44.748 9.726 -37.045 1.00 87.06 374 PHE A CA 1
ATOM 3149 C C . PHE A 1 374 ? 44.064 9.829 -38.395 1.00 87.06 374 PHE A C 1
ATOM 3151 O O . PHE A 1 374 ? 42.843 9.949 -38.485 1.00 87.06 374 PHE A O 1
ATOM 3158 N N . ALA A 1 375 ? 44.853 9.792 -39.461 1.00 84.50 375 ALA A N 1
ATOM 3159 C CA . ALA A 1 375 ? 44.314 9.904 -40.799 1.00 84.50 375 ALA A CA 1
ATOM 3160 C C . ALA A 1 375 ? 43.870 8.541 -41.342 1.00 84.50 375 ALA A C 1
ATOM 3162 O O . ALA A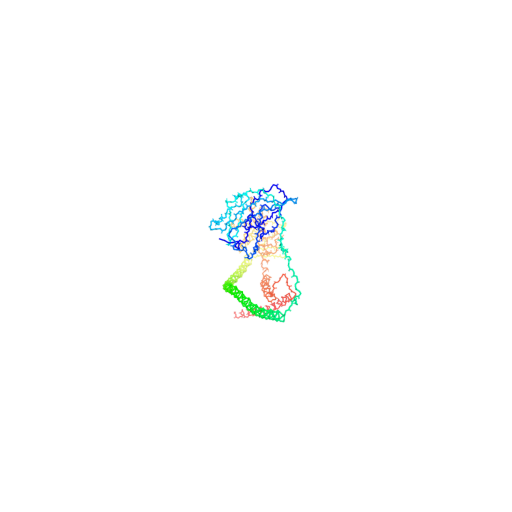 1 375 ? 44.576 7.543 -41.207 1.00 84.50 375 ALA A O 1
ATOM 3163 N N . LEU A 1 376 ? 42.700 8.507 -41.977 1.00 82.31 376 LEU A N 1
ATOM 3164 C CA . LEU A 1 376 ? 42.083 7.294 -42.518 1.00 82.31 376 LEU A CA 1
ATOM 3165 C C . LEU A 1 376 ? 42.445 7.052 -43.993 1.00 82.31 376 LEU A C 1
ATOM 3167 O O . LEU A 1 376 ? 41.622 6.576 -44.770 1.00 82.31 376 LEU A O 1
ATOM 3171 N N . TYR A 1 377 ? 43.682 7.363 -44.376 1.00 79.56 377 TYR A N 1
ATOM 3172 C CA . TYR A 1 377 ? 44.228 7.078 -45.702 1.00 79.56 377 TYR A CA 1
ATOM 3173 C C . TYR A 1 377 ? 45.618 6.441 -45.578 1.00 79.56 377 TYR A C 1
ATOM 3175 O O . TYR A 1 377 ? 46.346 6.749 -44.627 1.00 79.56 377 TYR A O 1
ATOM 3183 N N . PRO A 1 378 ? 46.005 5.559 -46.514 1.00 71.56 378 PRO A N 1
ATOM 3184 C CA . PRO A 1 378 ? 47.347 4.995 -46.545 1.00 71.56 378 PRO A CA 1
ATOM 3185 C C . PRO A 1 378 ? 48.361 6.112 -46.854 1.00 71.56 378 PRO A C 1
ATOM 3187 O O . PRO A 1 378 ? 48.507 6.546 -47.992 1.00 71.56 378 PRO A O 1
ATOM 3190 N N . SER A 1 379 ? 49.021 6.625 -45.813 1.00 67.56 379 SER A N 1
ATOM 3191 C CA . SER A 1 379 ? 50.110 7.609 -45.901 1.00 67.56 379 SER A CA 1
ATOM 3192 C C . SER A 1 379 ? 51.477 6.914 -45.800 1.00 67.56 379 SER A C 1
ATOM 3194 O O . SER A 1 379 ? 51.559 5.696 -45.659 1.00 67.56 379 SER A O 1
ATOM 3196 N N . TYR A 1 380 ? 52.571 7.685 -45.803 1.00 62.06 380 TYR A N 1
ATOM 3197 C CA . TYR A 1 380 ? 53.938 7.173 -45.603 1.00 62.06 380 TYR A CA 1
ATOM 3198 C C . TYR A 1 380 ? 54.120 6.401 -44.283 1.00 62.06 380 TYR A C 1
ATOM 3200 O O . TYR A 1 380 ? 55.000 5.547 -44.188 1.00 62.06 380 TYR A O 1
ATOM 3208 N N . ASP A 1 381 ? 53.291 6.687 -43.276 1.00 74.44 381 ASP A N 1
ATOM 3209 C CA . ASP A 1 381 ? 53.275 5.978 -42.000 1.00 74.44 381 ASP A CA 1
ATOM 3210 C C . ASP A 1 381 ? 52.076 5.023 -41.914 1.00 74.44 381 ASP A C 1
ATOM 3212 O O . ASP A 1 381 ? 50.971 5.388 -41.514 1.00 74.44 381 ASP A O 1
ATOM 3216 N N . MET A 1 382 ? 52.304 3.763 -42.282 1.00 74.25 382 MET A N 1
ATOM 3217 C CA . MET A 1 382 ? 51.278 2.720 -42.223 1.00 74.25 382 MET A CA 1
ATOM 3218 C C . MET A 1 382 ? 50.781 2.433 -40.798 1.00 74.25 382 MET A C 1
ATOM 3220 O O . MET A 1 382 ? 49.662 1.948 -40.637 1.00 74.25 382 MET A O 1
ATOM 3224 N N . ASN A 1 383 ? 51.564 2.738 -39.758 1.00 78.56 383 ASN A N 1
ATOM 3225 C CA . ASN A 1 383 ? 51.171 2.443 -38.378 1.00 78.56 383 ASN A CA 1
ATOM 3226 C C . ASN A 1 383 ? 50.075 3.395 -37.886 1.00 78.56 383 ASN A C 1
ATOM 3228 O O . ASN A 1 383 ? 49.140 2.956 -37.214 1.00 78.56 383 ASN A O 1
ATOM 3232 N N . THR A 1 384 ? 50.149 4.681 -38.245 1.00 81.00 384 THR A N 1
ATOM 3233 C CA . THR A 1 384 ? 49.098 5.661 -37.911 1.00 81.00 384 THR A CA 1
ATOM 3234 C C . THR A 1 384 ? 47.795 5.347 -38.633 1.00 81.00 384 THR A C 1
ATOM 3236 O O . THR A 1 384 ? 46.728 5.398 -38.022 1.00 81.00 384 THR A O 1
ATOM 3239 N N . PHE A 1 385 ? 47.884 4.924 -39.894 1.00 81.56 385 PHE A N 1
ATOM 3240 C CA . PHE A 1 385 ? 46.741 4.455 -40.670 1.00 81.56 385 PHE A CA 1
ATOM 3241 C C . PHE A 1 385 ? 46.095 3.192 -40.069 1.00 81.56 385 PHE A C 1
ATOM 3243 O O . PHE A 1 385 ? 44.881 3.153 -39.861 1.00 81.56 385 PHE A O 1
ATOM 3250 N N . GLN A 1 386 ? 46.891 2.175 -39.717 1.00 82.00 386 GLN A N 1
ATOM 3251 C CA . GLN A 1 386 ? 46.389 0.956 -39.066 1.00 82.00 386 GLN A CA 1
ATOM 3252 C C . GLN A 1 386 ? 45.738 1.248 -37.708 1.00 82.00 386 GLN A C 1
ATOM 3254 O O . GLN A 1 386 ? 44.719 0.641 -37.367 1.00 82.00 386 GLN A O 1
ATOM 3259 N N . TYR A 1 387 ? 46.290 2.193 -36.943 1.00 85.94 387 TYR A N 1
ATOM 3260 C CA . TYR A 1 387 ? 45.692 2.633 -35.687 1.00 85.94 387 TYR A CA 1
ATOM 3261 C C . TYR A 1 387 ? 44.365 3.374 -35.913 1.00 85.94 387 TYR A C 1
ATOM 3263 O O . TYR A 1 387 ? 43.381 3.067 -35.243 1.00 85.94 387 TYR A O 1
ATOM 3271 N N . GLY A 1 388 ? 44.287 4.263 -36.908 1.00 86.44 388 GLY A N 1
ATOM 3272 C CA . GLY A 1 388 ? 43.033 4.912 -37.304 1.00 86.44 388 GLY A CA 1
ATOM 3273 C C . GLY A 1 388 ? 41.947 3.905 -37.705 1.00 86.44 388 GLY A C 1
ATOM 3274 O O . GLY A 1 388 ? 40.801 4.010 -37.265 1.00 86.44 388 GLY A O 1
ATOM 3275 N N . LEU A 1 389 ? 42.312 2.860 -38.455 1.00 85.88 389 LEU A N 1
ATOM 3276 C CA . LEU A 1 389 ? 41.397 1.772 -38.817 1.00 85.88 389 LEU A CA 1
ATOM 3277 C C . LEU A 1 389 ? 40.920 0.979 -37.591 1.00 85.88 389 LEU A C 1
ATOM 3279 O O . LEU A 1 389 ? 39.749 0.601 -37.505 1.00 85.88 389 LEU A O 1
ATOM 3283 N N . TYR A 1 390 ? 41.809 0.748 -36.623 1.00 86.75 390 TYR A N 1
ATOM 3284 C CA . TYR A 1 390 ? 41.457 0.116 -35.354 1.00 86.75 390 TYR A CA 1
ATOM 3285 C C . TYR A 1 390 ? 40.441 0.956 -34.566 1.00 86.75 390 TYR A C 1
ATOM 3287 O O . TYR A 1 390 ? 39.451 0.405 -34.079 1.00 86.75 390 TYR A O 1
ATOM 3295 N N . LEU A 1 391 ? 40.632 2.278 -34.482 1.00 89.56 391 LEU A N 1
ATOM 3296 C CA . LEU A 1 391 ? 39.679 3.190 -33.838 1.00 89.56 391 LEU A CA 1
ATOM 3297 C C . LEU A 1 391 ? 38.307 3.151 -34.525 1.00 89.56 391 LEU A C 1
ATOM 3299 O O . LEU A 1 391 ? 37.289 2.992 -33.849 1.00 89.56 391 LEU A O 1
ATOM 3303 N N . LEU A 1 392 ? 38.275 3.170 -35.861 1.00 89.31 392 LEU A N 1
ATOM 3304 C CA . LEU A 1 392 ? 37.029 3.069 -36.625 1.00 89.31 392 LEU A CA 1
ATOM 3305 C C . LEU A 1 392 ? 36.291 1.749 -36.335 1.00 89.31 392 LEU A C 1
ATOM 3307 O O . LEU A 1 392 ? 35.080 1.731 -36.126 1.00 89.31 392 LEU A O 1
ATOM 3311 N N . ASN A 1 393 ? 37.013 0.630 -36.247 1.00 89.00 393 ASN A N 1
ATOM 3312 C CA . ASN A 1 393 ? 36.416 -0.660 -35.893 1.00 89.00 393 ASN A CA 1
ATOM 3313 C C . ASN A 1 393 ? 35.954 -0.738 -34.431 1.00 89.00 393 ASN A C 1
ATOM 3315 O O . ASN A 1 393 ? 35.030 -1.491 -34.110 1.00 89.00 393 ASN A O 1
ATOM 3319 N N . ARG A 1 394 ? 36.563 0.033 -33.525 1.00 88.62 394 ARG A N 1
ATOM 3320 C CA . ARG A 1 394 ? 36.098 0.150 -32.136 1.00 88.62 394 ARG A CA 1
ATOM 3321 C C . ARG A 1 394 ? 34.764 0.884 -32.062 1.00 88.62 394 ARG A C 1
ATOM 3323 O O . ARG A 1 394 ? 33.899 0.452 -31.300 1.00 88.62 394 ARG A O 1
ATOM 3330 N N . ASP A 1 395 ? 34.577 1.904 -32.890 1.00 90.88 395 ASP A N 1
ATOM 3331 C CA . ASP A 1 395 ? 33.294 2.587 -33.061 1.00 90.88 395 ASP A CA 1
ATOM 3332 C C . ASP A 1 395 ? 32.238 1.692 -33.723 1.00 90.88 395 ASP A C 1
ATOM 3334 O O . ASP A 1 395 ? 31.101 1.640 -33.255 1.00 90.88 395 ASP A O 1
ATOM 3338 N N . ILE A 1 396 ? 32.606 0.889 -34.729 1.00 88.94 396 ILE A N 1
ATOM 3339 C CA . ILE A 1 396 ? 31.713 -0.154 -35.271 1.00 88.94 396 ILE A CA 1
ATOM 3340 C C . ILE A 1 396 ? 31.294 -1.115 -34.149 1.00 88.94 396 ILE A C 1
ATOM 3342 O O . ILE A 1 396 ? 30.109 -1.389 -33.976 1.00 88.94 396 ILE A O 1
ATOM 3346 N N . GLY A 1 397 ? 32.234 -1.569 -33.316 1.00 86.56 397 GLY A N 1
ATOM 3347 C CA . GLY A 1 397 ? 31.931 -2.414 -32.158 1.00 86.56 397 GLY A CA 1
ATOM 3348 C C . GLY A 1 397 ? 31.021 -1.742 -31.120 1.00 86.56 397 GLY A C 1
ATOM 3349 O O . GLY A 1 397 ? 30.164 -2.406 -30.530 1.00 86.56 397 GLY A O 1
ATOM 3350 N N . GLN A 1 398 ? 31.156 -0.429 -30.914 1.00 89.31 398 GLN A N 1
ATOM 3351 C CA . GLN A 1 398 ? 30.234 0.354 -30.090 1.00 89.31 398 GLN A CA 1
ATOM 3352 C C . GLN A 1 398 ? 28.826 0.345 -30.695 1.00 89.31 398 GLN A C 1
ATOM 3354 O O . GLN A 1 398 ? 27.857 0.067 -29.982 1.00 89.31 398 GLN A O 1
ATOM 3359 N N . LEU A 1 399 ? 28.705 0.599 -32.000 1.00 87.94 399 LEU A N 1
ATOM 3360 C CA . LEU A 1 399 ? 27.425 0.550 -32.701 1.00 87.94 399 LEU A CA 1
ATOM 3361 C C . LEU A 1 399 ? 26.794 -0.846 -32.605 1.00 87.94 399 LEU A C 1
ATOM 3363 O O . LEU A 1 399 ? 25.614 -0.933 -32.274 1.00 87.94 399 LEU A O 1
ATOM 3367 N N . MET A 1 400 ? 27.561 -1.932 -32.772 1.00 85.25 400 MET A N 1
ATOM 3368 C CA . MET A 1 400 ? 27.070 -3.310 -32.584 1.00 85.25 400 MET A CA 1
ATOM 3369 C C . MET A 1 400 ? 26.473 -3.515 -31.184 1.00 85.25 400 MET A C 1
ATOM 3371 O O . MET A 1 400 ? 25.350 -4.007 -31.049 1.00 85.25 400 MET A O 1
ATOM 3375 N N . TYR A 1 401 ? 27.181 -3.079 -30.136 1.00 84.94 401 TYR A N 1
ATOM 3376 C CA . TYR A 1 401 ? 26.714 -3.202 -28.753 1.00 84.94 401 TYR A CA 1
ATOM 3377 C C . TYR A 1 401 ? 25.402 -2.441 -28.509 1.00 84.94 401 TYR A C 1
ATOM 3379 O O . TYR A 1 401 ? 24.438 -3.004 -27.984 1.00 84.94 401 TYR A O 1
ATOM 3387 N N . HIS A 1 402 ? 25.331 -1.175 -28.928 1.00 82.38 402 HIS A N 1
ATOM 3388 C CA . HIS A 1 402 ? 24.135 -0.347 -28.746 1.00 82.38 402 HIS A CA 1
ATOM 3389 C C . HIS A 1 402 ? 22.948 -0.825 -29.593 1.00 82.38 402 HIS A C 1
ATOM 3391 O O . HIS A 1 402 ? 21.801 -0.759 -29.147 1.00 82.38 402 HIS A O 1
ATOM 3397 N N . CYS A 1 403 ? 23.217 -1.391 -30.769 1.00 77.81 403 CYS A N 1
ATOM 3398 C CA . CYS A 1 403 ? 22.220 -2.005 -31.639 1.00 77.81 403 CYS A CA 1
ATOM 3399 C C . CYS A 1 403 ? 21.732 -3.383 -31.147 1.00 77.81 403 CYS A C 1
ATOM 3401 O O . CYS A 1 403 ? 20.877 -3.991 -31.796 1.00 77.81 403 CYS A O 1
ATOM 3403 N N . ARG A 1 404 ? 22.222 -3.863 -29.988 1.00 68.19 404 ARG A N 1
ATOM 3404 C CA . ARG A 1 404 ? 21.932 -5.184 -29.392 1.00 68.19 404 ARG A CA 1
ATOM 3405 C C . ARG A 1 404 ? 22.309 -6.358 -30.296 1.00 68.19 404 ARG A C 1
ATOM 3407 O O . ARG A 1 404 ? 21.669 -7.409 -30.257 1.00 68.19 404 AR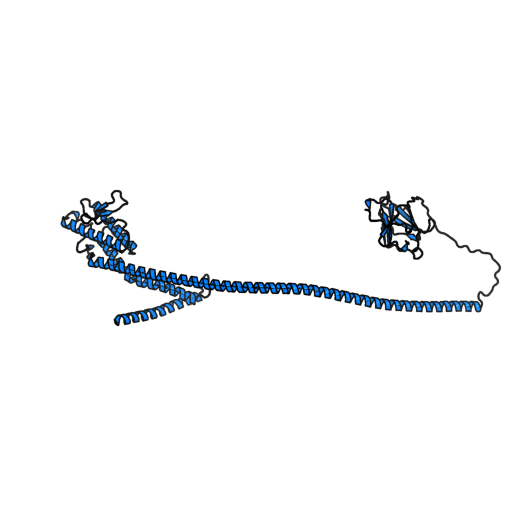G A O 1
ATOM 3414 N N . VAL A 1 405 ? 23.349 -6.172 -31.099 1.00 68.69 405 VAL A N 1
ATOM 3415 C CA . VAL A 1 405 ? 23.967 -7.230 -31.890 1.00 68.69 405 VAL A CA 1
ATOM 3416 C C . VAL A 1 405 ? 24.820 -8.076 -30.937 1.00 68.69 405 VAL A C 1
ATOM 3418 O O . VAL A 1 405 ? 25.620 -7.545 -30.169 1.00 68.69 405 VAL A O 1
ATOM 3421 N N . GLY A 1 406 ? 24.583 -9.391 -30.908 1.00 59.12 406 GLY A N 1
ATOM 3422 C CA . GLY A 1 406 ? 25.142 -10.301 -29.894 1.00 59.12 406 GLY A CA 1
ATOM 3423 C C . GLY A 1 406 ? 26.638 -10.589 -30.040 1.00 59.12 406 GLY A C 1
ATOM 3424 O O . GLY A 1 406 ? 27.228 -11.206 -29.154 1.00 59.12 406 GLY A O 1
ATOM 3425 N N . THR A 1 407 ? 27.259 -10.145 -31.131 1.00 66.94 407 THR A N 1
ATOM 3426 C CA . THR A 1 407 ? 28.678 -10.361 -31.420 1.00 66.94 407 THR A CA 1
ATOM 3427 C C . THR A 1 407 ? 29.430 -9.037 -31.458 1.00 66.94 407 THR A C 1
ATOM 3429 O O . THR A 1 407 ? 28.930 -8.038 -31.969 1.00 66.94 407 THR A O 1
ATOM 3432 N N . ARG A 1 408 ? 30.653 -9.027 -30.926 1.00 68.12 408 ARG A N 1
ATOM 3433 C CA . ARG A 1 408 ? 31.625 -7.951 -31.166 1.00 68.12 408 ARG A CA 1
ATOM 3434 C C . ARG A 1 408 ? 32.450 -8.289 -32.413 1.00 68.12 408 ARG A C 1
ATOM 3436 O O . ARG A 1 408 ? 32.525 -9.473 -32.744 1.00 68.12 408 ARG A O 1
ATOM 3443 N N . PRO A 1 409 ? 33.100 -7.299 -33.048 1.00 70.38 409 PRO A N 1
ATOM 3444 C CA . PRO A 1 409 ? 34.075 -7.557 -34.103 1.00 70.38 409 PRO A CA 1
ATOM 3445 C C . PRO A 1 409 ? 35.079 -8.627 -33.660 1.00 70.38 409 PRO A C 1
ATOM 3447 O O . PRO A 1 409 ? 35.703 -8.481 -32.604 1.00 70.38 409 PRO A O 1
ATOM 3450 N N . THR A 1 410 ? 35.208 -9.712 -34.426 1.00 67.25 410 THR A N 1
ATOM 3451 C CA . THR A 1 410 ? 36.184 -10.778 -34.138 1.00 67.25 410 THR A CA 1
ATOM 3452 C C . THR A 1 410 ? 37.604 -10.319 -34.440 1.00 67.25 410 THR A C 1
ATOM 3454 O O . THR A 1 410 ? 38.538 -10.706 -33.746 1.00 67.25 410 THR A O 1
ATOM 3457 N N . ASP A 1 411 ? 37.751 -9.465 -35.453 1.00 73.19 411 ASP A N 1
ATOM 3458 C CA . ASP A 1 411 ? 39.018 -8.880 -35.867 1.00 73.19 411 ASP A CA 1
ATOM 3459 C C . ASP A 1 411 ? 38.818 -7.408 -36.246 1.00 73.19 411 ASP A C 1
ATOM 3461 O O . ASP A 1 411 ? 38.154 -7.089 -37.230 1.00 73.19 411 ASP A O 1
ATOM 3465 N N . TYR A 1 412 ? 39.421 -6.500 -35.476 1.00 75.06 412 TYR A N 1
ATOM 3466 C CA . TYR A 1 412 ? 39.332 -5.049 -35.680 1.00 75.06 412 TYR A CA 1
ATOM 3467 C C . TYR A 1 412 ? 40.113 -4.549 -36.909 1.00 75.06 412 TYR A C 1
ATOM 3469 O O . TYR A 1 412 ? 40.159 -3.345 -37.138 1.00 75.06 412 TYR A O 1
ATOM 3477 N N . ARG A 1 413 ? 40.730 -5.438 -37.698 1.00 71.75 413 ARG A N 1
ATOM 3478 C CA . ARG A 1 413 ? 41.379 -5.099 -38.975 1.00 71.75 413 ARG A CA 1
ATOM 3479 C C . ARG A 1 413 ? 40.454 -5.268 -40.182 1.00 71.75 413 ARG A C 1
ATOM 3481 O O . ARG A 1 413 ? 40.695 -4.661 -41.222 1.00 71.75 413 ARG A O 1
ATOM 3488 N N . LYS A 1 414 ? 39.381 -6.058 -40.058 1.00 76.69 414 LYS A N 1
ATOM 3489 C CA . LYS A 1 414 ? 38.450 -6.375 -41.157 1.00 76.69 414 LYS A CA 1
ATOM 3490 C C . LYS A 1 414 ? 37.227 -5.449 -41.167 1.00 76.69 414 LYS A C 1
ATOM 3492 O O . LYS A 1 414 ? 36.107 -5.881 -40.905 1.00 76.69 414 LYS A O 1
ATOM 3497 N N . THR A 1 415 ? 37.429 -4.175 -41.508 1.00 80.44 415 THR A N 1
ATOM 3498 C CA . THR A 1 415 ? 36.397 -3.116 -41.428 1.00 80.44 415 THR A CA 1
ATOM 3499 C C . THR A 1 415 ? 35.107 -3.435 -42.176 1.00 80.44 415 THR A C 1
ATOM 3501 O O . THR A 1 415 ? 34.030 -3.345 -41.590 1.00 80.44 415 THR A O 1
ATOM 3504 N N . LEU A 1 416 ? 35.189 -3.852 -43.444 1.00 80.81 416 LEU A N 1
ATOM 3505 C CA . LEU A 1 416 ? 33.989 -4.162 -44.231 1.00 80.81 416 LEU A CA 1
ATOM 3506 C C . LEU A 1 416 ? 33.262 -5.417 -43.752 1.00 80.81 416 LEU A C 1
ATOM 3508 O O . LEU A 1 416 ? 32.035 -5.437 -43.773 1.00 80.81 416 LEU A O 1
ATOM 3512 N N . LYS A 1 417 ? 33.993 -6.429 -43.273 1.00 83.12 417 LYS A N 1
ATOM 3513 C CA . LYS A 1 417 ? 33.399 -7.628 -42.669 1.00 83.12 417 LYS A CA 1
ATOM 3514 C C . LYS A 1 417 ? 32.611 -7.261 -41.415 1.00 83.12 417 LYS A C 1
ATOM 3516 O O . LYS A 1 417 ? 31.432 -7.568 -41.331 1.00 83.12 417 LYS A O 1
ATOM 3521 N N . ASN A 1 418 ? 33.229 -6.515 -40.497 1.00 83.19 418 ASN A N 1
ATOM 3522 C CA . ASN A 1 418 ? 32.582 -6.077 -39.258 1.00 83.19 418 ASN A CA 1
ATOM 3523 C C . ASN A 1 418 ? 31.363 -5.181 -39.523 1.00 83.19 418 ASN A C 1
ATOM 3525 O O . ASN A 1 418 ? 30.360 -5.275 -38.817 1.00 83.19 418 ASN A O 1
ATOM 3529 N N . LEU A 1 419 ? 31.438 -4.315 -40.539 1.00 84.56 419 LEU A N 1
ATOM 3530 C CA . LEU A 1 419 ? 30.331 -3.450 -40.938 1.00 84.56 419 LEU A CA 1
ATOM 3531 C C . LEU A 1 419 ? 29.189 -4.246 -41.589 1.00 84.56 419 LEU A C 1
ATOM 3533 O O . LEU A 1 41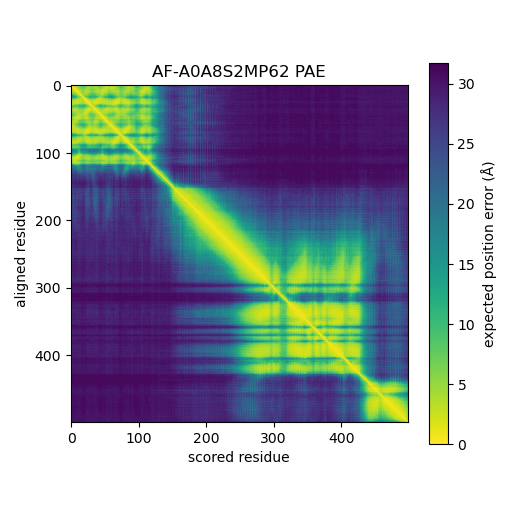9 ? 28.028 -4.011 -41.264 1.00 84.56 419 LEU A O 1
ATOM 3537 N N . LYS A 1 420 ? 29.504 -5.224 -42.447 1.00 84.19 420 LYS A N 1
ATOM 3538 C CA . LYS A 1 420 ? 28.521 -6.152 -43.020 1.00 84.19 420 LYS A CA 1
ATOM 3539 C C . LYS A 1 420 ? 27.846 -6.983 -41.926 1.00 84.19 420 LYS A C 1
ATOM 3541 O O . LYS A 1 420 ? 26.621 -7.016 -41.877 1.00 84.19 420 LYS A O 1
ATOM 3546 N N . ASP A 1 421 ? 28.618 -7.553 -41.002 1.00 81.44 421 ASP A N 1
ATOM 3547 C CA . ASP A 1 421 ? 28.104 -8.335 -39.873 1.00 81.44 421 ASP A CA 1
ATOM 3548 C C . ASP A 1 421 ? 27.189 -7.495 -38.971 1.00 81.44 421 ASP A C 1
ATOM 3550 O O . ASP A 1 421 ? 26.129 -7.963 -38.553 1.00 81.44 421 ASP A O 1
ATOM 3554 N N . LEU A 1 422 ? 27.557 -6.236 -38.693 1.00 83.44 422 LEU A N 1
ATOM 3555 C CA . LEU A 1 422 ? 26.701 -5.294 -37.967 1.00 83.44 422 LEU A CA 1
ATOM 3556 C C . LEU A 1 422 ? 25.348 -5.152 -38.660 1.00 83.44 422 LEU A C 1
ATOM 3558 O O . LEU A 1 422 ? 24.314 -5.280 -38.006 1.00 83.44 422 LEU A O 1
ATOM 3562 N N . LEU A 1 423 ? 25.356 -4.877 -39.964 1.00 82.94 423 LEU A N 1
ATOM 3563 C CA . LEU A 1 423 ? 24.156 -4.576 -40.740 1.00 82.94 423 LEU A CA 1
ATOM 3564 C C . LEU A 1 423 ? 23.274 -5.816 -40.886 1.00 82.94 423 LEU A C 1
ATOM 3566 O O . LEU A 1 423 ? 22.104 -5.781 -40.507 1.00 82.94 423 LEU A O 1
ATOM 3570 N N . GLU A 1 424 ? 23.836 -6.938 -41.329 1.00 79.00 424 GLU A N 1
ATOM 3571 C CA . GLU A 1 424 ? 23.101 -8.190 -41.505 1.00 79.00 424 GLU A CA 1
ATOM 3572 C C . GLU A 1 424 ? 22.463 -8.663 -40.198 1.00 79.00 424 GLU A C 1
ATOM 3574 O O . GLU A 1 424 ? 21.279 -9.012 -40.193 1.00 79.00 424 GLU A O 1
ATOM 3579 N N . GLN A 1 425 ? 23.186 -8.599 -39.072 1.00 74.88 425 GLN A N 1
ATOM 3580 C CA . GLN A 1 425 ? 22.654 -8.993 -37.764 1.00 74.88 425 GLN A CA 1
ATOM 3581 C C . GLN A 1 425 ? 21.635 -7.988 -37.212 1.00 74.88 425 GLN A C 1
ATOM 3583 O O . GLN A 1 425 ? 20.612 -8.376 -36.637 1.00 74.88 425 GLN A O 1
ATOM 3588 N N . TYR A 1 426 ? 21.858 -6.690 -37.418 1.00 73.94 426 TYR A N 1
ATOM 3589 C CA . TYR A 1 426 ? 20.907 -5.647 -37.034 1.00 73.94 426 TYR A CA 1
ATOM 3590 C C . TYR A 1 426 ? 19.554 -5.797 -37.757 1.00 73.94 426 TYR A C 1
ATOM 3592 O O . TYR A 1 426 ? 18.489 -5.573 -37.150 1.00 73.94 426 TYR A O 1
ATOM 3600 N N . PHE A 1 427 ? 19.581 -6.265 -39.011 1.00 68.50 427 PHE A N 1
ATOM 3601 C CA . PHE A 1 427 ? 18.392 -6.584 -39.800 1.00 68.50 427 PHE A CA 1
ATOM 3602 C C . PHE A 1 427 ? 17.782 -7.958 -39.452 1.00 68.50 427 PHE A C 1
ATOM 3604 O O . PHE A 1 427 ? 16.562 -8.030 -39.282 1.00 68.50 427 PHE A O 1
ATOM 3611 N N . THR A 1 428 ? 18.564 -9.027 -39.227 1.00 60.94 428 THR A N 1
ATOM 3612 C CA . THR A 1 428 ? 18.017 -10.383 -38.940 1.00 60.94 428 THR A CA 1
ATOM 3613 C C . THR A 1 428 ? 17.310 -10.517 -37.588 1.00 60.94 428 THR A C 1
ATOM 3615 O O . THR A 1 428 ? 16.370 -11.307 -37.467 1.00 60.94 428 THR A O 1
ATOM 3618 N N . ILE A 1 429 ? 17.669 -9.726 -36.566 1.00 53.59 429 ILE A N 1
ATOM 3619 C CA . ILE A 1 429 ? 17.036 -9.790 -35.225 1.00 53.59 429 ILE A CA 1
ATOM 3620 C C . ILE A 1 429 ? 15.517 -9.455 -35.258 1.00 53.59 429 ILE A C 1
ATOM 3622 O O . ILE A 1 429 ? 14.781 -9.705 -34.293 1.00 53.59 429 ILE A O 1
ATOM 3626 N N . THR A 1 430 ? 14.993 -8.941 -36.376 1.00 49.09 430 THR A N 1
ATOM 3627 C CA . THR A 1 430 ? 13.573 -8.578 -36.544 1.00 49.09 430 THR A CA 1
ATOM 3628 C C . THR A 1 430 ? 12.606 -9.761 -36.684 1.00 49.09 430 THR A C 1
ATOM 3630 O O . THR A 1 430 ? 11.437 -9.610 -36.320 1.00 49.09 430 THR A O 1
ATOM 3633 N N . ASN A 1 431 ? 13.055 -10.956 -37.085 1.00 44.69 431 ASN A N 1
ATOM 3634 C CA . ASN A 1 431 ? 12.131 -12.086 -37.278 1.00 44.69 431 ASN A CA 1
ATOM 3635 C C . ASN A 1 431 ? 11.778 -12.833 -35.976 1.00 44.69 431 ASN A C 1
ATOM 3637 O O . ASN A 1 431 ? 10.669 -13.348 -35.845 1.00 44.69 431 ASN A O 1
ATOM 3641 N N . ASN A 1 432 ? 12.660 -12.830 -34.968 1.00 40.88 432 ASN A N 1
ATOM 3642 C CA . ASN A 1 432 ? 12.454 -13.606 -33.732 1.00 40.88 432 ASN A CA 1
ATOM 3643 C C . ASN A 1 432 ? 11.950 -12.781 -32.532 1.00 40.88 432 ASN A C 1
ATOM 3645 O O . ASN A 1 432 ? 11.283 -13.312 -31.641 1.00 40.88 432 ASN A O 1
ATOM 3649 N N . THR A 1 433 ? 12.200 -11.470 -32.494 1.00 43.28 433 THR A N 1
ATOM 3650 C CA . THR A 1 433 ? 11.860 -10.629 -31.326 1.00 43.28 433 THR A CA 1
ATOM 3651 C C . THR A 1 433 ? 10.394 -10.178 -31.285 1.00 43.28 433 THR A C 1
ATOM 3653 O O . THR A 1 433 ? 9.847 -9.961 -30.199 1.00 43.28 433 THR A O 1
ATOM 3656 N N . ASN A 1 434 ? 9.715 -10.129 -32.436 1.00 45.97 434 ASN A N 1
ATOM 3657 C CA . ASN A 1 434 ? 8.278 -9.841 -32.516 1.00 45.97 434 ASN A CA 1
ATOM 3658 C C . ASN A 1 434 ? 7.407 -10.986 -31.966 1.00 45.97 434 ASN A C 1
ATOM 3660 O O . ASN A 1 434 ? 6.328 -10.732 -31.426 1.00 45.97 434 ASN A O 1
ATOM 3664 N N . ASN A 1 435 ? 7.895 -12.229 -32.027 1.00 41.66 435 ASN A N 1
ATOM 3665 C CA . ASN A 1 435 ? 7.198 -13.387 -31.465 1.00 41.66 435 ASN A CA 1
ATOM 3666 C C . ASN A 1 435 ? 7.393 -13.491 -29.947 1.00 41.66 435 ASN A C 1
ATOM 3668 O O . ASN A 1 435 ? 6.450 -13.803 -29.225 1.00 41.66 435 ASN A O 1
ATOM 3672 N N . HIS A 1 436 ? 8.572 -13.142 -29.421 1.00 40.00 436 HIS A N 1
ATOM 3673 C CA . HIS A 1 436 ? 8.834 -13.286 -27.986 1.00 40.00 436 HIS A CA 1
ATOM 3674 C C . HIS A 1 436 ? 8.183 -12.183 -27.128 1.00 40.00 436 HIS A C 1
ATOM 3676 O O . HIS A 1 436 ? 7.750 -12.442 -26.004 1.00 40.00 436 HIS A O 1
ATOM 3682 N N . ARG A 1 437 ? 8.036 -10.958 -27.657 1.00 46.31 437 ARG A N 1
ATOM 3683 C CA . ARG A 1 437 ? 7.474 -9.823 -26.899 1.00 46.31 437 ARG A CA 1
ATOM 3684 C C . ARG A 1 437 ? 5.942 -9.807 -26.839 1.00 46.31 437 ARG A C 1
ATOM 3686 O O . ARG A 1 437 ? 5.387 -9.310 -25.861 1.00 46.31 437 ARG A O 1
ATOM 3693 N N . ARG A 1 438 ? 5.262 -10.418 -27.820 1.00 47.88 438 ARG A N 1
ATOM 3694 C CA . ARG A 1 438 ? 3.823 -10.743 -27.730 1.00 47.88 438 ARG A CA 1
ATOM 3695 C C . ARG A 1 438 ? 3.541 -11.759 -26.618 1.00 47.88 438 ARG A C 1
ATOM 3697 O O . ARG A 1 438 ? 2.528 -11.648 -25.937 1.00 47.88 438 ARG A O 1
ATOM 3704 N N . ASN A 1 439 ? 4.479 -12.672 -26.368 1.00 47.28 439 ASN A N 1
ATOM 3705 C CA . ASN A 1 439 ? 4.339 -13.692 -25.330 1.00 47.28 439 ASN A CA 1
ATOM 3706 C C . ASN A 1 439 ? 4.550 -13.127 -23.913 1.00 47.28 439 ASN A C 1
ATOM 3708 O O . ASN A 1 439 ? 3.926 -13.607 -22.979 1.00 47.28 439 ASN A O 1
ATOM 3712 N N . GLY A 1 440 ? 5.359 -12.077 -23.720 1.00 51.53 440 GLY A N 1
ATOM 3713 C CA . GLY A 1 440 ? 5.607 -11.501 -22.386 1.00 51.53 440 GLY A CA 1
ATOM 3714 C C . GLY A 1 440 ? 4.385 -10.820 -21.752 1.00 51.53 440 GLY A C 1
ATOM 3715 O O . GLY A 1 440 ? 4.077 -11.044 -20.582 1.00 51.53 440 GLY A O 1
ATOM 3716 N N . THR A 1 441 ? 3.634 -10.029 -22.526 1.00 56.84 441 THR A N 1
ATOM 3717 C CA . THR A 1 441 ? 2.366 -9.431 -22.061 1.00 56.84 441 THR A CA 1
ATOM 3718 C C . THR A 1 441 ? 1.258 -10.472 -21.933 1.00 56.84 441 THR A C 1
ATOM 3720 O O . THR A 1 441 ? 0.378 -10.336 -21.084 1.00 56.84 441 THR A O 1
ATOM 3723 N N . MET A 1 442 ? 1.319 -11.529 -22.743 1.00 59.84 442 MET A N 1
ATOM 3724 C CA . MET A 1 442 ? 0.419 -12.670 -22.662 1.00 59.84 442 MET A CA 1
ATOM 3725 C C . MET A 1 442 ? 0.639 -13.485 -21.385 1.00 59.84 442 MET A C 1
ATOM 3727 O O . MET A 1 442 ? -0.324 -13.724 -20.669 1.00 59.84 442 MET A O 1
ATOM 3731 N N . VAL A 1 443 ? 1.884 -13.838 -21.051 1.00 65.50 443 VAL A N 1
ATOM 3732 C CA . VAL A 1 443 ? 2.239 -14.577 -19.826 1.00 65.50 443 VAL A CA 1
ATOM 3733 C C . VAL A 1 443 ? 1.894 -13.766 -18.574 1.00 65.50 443 VAL A C 1
ATOM 3735 O O . VAL A 1 443 ? 1.397 -14.325 -17.601 1.00 65.50 443 VAL A O 1
ATOM 3738 N N . PHE A 1 444 ? 2.065 -12.440 -18.602 1.00 68.62 444 PHE A N 1
ATOM 3739 C CA . PHE A 1 444 ? 1.643 -11.584 -17.490 1.00 68.62 444 PHE A CA 1
ATOM 3740 C C . PHE A 1 444 ? 0.113 -11.570 -17.311 1.00 68.62 444 PHE A C 1
ATOM 3742 O O . PHE A 1 444 ? -0.380 -11.732 -16.198 1.00 68.62 444 PHE A O 1
ATOM 3749 N N . LYS A 1 445 ? -0.655 -11.444 -18.405 1.00 71.56 445 LYS A N 1
ATOM 3750 C CA . LYS A 1 445 ? -2.132 -11.487 -18.373 1.00 71.56 445 LYS A CA 1
ATOM 3751 C C . LYS A 1 445 ? -2.681 -12.868 -18.005 1.00 71.56 445 LYS A C 1
ATOM 3753 O O . LYS A 1 445 ? -3.711 -12.948 -17.341 1.00 71.56 445 LYS A O 1
ATOM 3758 N N . LEU A 1 446 ? -2.002 -13.926 -18.442 1.00 77.94 446 LEU A N 1
ATOM 3759 C CA . LEU A 1 446 ? -2.255 -15.317 -18.078 1.00 77.94 446 LEU A CA 1
ATOM 3760 C C . LEU A 1 446 ? -2.093 -15.500 -16.568 1.00 77.94 446 LEU A C 1
ATOM 3762 O O . LEU A 1 446 ? -3.008 -15.983 -15.907 1.00 77.94 446 LEU A O 1
ATOM 3766 N N . SER A 1 447 ? -0.954 -15.049 -16.03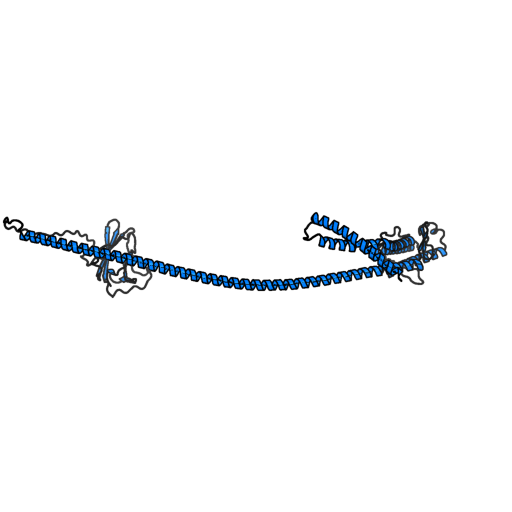4 1.00 75.69 447 SER A N 1
ATOM 3767 C CA . SER A 1 447 ? -0.626 -15.148 -14.614 1.00 75.69 447 SER A CA 1
ATOM 3768 C C . SER A 1 447 ? -1.624 -14.369 -13.755 1.00 75.69 447 SER A C 1
ATOM 3770 O O . SER A 1 447 ? -2.214 -14.945 -12.851 1.00 75.69 447 SER A O 1
ATOM 3772 N N . ASP A 1 448 ? -1.922 -13.108 -14.090 1.00 82.69 448 ASP A N 1
ATOM 3773 C CA . ASP A 1 448 ? -2.862 -12.284 -13.313 1.00 82.69 448 ASP A CA 1
ATOM 3774 C C . ASP A 1 448 ? -4.295 -12.849 -13.321 1.00 82.69 448 ASP A C 1
ATOM 3776 O O . ASP A 1 448 ? -4.936 -12.957 -12.274 1.00 82.69 448 ASP A O 1
ATOM 3780 N N . LYS A 1 449 ? -4.806 -13.278 -14.485 1.00 84.00 449 LYS A N 1
ATOM 3781 C CA . LYS A 1 449 ? -6.166 -13.833 -14.580 1.00 84.00 449 LYS A CA 1
ATOM 3782 C C . LYS A 1 449 ? -6.298 -15.189 -13.896 1.00 84.00 449 LYS A C 1
ATOM 3784 O O . LYS A 1 449 ? -7.284 -15.411 -13.196 1.00 84.00 449 LYS A O 1
ATOM 3789 N N . CYS A 1 450 ? -5.330 -16.082 -14.088 1.00 86.69 450 CYS A N 1
ATOM 3790 C CA . CYS A 1 450 ? -5.382 -17.405 -13.478 1.00 86.69 450 CYS A CA 1
ATOM 3791 C C . CYS A 1 450 ? -5.109 -17.359 -11.977 1.00 86.69 450 CYS A C 1
ATOM 3793 O O . CYS A 1 450 ? -5.761 -18.083 -11.232 1.00 86.69 450 CYS A O 1
ATOM 3795 N N . PHE A 1 451 ? -4.238 -16.464 -11.509 1.00 87.06 451 PHE A N 1
ATOM 3796 C CA . PHE A 1 451 ? -4.010 -16.270 -10.081 1.00 87.06 451 PHE A CA 1
ATOM 3797 C C . PHE A 1 451 ? -5.265 -15.734 -9.381 1.00 87.06 451 PHE A C 1
ATOM 3799 O O . PHE A 1 451 ? -5.708 -16.331 -8.407 1.00 87.06 451 PHE A O 1
ATOM 3806 N N . LYS A 1 452 ? -5.912 -14.690 -9.923 1.00 86.88 452 LYS A N 1
ATOM 3807 C CA . LYS A 1 452 ? -7.173 -14.151 -9.371 1.00 86.88 452 LYS A CA 1
ATOM 3808 C C . LYS A 1 452 ? -8.314 -15.169 -9.357 1.00 86.88 452 LYS A C 1
ATOM 3810 O O . LYS A 1 452 ? -9.121 -15.166 -8.434 1.00 86.88 452 LYS A O 1
ATOM 3815 N N . ALA A 1 453 ? -8.403 -16.019 -10.379 1.00 85.94 453 ALA A N 1
ATOM 3816 C CA . ALA A 1 453 ? -9.458 -17.026 -10.470 1.00 85.94 453 ALA A CA 1
ATOM 3817 C C . ALA A 1 453 ? -9.221 -18.226 -9.538 1.00 85.94 453 ALA A C 1
ATOM 3819 O O . ALA A 1 453 ? -10.180 -18.784 -9.008 1.00 85.94 453 ALA A O 1
ATOM 3820 N N . CYS A 1 454 ? -7.962 -18.631 -9.351 1.00 89.25 454 CYS A N 1
ATOM 3821 C CA . CYS A 1 454 ? -7.614 -19.856 -8.635 1.00 89.25 454 CYS A CA 1
ATOM 3822 C C . CYS A 1 454 ? -7.200 -19.646 -7.174 1.00 89.25 454 CYS A C 1
ATOM 3824 O O . CYS A 1 454 ? -7.313 -20.590 -6.399 1.00 89.25 454 CYS A O 1
ATOM 3826 N N . VAL A 1 455 ? -6.739 -18.452 -6.784 1.00 87.00 455 VAL A N 1
ATOM 3827 C CA . VAL A 1 455 ? -6.237 -18.158 -5.430 1.00 87.00 455 VAL A CA 1
ATOM 3828 C C . VAL A 1 455 ? -7.194 -17.197 -4.728 1.00 87.00 455 VAL A C 1
ATOM 3830 O O . VAL A 1 455 ? -7.158 -15.989 -4.943 1.00 87.00 455 VAL A O 1
ATOM 3833 N N . GLN A 1 456 ? -8.064 -17.736 -3.869 1.00 82.31 456 GLN A N 1
ATOM 3834 C CA . GLN A 1 456 ? -9.043 -16.934 -3.117 1.00 82.31 456 GLN A CA 1
ATOM 3835 C C . GLN A 1 456 ? -8.482 -16.362 -1.807 1.00 82.31 456 GLN A C 1
ATOM 3837 O O . GLN A 1 456 ? -8.979 -15.350 -1.315 1.00 82.31 456 GLN A O 1
ATOM 3842 N N . LYS A 1 457 ? -7.460 -17.004 -1.224 1.00 81.38 457 LYS A N 1
ATOM 3843 C CA . LYS A 1 457 ? -6.781 -16.548 -0.003 1.00 81.38 457 LYS A CA 1
ATOM 3844 C C . LYS A 1 457 ? -5.268 -16.702 -0.172 1.00 81.38 457 LYS A C 1
ATOM 3846 O O . LYS A 1 457 ? -4.758 -17.799 0.034 1.00 81.38 457 LYS A O 1
ATOM 3851 N N . PRO A 1 458 ? -4.544 -15.637 -0.551 1.00 78.31 458 PRO A N 1
ATOM 3852 C CA . PRO A 1 458 ? -3.110 -15.733 -0.792 1.00 78.31 458 PRO A CA 1
ATOM 3853 C C . PRO A 1 458 ? -2.364 -16.060 0.511 1.00 78.31 458 PRO A C 1
ATOM 3855 O O . PRO A 1 458 ? -2.421 -15.304 1.480 1.00 78.31 458 PRO A O 1
ATOM 3858 N N . GLY A 1 459 ? -1.686 -17.209 0.530 1.00 77.62 459 GLY A N 1
ATOM 3859 C CA . GLY A 1 459 ? -0.793 -17.646 1.604 1.00 77.62 459 GLY A CA 1
ATOM 3860 C C . GLY A 1 459 ? 0.684 -17.534 1.216 1.00 77.62 459 GLY A C 1
ATOM 3861 O O . GLY A 1 459 ? 1.024 -17.135 0.104 1.00 77.62 459 GLY A O 1
ATOM 3862 N N . SER A 1 460 ? 1.582 -17.929 2.122 1.00 79.44 460 SER A N 1
ATOM 3863 C CA . SER A 1 460 ? 3.031 -17.972 1.857 1.00 79.44 460 SER A CA 1
ATOM 3864 C C . SER A 1 460 ? 3.442 -19.073 0.869 1.00 79.44 460 SER A C 1
ATOM 3866 O O . SER A 1 460 ? 4.554 -19.043 0.347 1.00 79.44 460 SER A O 1
ATOM 3868 N N . THR A 1 461 ? 2.557 -20.038 0.602 1.00 83.19 461 THR A N 1
ATOM 3869 C CA . THR A 1 461 ? 2.744 -21.114 -0.379 1.00 83.19 461 THR A CA 1
ATOM 3870 C C . THR A 1 461 ? 1.423 -21.424 -1.081 1.00 83.19 461 THR A C 1
ATOM 3872 O O . THR A 1 461 ? 0.353 -21.243 -0.502 1.00 83.19 461 THR A O 1
ATOM 3875 N N . LEU A 1 462 ? 1.502 -21.879 -2.334 1.00 83.44 462 LEU A N 1
ATOM 3876 C CA . LEU A 1 462 ? 0.340 -22.360 -3.081 1.00 83.44 462 LEU A CA 1
ATOM 3877 C C . LEU A 1 462 ? -0.015 -23.777 -2.622 1.00 83.44 462 LEU A C 1
ATOM 3879 O O . LEU A 1 462 ? 0.851 -24.654 -2.592 1.00 83.44 462 LEU A O 1
ATOM 3883 N N . SER A 1 463 ? -1.288 -24.016 -2.320 1.00 86.44 463 SER A N 1
ATOM 3884 C CA . SER A 1 463 ? -1.805 -25.365 -2.078 1.00 86.44 463 SER A CA 1
ATOM 3885 C C . SER A 1 463 ? -1.773 -26.213 -3.358 1.00 86.44 463 SER A C 1
ATOM 3887 O O . SER A 1 463 ? -1.805 -25.697 -4.479 1.00 86.44 463 SER A O 1
ATOM 3889 N N . SER A 1 464 ? -1.767 -27.540 -3.215 1.00 86.44 464 SER A N 1
ATOM 3890 C CA . SER A 1 464 ? -1.797 -28.469 -4.356 1.00 86.44 464 SER A CA 1
ATOM 3891 C C . SER A 1 464 ? -3.043 -28.290 -5.240 1.00 86.44 464 SER A C 1
ATOM 3893 O O . SER A 1 464 ? -2.971 -28.454 -6.459 1.00 86.44 464 SER A O 1
ATOM 3895 N N . SER A 1 465 ? -4.176 -27.893 -4.652 1.00 87.62 465 SER A N 1
ATOM 3896 C CA . SER A 1 465 ? -5.400 -27.527 -5.375 1.00 87.62 465 SER A CA 1
ATOM 3897 C C . SER A 1 465 ? -5.249 -26.241 -6.188 1.00 87.62 465 SER A C 1
ATOM 3899 O O . SER A 1 465 ? -5.685 -26.197 -7.338 1.00 87.62 465 SER A O 1
ATOM 3901 N N . GLU A 1 466 ? -4.601 -25.215 -5.631 1.00 88.94 466 GLU A N 1
ATOM 3902 C CA . GLU A 1 466 ? -4.360 -23.944 -6.328 1.00 88.94 466 GLU A CA 1
ATOM 3903 C C . GLU A 1 466 ? -3.364 -24.124 -7.473 1.00 88.94 466 GLU A C 1
ATOM 3905 O O . GLU A 1 466 ? -3.613 -23.645 -8.575 1.00 88.94 466 GLU A O 1
ATOM 3910 N N . GLN A 1 467 ? -2.288 -24.890 -7.264 1.00 87.75 467 GLN A N 1
ATOM 3911 C CA . GLN A 1 467 ? -1.331 -25.226 -8.324 1.00 87.75 467 GLN A CA 1
ATOM 3912 C C . GLN A 1 467 ? -2.007 -25.954 -9.492 1.00 87.75 467 GLN A C 1
ATOM 3914 O O . GLN A 1 467 ? -1.799 -25.601 -10.654 1.00 87.75 467 GLN A O 1
ATOM 3919 N N . LYS A 1 468 ? -2.862 -26.940 -9.192 1.00 90.81 468 LYS A N 1
ATOM 3920 C CA . LYS A 1 468 ? -3.603 -27.685 -10.216 1.00 90.81 468 LYS A CA 1
ATOM 3921 C C . LYS A 1 468 ? -4.605 -26.797 -10.961 1.00 90.81 468 LYS A C 1
ATOM 3923 O O . LYS A 1 468 ? -4.708 -26.903 -12.180 1.00 90.81 468 LYS A O 1
ATOM 3928 N N . CYS A 1 469 ? -5.295 -25.898 -10.256 1.00 92.06 469 CYS A N 1
ATOM 3929 C CA . CYS A 1 469 ? -6.193 -24.920 -10.873 1.00 92.06 469 CYS A CA 1
ATOM 3930 C C . CYS A 1 469 ? -5.434 -23.960 -11.796 1.00 92.06 469 CYS A C 1
ATOM 3932 O O . CYS A 1 469 ? -5.854 -23.752 -12.932 1.00 92.06 469 CYS A O 1
ATOM 3934 N N . ILE A 1 470 ? -4.298 -23.418 -11.344 1.00 89.56 470 ILE A N 1
ATOM 3935 C CA . ILE A 1 470 ? -3.478 -22.491 -12.133 1.00 89.56 470 ILE A CA 1
ATOM 3936 C C . ILE A 1 470 ? -3.001 -23.167 -13.420 1.00 89.56 470 ILE A C 1
ATOM 3938 O O . ILE A 1 470 ? -3.160 -22.576 -14.483 1.00 89.56 470 ILE A O 1
ATOM 3942 N N . SER A 1 471 ? -2.511 -24.411 -13.344 1.00 86.44 471 SER A N 1
ATOM 3943 C CA . SER A 1 471 ? -2.093 -25.186 -14.524 1.00 86.44 471 SER A CA 1
ATOM 3944 C C . SER A 1 471 ? -3.239 -25.379 -15.524 1.00 86.44 471 SER A C 1
ATOM 3946 O O . SER A 1 471 ? -3.082 -25.137 -16.716 1.00 86.44 471 SER A O 1
ATOM 3948 N N . GLN A 1 472 ? -4.425 -25.768 -15.050 1.00 89.88 472 GLN A N 1
ATOM 3949 C CA . GLN A 1 472 ? -5.580 -25.980 -15.930 1.00 89.88 472 GLN A CA 1
ATOM 3950 C C . GLN A 1 472 ? -6.122 -24.671 -16.516 1.00 89.88 472 GLN A C 1
ATOM 3952 O O . GLN A 1 472 ? -6.561 -24.629 -17.667 1.00 89.88 472 GLN A O 1
ATOM 3957 N N . CYS A 1 473 ? -6.098 -23.593 -15.732 1.00 90.56 473 CYS A N 1
ATOM 3958 C CA . CYS A 1 473 ? -6.474 -22.266 -16.193 1.00 90.56 473 CYS A CA 1
ATOM 3959 C C . CYS A 1 473 ? -5.508 -21.767 -17.268 1.00 90.56 473 CYS A C 1
ATOM 3961 O O . CYS A 1 473 ? -5.957 -21.222 -18.280 1.00 90.56 473 CYS A O 1
ATOM 3963 N N . SER A 1 474 ? -4.201 -21.982 -17.081 1.00 85.88 474 SER A N 1
ATOM 3964 C CA . SER A 1 474 ? -3.213 -21.538 -18.053 1.00 85.88 474 SER A CA 1
ATOM 3965 C C . SER A 1 474 ? -3.379 -22.240 -19.395 1.00 85.88 474 SER A C 1
ATOM 3967 O O . SER A 1 474 ? -3.374 -21.573 -20.430 1.00 85.88 474 SER A O 1
ATOM 3969 N N . ASP A 1 475 ? -3.623 -23.552 -19.380 1.00 85.50 475 ASP A N 1
ATOM 3970 C CA . ASP A 1 475 ? -3.816 -24.342 -20.599 1.00 85.50 475 ASP A CA 1
ATOM 3971 C C . ASP A 1 475 ? -5.053 -23.866 -21.376 1.00 85.50 475 ASP A C 1
ATOM 3973 O O . ASP A 1 475 ? -4.967 -23.522 -22.558 1.00 85.50 475 ASP A O 1
ATOM 3977 N N . ARG A 1 476 ? -6.194 -23.714 -20.689 1.00 86.50 476 ARG A N 1
ATOM 3978 C CA . ARG A 1 476 ? -7.441 -23.234 -21.310 1.00 86.50 476 ARG A CA 1
ATOM 3979 C C . ARG A 1 476 ? -7.341 -21.810 -21.842 1.00 86.50 476 ARG A C 1
ATOM 3981 O O . ARG A 1 476 ? -7.933 -21.484 -22.871 1.00 86.50 476 ARG A O 1
ATOM 3988 N N . TYR A 1 477 ? -6.616 -20.939 -21.149 1.00 84.50 477 TYR A N 1
ATOM 3989 C CA . TYR A 1 477 ? -6.415 -19.570 -21.607 1.00 84.50 477 TYR A CA 1
ATOM 3990 C C . TYR A 1 477 ? -5.569 -19.524 -22.885 1.00 84.50 477 TYR A C 1
ATOM 3992 O O . TYR A 1 477 ? -5.898 -18.773 -23.805 1.00 84.50 477 TYR A O 1
ATOM 4000 N N . MET A 1 478 ? -4.505 -20.331 -22.965 1.00 79.81 478 MET A N 1
ATOM 4001 C CA . MET A 1 478 ? -3.670 -20.436 -24.165 1.00 79.81 478 MET A CA 1
ATOM 4002 C C . MET A 1 478 ? -4.476 -20.966 -25.358 1.00 79.81 478 MET A C 1
ATOM 4004 O O . MET A 1 478 ? -4.381 -20.412 -26.454 1.00 79.81 478 MET A O 1
ATOM 4008 N N . GLU A 1 479 ? -5.319 -21.981 -25.148 1.00 82.94 479 GLU A N 1
ATOM 4009 C CA . GLU A 1 479 ? -6.236 -22.493 -26.175 1.00 82.94 479 GLU A CA 1
ATOM 4010 C C . GLU A 1 479 ? -7.197 -21.410 -26.679 1.00 82.94 479 GLU A C 1
ATOM 4012 O O . GLU A 1 479 ? -7.268 -21.152 -27.884 1.00 82.94 479 GLU A O 1
ATOM 4017 N N . ALA A 1 480 ? -7.888 -20.721 -25.767 1.00 84.69 480 ALA A N 1
ATOM 4018 C CA . ALA A 1 480 ? -8.834 -19.665 -26.119 1.00 84.69 480 ALA A CA 1
ATOM 4019 C C . ALA A 1 480 ? -8.153 -18.513 -26.872 1.00 84.69 480 ALA A C 1
ATOM 4021 O O . ALA A 1 480 ? -8.671 -18.020 -27.877 1.00 84.69 480 ALA A O 1
ATOM 4022 N N . TRP A 1 481 ? -6.964 -18.102 -26.428 1.00 82.56 481 TRP A N 1
ATOM 4023 C CA . TRP A 1 481 ? -6.214 -17.044 -27.093 1.00 82.56 481 TRP A CA 1
ATOM 4024 C C . TRP A 1 481 ? -5.762 -17.444 -28.498 1.00 82.56 481 TRP A C 1
ATOM 4026 O O . TRP A 1 481 ? -5.864 -16.633 -29.416 1.00 82.56 481 TRP A O 1
ATOM 4036 N N . ASN A 1 482 ? -5.319 -18.689 -28.699 1.00 79.62 482 ASN A N 1
ATOM 4037 C CA . ASN A 1 482 ? -4.931 -19.190 -30.019 1.00 79.62 482 ASN A CA 1
ATOM 4038 C C . ASN A 1 482 ? -6.103 -19.158 -31.009 1.00 79.62 482 ASN A C 1
ATOM 4040 O O . ASN A 1 482 ? -5.921 -18.767 -32.163 1.00 79.62 482 ASN A O 1
ATOM 4044 N N . VAL A 1 483 ? -7.308 -19.518 -30.560 1.00 86.12 483 VAL A N 1
ATOM 4045 C CA . VAL A 1 483 ? -8.525 -19.456 -31.383 1.00 86.12 483 VAL A CA 1
ATOM 4046 C C . VAL A 1 483 ? -8.864 -18.009 -31.751 1.00 86.12 483 VAL A C 1
ATOM 4048 O O . VAL A 1 483 ? -9.051 -17.700 -32.930 1.00 86.12 483 VAL A O 1
ATOM 4051 N N . VAL A 1 484 ? -8.874 -17.102 -30.769 1.00 79.94 484 VAL A N 1
ATOM 4052 C CA . VAL A 1 484 ? -9.175 -15.679 -30.997 1.00 79.94 484 VAL A CA 1
ATOM 4053 C C . VAL A 1 484 ? -8.135 -15.040 -31.920 1.00 79.94 484 VAL A C 1
ATOM 4055 O O . VAL A 1 484 ? -8.502 -14.381 -32.890 1.00 79.94 484 VAL A O 1
ATOM 4058 N N . SER A 1 485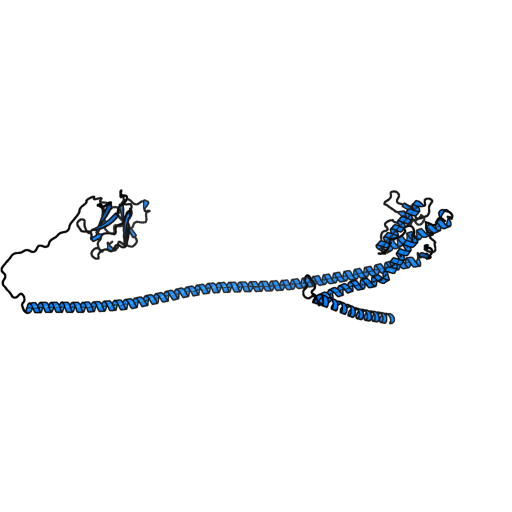 ? -6.848 -15.292 -31.683 1.00 72.38 485 SER A N 1
ATOM 4059 C CA . SER A 1 485 ? -5.740 -14.765 -32.484 1.00 72.38 485 SER A CA 1
ATOM 4060 C C . SER A 1 485 ? -5.826 -15.209 -33.949 1.00 72.38 485 SER A C 1
ATOM 4062 O O . SER A 1 485 ? -5.741 -14.371 -34.848 1.00 72.38 485 SER A O 1
ATOM 4064 N N . ARG A 1 486 ? -6.100 -16.500 -34.202 1.00 77.94 486 ARG A N 1
ATOM 4065 C CA . ARG A 1 486 ? -6.332 -17.026 -35.561 1.00 77.94 486 ARG A CA 1
ATOM 4066 C C . ARG A 1 486 ? -7.535 -16.361 -36.227 1.00 77.94 486 ARG A C 1
ATOM 4068 O O . ARG A 1 486 ? -7.405 -15.837 -37.327 1.00 77.94 486 ARG A O 1
ATOM 4075 N N . SER A 1 487 ? -8.675 -16.304 -35.537 1.00 80.62 487 SER A N 1
ATOM 4076 C CA . SER A 1 487 ? -9.897 -15.703 -36.091 1.00 80.62 487 SER A CA 1
ATOM 4077 C C . SER A 1 487 ? -9.740 -14.212 -36.422 1.00 80.62 487 SER A C 1
ATOM 4079 O O . SER A 1 487 ? -10.250 -13.738 -37.438 1.00 80.62 487 SER A O 1
ATOM 4081 N N . TYR A 1 488 ? -8.982 -13.478 -35.604 1.00 70.88 488 TYR A N 1
ATOM 4082 C CA . TYR A 1 488 ? -8.672 -12.069 -35.820 1.00 70.88 488 TYR A CA 1
ATOM 4083 C C . TYR A 1 488 ? -7.707 -11.871 -36.996 1.00 70.88 488 TYR A C 1
ATOM 4085 O O . TYR A 1 488 ? -7.954 -11.029 -37.860 1.00 70.88 488 TYR A O 1
ATOM 4093 N N . ALA A 1 489 ? -6.650 -12.684 -37.084 1.00 69.88 489 ALA A N 1
ATOM 4094 C CA . ALA A 1 489 ? -5.710 -12.651 -38.203 1.00 69.88 489 ALA A CA 1
ATOM 4095 C C . ALA A 1 489 ? -6.396 -12.975 -39.544 1.00 69.88 489 ALA A C 1
ATOM 4097 O O . ALA A 1 489 ? -6.167 -12.283 -40.536 1.00 69.88 489 ALA A O 1
ATOM 4098 N N . ASP A 1 490 ? -7.287 -13.969 -39.566 1.00 81.31 490 ASP A N 1
ATOM 4099 C CA . ASP A 1 490 ? -8.062 -14.333 -40.758 1.00 81.31 490 ASP A CA 1
ATOM 4100 C C . ASP A 1 490 ? -9.043 -13.236 -41.181 1.00 81.31 490 ASP A C 1
ATOM 4102 O O . ASP A 1 490 ? -9.369 -13.116 -42.365 1.00 81.31 490 ASP A O 1
ATOM 4106 N N . ARG A 1 491 ? -9.536 -12.436 -40.230 1.00 77.62 491 ARG A N 1
ATOM 4107 C CA . ARG A 1 491 ? -10.381 -11.276 -40.519 1.00 77.62 491 ARG A CA 1
ATOM 4108 C C . ARG A 1 491 ? -9.571 -10.130 -41.120 1.00 77.62 491 ARG A C 1
ATOM 4110 O O . ARG A 1 491 ? -9.980 -9.608 -42.151 1.00 77.62 491 ARG A O 1
ATOM 4117 N N . ILE A 1 492 ? -8.411 -9.799 -40.546 1.00 75.06 492 ILE A N 1
ATOM 4118 C CA . ILE A 1 492 ? -7.515 -8.765 -41.094 1.00 75.06 492 ILE A CA 1
ATOM 4119 C C . ILE A 1 492 ? -7.100 -9.112 -42.525 1.00 75.06 492 ILE A C 1
ATOM 4121 O O . ILE A 1 492 ? -7.187 -8.261 -43.403 1.00 75.06 492 ILE A O 1
ATOM 4125 N N . LYS A 1 493 ? -6.711 -10.367 -42.790 1.00 72.56 493 LYS A N 1
ATOM 4126 C CA . LYS A 1 493 ? -6.356 -10.811 -44.149 1.00 72.56 493 LYS A CA 1
ATOM 4127 C C . LYS A 1 493 ? -7.515 -10.656 -45.138 1.00 72.56 493 LYS A C 1
ATOM 4129 O O . LYS A 1 493 ? -7.306 -10.250 -46.275 1.00 72.56 493 LYS A O 1
ATOM 4134 N N . ARG A 1 494 ? -8.746 -10.953 -44.708 1.00 76.44 494 ARG A N 1
ATOM 4135 C CA . ARG A 1 494 ? -9.951 -10.772 -45.534 1.00 76.44 494 ARG A CA 1
ATOM 4136 C C . ARG A 1 494 ? -10.268 -9.304 -45.810 1.00 76.44 494 ARG A C 1
ATOM 4138 O O . ARG A 1 494 ? -10.733 -8.997 -46.901 1.00 76.44 494 ARG A O 1
ATOM 4145 N N . GLU A 1 495 ? -10.035 -8.419 -44.847 1.00 73.81 495 GLU A N 1
ATOM 4146 C CA . GLU A 1 495 ? -10.231 -6.974 -45.019 1.00 73.81 495 GLU A CA 1
ATOM 4147 C C . GLU A 1 495 ? -9.121 -6.352 -45.888 1.00 73.81 495 GLU A C 1
ATOM 4149 O O . GLU A 1 495 ? -9.416 -5.499 -46.718 1.00 73.81 495 GLU A O 1
ATOM 4154 N N . GLN A 1 496 ? -7.880 -6.848 -45.806 1.00 63.09 496 GLN A N 1
ATOM 4155 C CA . GLN A 1 496 ? -6.771 -6.428 -46.676 1.00 63.09 496 GLN A CA 1
ATOM 4156 C C . GLN A 1 496 ? -6.930 -6.853 -48.142 1.00 63.09 496 GLN A C 1
ATOM 4158 O O . GLN A 1 496 ? -6.427 -6.161 -49.011 1.00 63.09 496 GLN A O 1
ATOM 4163 N N . HIS A 1 497 ? -7.620 -7.962 -48.427 1.00 60.41 497 HIS A N 1
ATOM 4164 C CA . HIS A 1 497 ? -7.918 -8.401 -49.800 1.00 60.41 497 HIS A CA 1
ATOM 4165 C C . HIS A 1 497 ? -9.193 -7.779 -50.396 1.00 60.41 497 HIS A C 1
ATOM 4167 O O . HIS A 1 497 ? -9.550 -8.093 -51.530 1.00 60.41 497 HIS A O 1
ATOM 4173 N N . ARG A 1 498 ? -9.922 -6.952 -49.633 1.00 55.31 498 ARG A N 1
ATOM 4174 C CA . ARG A 1 498 ? -11.108 -6.217 -50.113 1.00 55.31 498 ARG A CA 1
ATOM 4175 C C . ARG A 1 498 ? -10.796 -4.797 -50.599 1.00 55.31 498 ARG A C 1
ATOM 4177 O O . ARG A 1 498 ? -11.695 -4.154 -51.139 1.00 55.31 498 ARG A O 1
ATOM 4184 N N . HIS A 1 499 ? -9.565 -4.339 -50.408 1.00 43.25 499 HIS A N 1
ATOM 4185 C CA . HIS A 1 499 ? -8.987 -3.145 -51.019 1.00 43.25 499 HIS A CA 1
ATOM 4186 C C . HIS A 1 499 ? -7.926 -3.579 -52.025 1.00 43.25 499 HIS A C 1
ATOM 4188 O O . HIS A 1 499 ? -7.734 -2.824 -53.001 1.00 43.25 499 HIS A O 1
#

Sequence (499 aa):
KRLRSITSLGLRNLTVSEFNFTVHFTLHRNEKTVAFYTSELAENQRSPEWSYLKFPPTTQCLQDFLMRVWITSKENSRLFLEYDVHLDDSLIPDEQKDDSQRSNNTLWLEMFGYQFTDNESMLEIQKNVQFTDTASTTIDKKSKRISLVKSYNKLSILRMMNVIDAIRSENRSSTQCLERLQTFVDVHQDHLSKIKERESRRLRVESLRQQLQSQLIVYEQRFNSYQERQKLFEERKNQLEHNLYQLIHQHEQIDFYINHLNQSKCTLHDLIQVINFRQKNIVHEIYHYIYPIIGDDNDEYSIANVKLPQAEDKTYQTSMTREREKEVEAAIGYCAHFVFIISQFMQIPLRFPIEFYGTSPIKIYDYSLQSGEFALYPSYDMNTFQYGLYLLNRDIGQLMYHCRVGTRPTDYRKTLKNLKDLLEQYFTITNNTNNHRRNGTMVFKLSDKCFKACVQKPGSTLSSSEQKCISQCSDRYMEAWNVVSRSYADRIKREQHRH

Foldseek 3Di:
DWQLQWFKKKWAAAPDPDQWKKKKKFKAADPPGDGQDIDDIDIRDRMDMDGDDDGDPVRRGDQWIKMWMWMDDPHDIWTFWIFTGGNDPPFDFDDDDDSVPDDHGWMWTDGPNTITTDPPTTDGDGDDDDDDDDDDDDDDDDDDDDDPDPPDDPVRVVVVVVVVVVVVVVVVVVVVVVVVVVVVVVVVVVVVVVVVVVVVVVVVVVVVVVVVVVVVVVVVVVVVVVVVVVVVVVVVVVVVVVVVVVVVVVVVVVVVVVVVVVVVVVVVVVVVVVLLVVLLVVLVCCCVPPWPWDADPVLWIDTPNQTQDFPPPPVCVVDDDPVNQVSNQVRLVSLLVSLVVNCVSLVPDFQWDWDCDPPDFIWTADPVDPPGTAGCGDDPDVVSNQVRLLSSLVSLQVLCVSLVNVDRPPDSRSSSVSNVSSSVSSVVVVPPPVVVVVVVVVVVVLCVVQCVVQPPDDDPDDDPSSVVSSVVSSVVSVVVVVVVVVVVVVVVVVVVVVD

pLDDT: mean 77.22, std 16.36, range [25.39, 97.69]